Protein AF-0000000071881308 (afdb_homodimer)

Foldseek 3Di:
DKKKKKKWFFLVVCLLLLVLNLVCQQAPVLCVVVVNDGHQFLWKWKWKDFPVDIDTDIFRGFPNPDPCSVVVSVPGHRTMIMIMMGHDDDAADRGRQAHDQDWDDAPLAWIKTKDWDADWQQVVLCVVVVHDVVVCRRPGSRVSLSVQQRHQQNDLDPVSNLVSLVVRVVGGPFWTFMWMWIGHVPWIKIKTWGATDPVQCPPPSSCQQRWWKWDDDFGMIMIITNSSVVSHPGDIGTDDHQKMWMWTADNVVRGIDIDIDHD/DKKKKKKWFFLLVCLLLLVLNLVCQQAPVLCVVVVNDGHQFLWKWKWKDFPVDIDTDIFRGFPNPDPCSVVVSVPGHRTMIMIMMGHDDDAADRGRQAHDQDWDDAPLAWIKTKDWDADFQQVVLCVVVVHDVVVCRRPGSRVSLSVQQRHQQNDLDPVSNLVSLVVRVVGGPFWTFMWMWIGHVPWIKIKTWGATDPVQCPPPSSCQQRWWKWDDDFGMIMIITNSSVVSHPGDIHTDDHQKMWMWTADNVVRGIDIDMDHD

InterPro domains:
  IPR017932 Glutamine amidotransferase type 2 domain [PS51278] (2-263)
  IPR026869 Gamma-glutamyl-hercynylcysteine sulfoxide hydrolase EgtC-like [PF13230] (31-122)
  IPR029055 Nucleophile aminohydrolases, N-terminal [G3DSA:3.60.20.10] (1-261)
  IPR029055 Nucleophile aminohydrolases, N-terminal [SSF56235] (40-233)

Sequence (526 aa):
MCRILLAVGEGQRIVPWIEAFVKASENDPYKEARGKGRSHKDGWGYVLITEDYVKHYKSRRPVFEDEEVDELKGSISNFSVLMAHSRAASQGSVETFNAQPFSFGSPHGYQLYFMHNGDLNKSMLLEALKLPAEKFLNVSDSYVAGMYASLFITSQEDEEIVKAISALKEVVNTSLNVGMILASPGKLKVVGVAYMREEFLERKAERDYMRLISFPDSDLFVLASSTLELYTYFPVDDVPNATLFALDVNLKEKEFEVRKYSFMCRILLAVGEGQRIVPWIEAFVKASENDPYKEARGKGRSHKDGWGYVLITEDYVKHYKSRRPVFEDEEVDELKGSISNFSVLMAHSRAASQGSVETFNAQPFSFGSPHGYQLYFMHNGDLNKSMLLEALKLPAEKFLNVSDSYVAGMYASLFITSQEDEEIVKAISALKEVVNTSLNVGMILASPGKLKVVGVAYMREEFLERKAERDYMRLISFPDSDLFVLASSTLELYTYFPVDDVPNATLFALDVNLKEKEFEVRKYSF

Radius of gyration: 22.35 Å; Cα contacts (8 Å, |Δi|>4): 1307; chains: 2; bounding box: 45×69×52 Å

Secondary structure (DSSP, 8-state):
--EEEEEEEEHHHHHHHHHHHHHHHH--HHHHHTTS-S---S-EEEEEE-SSEEEEEEESS-GGG-THHHHHHHH--SEEEEEEEE---SSS-SSGGG-SSEEEE-TTS-EEEEEEES-B-HHHHHHHHT--GGGGTTS-HHHHHHHHHHHH--SS-HHHHHHHHHHGGGGBSSB-EEEEEEEETTEEEEEEEE-B-HHHHSSHHHHHHH-EEEEE-SSEEEEEEGGGGGS--S--EEPPSSEEEEEEEETTTTEEEEEEEE-/--EEEEEEEEHHHHHHHHHHHHHHHH--HHHHHTTS-S---S-EEEEEE-SSEEEEEEESS-GGG-THHHHHHHH--SEEEEEEEE---SSS-SSGGG-SSEEEE-TTS-EEEEEEEEEE-HHHHHHHHT--GGGGTTS-HHHHHHHHHHHH--SS-HHHHHHHHHHGGGGEEEEEEEEEEEEETTEEEEEEEE-B-HHHHSSHHHHHHH-EEEEE-SSEEEEEEGGGGGS--S--EEPPSSEEEEEEEETTTTEEEEEEEE-

Organism: Pyrococcus furiosus (strain ATCC 43587 / DSM 3638 / JCM 8422 / Vc1) (NCBI:txid186497)

pLDDT: mean 96.91, std 2.8, range [82.94, 98.94]

Structure (mmCIF, N/CA/C/O backbone):
data_AF-0000000071881308-model_v1
#
loop_
_entity.id
_entity.type
_entity.pdbx_description
1 polymer 'Glutamine amidotransferase type-2 domain-containing protein'
#
loop_
_atom_site.group_PDB
_atom_site.id
_atom_site.type_symbol
_atom_site.label_atom_id
_atom_site.label_alt_id
_atom_site.label_comp_id
_atom_site.label_asym_id
_atom_site.label_entity_id
_atom_site.label_seq_id
_atom_site.pdbx_PDB_ins_code
_atom_site.Cartn_x
_atom_site.Cartn_y
_atom_site.Cartn_z
_atom_site.occupancy
_atom_site.B_iso_or_equiv
_atom_site.auth_seq_id
_atom_site.auth_comp_id
_atom_site.auth_asym_id
_atom_site.auth_atom_id
_atom_site.pdbx_PDB_model_num
ATOM 1 N N . MET A 1 1 ? -11.086 -19.875 -7.832 1 82.94 1 MET A N 1
ATOM 2 C CA . MET A 1 1 ? -9.68 -19.562 -7.609 1 82.94 1 MET A CA 1
ATOM 3 C C . MET A 1 1 ? -9.219 -18.438 -8.531 1 82.94 1 MET A C 1
ATOM 5 O O . MET A 1 1 ? -9.648 -18.359 -9.68 1 82.94 1 MET A O 1
ATOM 9 N N . CYS A 1 2 ? -8.281 -17.609 -8.117 1 96.44 2 CYS A N 1
ATOM 10 C CA . CYS A 1 2 ? -7.836 -16.359 -8.727 1 96.44 2 CYS A CA 1
ATOM 11 C C . CYS A 1 2 ? -6.809 -16.625 -9.82 1 96.44 2 CYS A C 1
ATOM 13 O O . CYS A 1 2 ? -6.527 -17.781 -10.141 1 96.44 2 CYS A O 1
ATOM 15 N N . ARG A 1 3 ? -6.48 -15.648 -10.617 1 98.25 3 ARG A N 1
ATOM 16 C CA . ARG A 1 3 ? -5.371 -15.688 -11.562 1 98.25 3 ARG A CA 1
ATOM 17 C C . ARG A 1 3 ? -4.301 -14.664 -11.195 1 98.25 3 ARG A C 1
ATOM 19 O O . ARG A 1 3 ? -4.617 -13.531 -10.828 1 98.25 3 ARG A O 1
ATOM 26 N N . ILE A 1 4 ? -3.055 -15.117 -11.32 1 98.81 4 ILE A N 1
ATOM 27 C CA . ILE A 1 4 ? -1.973 -14.227 -10.914 1 98.81 4 ILE A CA 1
ATO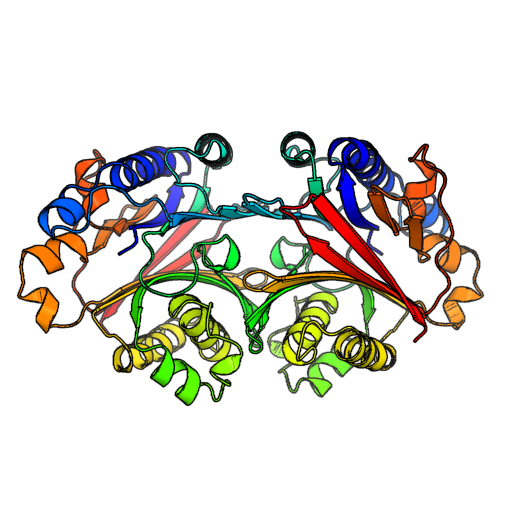M 28 C C . ILE A 1 4 ? -0.972 -14.07 -12.055 1 98.81 4 ILE A C 1
ATOM 30 O O . ILE A 1 4 ? -0.864 -14.953 -12.914 1 98.81 4 ILE A O 1
ATOM 34 N N . LEU A 1 5 ? -0.304 -12.969 -12.117 1 98.94 5 LEU A N 1
ATOM 35 C CA . LEU A 1 5 ? 0.785 -12.633 -13.031 1 98.94 5 LEU A CA 1
ATOM 36 C C . LEU A 1 5 ? 1.912 -11.922 -12.289 1 98.94 5 LEU A C 1
ATOM 38 O O . LEU A 1 5 ? 1.684 -10.898 -11.641 1 98.94 5 LEU A O 1
ATOM 42 N N . LEU A 1 6 ? 3.082 -12.438 -12.25 1 98.94 6 LEU A N 1
ATOM 43 C CA . LEU A 1 6 ? 4.324 -11.852 -11.758 1 98.94 6 LEU A CA 1
ATOM 44 C C . LEU A 1 6 ? 5.344 -11.719 -12.883 1 98.94 6 LEU A C 1
ATOM 46 O O . LEU A 1 6 ? 5.664 -12.703 -13.555 1 98.94 6 LEU A O 1
ATOM 50 N N . ALA A 1 7 ? 5.785 -10.508 -13.133 1 98.88 7 ALA A N 1
ATOM 51 C CA . ALA A 1 7 ? 6.711 -10.281 -14.242 1 98.88 7 ALA A CA 1
ATOM 52 C C . ALA A 1 7 ? 7.812 -9.297 -13.852 1 98.88 7 ALA A C 1
ATOM 54 O O . ALA A 1 7 ? 7.559 -8.32 -13.141 1 98.88 7 ALA A O 1
ATOM 55 N N . VAL A 1 8 ? 9.008 -9.57 -14.234 1 98.81 8 VAL A N 1
ATOM 56 C CA . VAL A 1 8 ? 10.172 -8.711 -14.039 1 98.81 8 VAL A CA 1
ATOM 57 C C . VAL A 1 8 ? 10.961 -8.602 -15.336 1 98.81 8 VAL A C 1
ATOM 59 O O . VAL A 1 8 ? 11.367 -9.609 -15.914 1 98.81 8 VAL A O 1
ATOM 62 N N . GLY A 1 9 ? 11.125 -7.402 -15.781 1 98.44 9 GLY A N 1
ATOM 63 C CA . GLY A 1 9 ? 11.992 -7.262 -16.938 1 98.44 9 GLY A CA 1
ATOM 64 C C . GLY A 1 9 ? 11.578 -6.133 -17.859 1 98.44 9 GLY A C 1
ATOM 65 O O . GLY A 1 9 ? 11.125 -5.082 -17.406 1 98.44 9 GLY A O 1
ATOM 66 N N . GLU A 1 10 ? 11.859 -6.332 -19.172 1 96 10 GLU A N 1
ATOM 67 C CA . GLU A 1 10 ? 11.602 -5.309 -20.188 1 96 10 GLU A CA 1
ATOM 68 C C . GLU A 1 10 ? 10.109 -5.02 -20.297 1 96 10 GLU A C 1
ATOM 70 O O . GLU A 1 10 ? 9.32 -5.91 -20.641 1 96 10 GLU A O 1
ATOM 75 N N . GLY A 1 11 ? 9.766 -3.746 -20.125 1 94.88 11 GLY A N 1
ATOM 76 C CA . GLY A 1 11 ? 8.383 -3.324 -20 1 94.88 11 GLY A CA 1
ATOM 77 C C . GLY A 1 11 ? 7.539 -3.68 -21.219 1 94.88 11 GLY A C 1
ATOM 78 O O . GLY A 1 11 ? 6.426 -4.188 -21.078 1 94.88 11 GLY A O 1
ATOM 79 N N . GLN A 1 12 ? 8.078 -3.502 -22.359 1 94.38 12 GLN A N 1
ATOM 80 C CA . GLN A 1 12 ? 7.332 -3.752 -23.578 1 94.38 12 GLN A CA 1
ATOM 81 C C . GLN A 1 12 ? 6.973 -5.23 -23.719 1 94.38 12 GLN A C 1
ATOM 83 O O . GLN A 1 12 ? 5.949 -5.574 -24.312 1 94.38 12 GLN A O 1
ATOM 88 N N . ARG A 1 13 ? 7.773 -6.074 -23.141 1 96.75 13 ARG A N 1
ATOM 89 C CA . ARG A 1 13 ? 7.523 -7.508 -23.219 1 96.75 13 ARG A CA 1
ATOM 90 C C . ARG A 1 13 ? 6.562 -7.961 -22.125 1 96.75 13 ARG A C 1
ATOM 92 O O . ARG A 1 13 ? 6.043 -9.078 -22.172 1 96.75 13 ARG A O 1
ATOM 99 N N . ILE A 1 14 ? 6.324 -7.078 -21.203 1 98.25 14 ILE A N 1
ATOM 100 C CA . ILE A 1 14 ? 5.367 -7.391 -20.141 1 98.25 14 ILE A CA 1
ATOM 101 C C . ILE A 1 14 ? 3.945 -7.129 -20.641 1 98.25 14 ILE A C 1
ATOM 103 O O . ILE A 1 14 ? 3.006 -7.816 -20.234 1 98.25 14 ILE A O 1
ATOM 107 N N . VAL A 1 15 ? 3.744 -6.227 -21.516 1 98.25 15 VAL A N 1
ATOM 108 C CA . VAL A 1 15 ? 2.443 -5.734 -21.953 1 98.25 15 VAL A CA 1
ATOM 109 C C . VAL A 1 15 ? 1.617 -6.887 -22.531 1 98.25 15 VAL A C 1
ATOM 111 O O . VAL A 1 15 ? 0.455 -7.066 -22.156 1 98.25 15 VAL A O 1
ATOM 114 N N . PRO A 1 16 ? 2.195 -7.777 -23.406 1 98.25 16 PRO A N 1
ATOM 115 C CA . PRO A 1 16 ? 1.403 -8.906 -23.906 1 98.25 16 PRO A CA 1
ATOM 116 C C . PRO A 1 16 ? 0.94 -9.844 -22.797 1 98.25 16 PRO A C 1
ATOM 118 O O . PRO A 1 16 ? -0.113 -10.477 -22.906 1 98.25 16 PRO A O 1
ATOM 121 N N . TRP A 1 17 ? 1.682 -9.945 -21.703 1 98.69 17 TRP A N 1
ATOM 122 C CA . TRP A 1 17 ? 1.295 -10.789 -20.578 1 98.69 17 TRP A CA 1
ATOM 123 C C . TRP A 1 17 ? 0.126 -10.18 -19.812 1 98.69 17 TRP A C 1
ATOM 125 O O . TRP A 1 17 ? -0.714 -10.898 -19.281 1 98.69 17 TRP A O 1
ATOM 135 N N . ILE A 1 18 ? 0.077 -8.828 -19.766 1 98.81 18 ILE A N 1
ATOM 136 C CA . ILE A 1 18 ? -1.077 -8.156 -19.172 1 98.81 18 ILE A CA 1
ATOM 137 C C . ILE A 1 18 ? -2.332 -8.484 -19.984 1 98.81 18 ILE A C 1
ATOM 139 O O . ILE A 1 18 ? -3.383 -8.781 -19.406 1 98.81 18 ILE A O 1
ATOM 143 N N . GLU A 1 19 ? -2.168 -8.445 -21.266 1 98.69 19 GLU A N 1
ATOM 144 C CA . GLU A 1 19 ? -3.291 -8.773 -22.141 1 98.69 19 GLU A CA 1
ATOM 145 C C . GLU A 1 19 ? -3.752 -10.211 -21.938 1 98.69 19 GLU A C 1
ATOM 147 O O . GLU A 1 19 ? -4.953 -10.477 -21.859 1 98.69 19 GLU A O 1
ATOM 152 N N . ALA A 1 20 ? -2.818 -11.133 -21.875 1 98.81 20 ALA A N 1
ATOM 153 C CA . ALA A 1 20 ? -3.145 -12.531 -21.609 1 98.81 20 ALA A CA 1
ATOM 154 C C . ALA A 1 20 ? -3.838 -12.688 -20.266 1 98.81 20 ALA A C 1
ATOM 156 O O . ALA A 1 20 ? -4.793 -13.453 -20.141 1 98.81 20 ALA A O 1
ATOM 157 N N . PHE A 1 21 ? -3.354 -11.969 -19.312 1 98.88 21 PHE A N 1
ATOM 158 C CA . PHE A 1 21 ? -3.912 -11.969 -17.969 1 98.88 21 PHE A CA 1
ATOM 159 C C . PHE A 1 21 ? -5.371 -11.523 -17.984 1 98.88 21 PHE A C 1
ATOM 161 O O . PHE A 1 21 ? -6.227 -12.164 -17.375 1 98.88 21 PHE A O 1
ATOM 168 N N . VAL A 1 22 ? -5.645 -10.422 -18.688 1 98.81 22 VAL A N 1
ATOM 169 C CA . VAL A 1 22 ? -6.996 -9.883 -18.797 1 98.81 22 VAL A CA 1
ATOM 170 C C . VAL A 1 22 ? -7.902 -10.898 -19.5 1 98.81 22 VAL A C 1
ATOM 172 O O . VAL A 1 22 ? -8.992 -11.211 -19.016 1 98.81 22 VAL A O 1
ATOM 175 N N . LYS A 1 23 ? -7.469 -11.453 -20.609 1 98.69 23 LYS A N 1
ATOM 176 C CA . LYS A 1 23 ? -8.258 -12.414 -21.375 1 98.69 23 LYS A CA 1
ATOM 177 C C . LYS A 1 23 ? -8.523 -13.68 -20.562 1 98.69 23 LYS A C 1
ATOM 179 O O . LYS A 1 23 ? -9.633 -14.219 -20.578 1 98.69 23 LYS A O 1
ATOM 184 N N . ALA A 1 24 ? -7.496 -14.148 -19.875 1 98.5 24 ALA A N 1
ATOM 185 C CA . ALA A 1 24 ? -7.637 -15.336 -19.031 1 98.5 24 ALA A CA 1
ATOM 186 C C . ALA A 1 24 ? -8.656 -15.109 -17.922 1 98.5 24 ALA A C 1
ATOM 188 O O . ALA A 1 24 ? -9.375 -16.031 -17.531 1 98.5 24 ALA A O 1
ATOM 189 N N . SER A 1 25 ? -8.695 -13.883 -17.406 1 98.56 25 SER A N 1
ATOM 190 C CA . SER A 1 25 ? -9.617 -13.539 -16.328 1 98.56 25 SER A CA 1
ATOM 191 C C . SER A 1 25 ? -11.055 -13.438 -16.844 1 98.56 25 SER A C 1
ATOM 193 O O . SER A 1 25 ? -12 -13.719 -16.109 1 98.56 25 SER A O 1
ATOM 195 N N . GLU A 1 26 ? -11.203 -13.047 -18.062 1 98.25 26 GLU A N 1
ATOM 196 C CA . GLU A 1 26 ? -12.508 -12.891 -18.688 1 98.25 26 GLU A CA 1
ATOM 197 C C . GLU A 1 26 ? -13.062 -14.242 -19.156 1 98.25 26 GLU A C 1
ATOM 199 O O . GLU A 1 26 ? -14.258 -14.508 -19 1 98.25 26 GLU A O 1
ATOM 204 N N . ASN A 1 27 ? -12.188 -15.023 -19.703 1 97.56 27 ASN A N 1
ATOM 205 C CA . ASN A 1 27 ? -12.539 -16.328 -20.25 1 97.56 27 ASN A CA 1
ATOM 206 C C . ASN A 1 27 ? -11.547 -17.406 -19.828 1 97.56 27 ASN A C 1
ATOM 208 O O . ASN A 1 27 ? -10.555 -17.641 -20.516 1 97.56 27 ASN A O 1
ATOM 212 N N . ASP A 1 28 ? -11.898 -18.156 -18.828 1 96.94 28 ASP A N 1
ATOM 213 C CA . ASP A 1 28 ? -11.055 -19.219 -18.281 1 96.94 28 ASP A CA 1
ATOM 214 C C . ASP A 1 28 ? -11.68 -20.594 -18.5 1 96.94 28 ASP A C 1
ATOM 216 O O . ASP A 1 28 ? -12.445 -21.078 -17.656 1 96.94 28 ASP A O 1
ATOM 220 N N . PRO A 1 29 ? -11.281 -21.234 -19.609 1 95.5 29 PRO A N 1
ATOM 221 C CA . PRO A 1 29 ? -11.852 -22.547 -19.906 1 95.5 29 PRO A CA 1
ATOM 222 C C . PRO A 1 29 ? -11.531 -23.594 -18.828 1 95.5 29 PRO A C 1
ATOM 224 O O . PRO A 1 29 ? -12.305 -24.531 -18.625 1 95.5 29 PRO A O 1
ATOM 227 N N . TYR A 1 30 ? -10.398 -23.453 -18.141 1 94 30 TYR A N 1
ATOM 228 C CA . TYR A 1 30 ? -10.055 -24.391 -17.078 1 94 30 TYR A CA 1
ATOM 229 C C . TYR A 1 30 ? -11.008 -24.25 -15.906 1 94 30 TYR A C 1
ATOM 231 O O . TYR A 1 30 ? -11.391 -25.234 -15.281 1 94 30 TYR A O 1
ATOM 239 N N . LYS A 1 31 ? -11.32 -23.016 -15.578 1 92.5 31 LYS A N 1
ATOM 240 C CA . LYS A 1 31 ? -12.312 -22.75 -14.539 1 92.5 31 LYS A CA 1
ATOM 241 C C . LYS A 1 3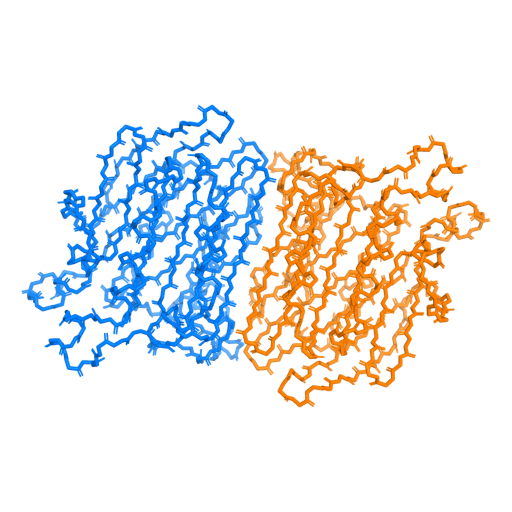1 ? -13.672 -23.328 -14.922 1 92.5 31 LYS A C 1
ATOM 243 O O . LYS A 1 31 ? -14.359 -23.938 -14.094 1 92.5 31 LYS A O 1
ATOM 248 N N . GLU A 1 32 ? -14.047 -23.125 -16.172 1 92.06 32 GLU A N 1
ATOM 249 C CA . GLU A 1 32 ? -15.328 -23.594 -16.688 1 92.06 32 GLU A CA 1
ATOM 250 C C . GLU A 1 32 ? -15.422 -25.125 -16.641 1 92.06 32 GLU A C 1
ATOM 252 O O . GLU A 1 32 ? -16.469 -25.672 -16.328 1 92.06 32 GLU A O 1
ATOM 257 N N . ALA A 1 33 ? -14.375 -25.766 -16.906 1 90.44 33 ALA A N 1
ATOM 258 C CA . ALA A 1 33 ? -14.32 -27.234 -16.922 1 90.44 33 ALA A CA 1
ATOM 259 C C . ALA A 1 33 ? -14.562 -27.812 -15.539 1 90.44 33 ALA A C 1
ATOM 261 O O . ALA A 1 33 ? -14.984 -28.969 -15.406 1 90.44 33 ALA A O 1
ATOM 262 N N . ARG A 1 34 ? -14.344 -26.984 -14.531 1 90 34 ARG A N 1
ATOM 263 C CA . ARG A 1 34 ? -14.547 -27.422 -13.148 1 90 34 ARG A CA 1
ATOM 264 C C . ARG A 1 34 ? -15.961 -27.094 -12.68 1 90 34 ARG A C 1
ATOM 266 O O . ARG A 1 34 ? -16.328 -27.406 -11.539 1 90 34 ARG A O 1
ATOM 273 N N . GLY A 1 35 ? -16.797 -26.438 -13.516 1 87.25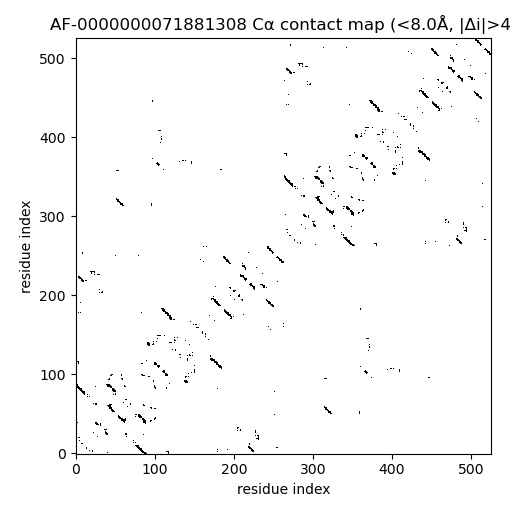 35 GLY A N 1
ATOM 274 C CA . GLY A 1 35 ? -18.188 -26.109 -13.188 1 87.25 35 GLY A CA 1
ATOM 275 C C . GLY A 1 35 ? -18.312 -24.875 -12.312 1 87.25 35 GLY A C 1
ATOM 276 O O . GLY A 1 35 ? -19.281 -24.75 -11.562 1 87.25 35 GLY A O 1
ATOM 277 N N . LYS A 1 36 ? -17.281 -24.094 -12.32 1 87.75 36 LYS A N 1
ATOM 278 C CA . LYS A 1 36 ? -17.266 -22.953 -11.398 1 87.75 36 LYS A CA 1
ATOM 279 C C . LYS A 1 36 ? -17.359 -21.641 -12.156 1 87.75 36 LYS A C 1
ATOM 281 O O . LYS A 1 36 ? -16.766 -20.641 -11.734 1 87.75 36 LYS A O 1
ATOM 286 N N . GLY A 1 37 ? -17.969 -21.594 -13.375 1 88.44 37 GLY A N 1
ATOM 287 C CA . GLY A 1 37 ? -18.047 -20.391 -14.188 1 88.44 37 GLY A CA 1
ATOM 288 C C . GLY A 1 37 ? -16.797 -20.125 -15.016 1 88.44 37 GLY A C 1
ATOM 289 O O . GLY A 1 37 ? -15.828 -20.891 -14.922 1 88.44 37 GLY A O 1
ATOM 290 N N . ARG A 1 38 ? -16.828 -18.969 -15.734 1 91.69 38 ARG A N 1
ATOM 291 C CA . ARG A 1 38 ? -15.766 -18.766 -16.703 1 91.69 38 ARG A CA 1
ATOM 292 C C . ARG A 1 38 ? -14.93 -17.547 -16.359 1 91.69 38 ARG A C 1
ATOM 294 O O . ARG A 1 38 ? -13.789 -17.422 -16.812 1 91.69 38 ARG A O 1
ATOM 301 N N . SER A 1 39 ? -15.492 -16.672 -15.586 1 95.19 39 SER A N 1
ATOM 302 C CA . SER A 1 39 ? -14.812 -15.391 -15.43 1 95.19 39 SER A CA 1
ATOM 303 C C . SER A 1 39 ? -14.406 -15.148 -13.977 1 95.19 39 SER A C 1
ATOM 305 O O . SER A 1 39 ? -14.93 -15.797 -13.07 1 95.19 39 SER A O 1
ATOM 307 N N . HIS A 1 40 ? -13.422 -14.375 -13.781 1 96.94 40 HIS A N 1
ATOM 308 C CA . HIS A 1 40 ? -12.984 -13.852 -12.492 1 96.94 40 HIS A CA 1
ATOM 309 C C . HIS A 1 40 ? -13.469 -12.43 -12.281 1 96.94 40 HIS A C 1
ATOM 311 O O . HIS A 1 40 ? -12.836 -11.477 -12.734 1 96.94 40 HIS A O 1
ATOM 317 N N . LYS A 1 41 ? -14.547 -12.281 -11.477 1 96.25 41 LYS A N 1
ATOM 318 C CA . LYS A 1 41 ? -15.266 -11.016 -11.555 1 96.25 41 LYS A CA 1
ATOM 319 C C . LYS A 1 41 ? -15.281 -10.32 -10.195 1 96.25 41 LYS A C 1
ATOM 321 O O . LYS A 1 41 ? -16.047 -9.367 -9.992 1 96.25 41 LYS A O 1
ATOM 326 N N . ASP A 1 42 ? -14.508 -10.867 -9.242 1 97.25 42 ASP A N 1
ATOM 327 C CA . ASP A 1 42 ? -14.68 -10.398 -7.871 1 97.25 42 ASP A CA 1
ATOM 328 C C . ASP A 1 42 ? -13.602 -9.375 -7.5 1 97.25 42 ASP A C 1
ATOM 330 O O . ASP A 1 42 ? -13.211 -9.273 -6.336 1 97.25 42 ASP A O 1
ATOM 334 N N . GLY A 1 43 ? -13.008 -8.641 -8.469 1 97.94 43 GLY A N 1
ATOM 335 C CA . GLY A 1 43 ? -12.008 -7.617 -8.211 1 97.94 43 GLY A CA 1
ATOM 336 C C . GLY A 1 43 ? -10.641 -7.977 -8.742 1 97.94 43 GLY A C 1
ATOM 337 O O . GLY A 1 43 ? -10.391 -9.125 -9.117 1 97.94 43 GLY A O 1
ATOM 338 N N . TRP A 1 44 ? -9.789 -7.043 -8.812 1 98.81 44 TRP A N 1
ATOM 339 C CA . TRP A 1 44 ? -8.414 -7.234 -9.25 1 98.81 44 TRP A CA 1
ATOM 340 C C . TRP A 1 44 ? -7.508 -6.125 -8.719 1 98.81 44 TRP A C 1
ATOM 342 O O . TRP A 1 44 ? -7.984 -5.18 -8.086 1 98.81 44 TRP A O 1
ATOM 352 N N . GLY A 1 45 ? -6.281 -6.246 -8.906 1 98.88 45 GLY A N 1
ATOM 353 C CA . GLY A 1 45 ? -5.309 -5.211 -8.594 1 98.88 45 GLY A CA 1
ATOM 354 C C . GLY A 1 45 ? -3.914 -5.531 -9.094 1 98.88 45 GLY A C 1
ATOM 355 O O . GLY A 1 45 ? -3.688 -6.582 -9.688 1 98.88 45 GLY A O 1
ATOM 356 N N . TYR A 1 46 ? -3.01 -4.531 -8.891 1 98.94 46 TYR A N 1
ATOM 357 C CA . TYR A 1 46 ? -1.623 -4.746 -9.289 1 98.94 46 TYR A CA 1
ATOM 358 C C . TYR A 1 46 ? -0.681 -3.863 -8.477 1 98.94 46 TYR A C 1
ATOM 360 O O . TYR A 1 46 ? -1.118 -2.916 -7.82 1 98.94 46 TYR A O 1
ATOM 368 N N . VAL A 1 47 ? 0.493 -4.27 -8.414 1 98.94 47 VAL A N 1
ATOM 369 C CA . VAL A 1 47 ? 1.629 -3.447 -8.016 1 98.94 47 VAL A CA 1
ATOM 370 C C . VAL A 1 47 ? 2.621 -3.34 -9.172 1 98.94 47 VAL A C 1
ATOM 372 O O . VAL A 1 47 ? 3.029 -4.355 -9.742 1 98.94 47 VAL A O 1
ATOM 375 N N . LEU A 1 48 ? 2.912 -2.133 -9.562 1 98.88 48 LEU A N 1
ATOM 376 C CA . LEU A 1 48 ? 3.928 -1.838 -10.57 1 98.88 48 LEU A CA 1
ATOM 377 C C . LEU A 1 48 ? 5.074 -1.037 -9.961 1 98.88 48 LEU A C 1
ATOM 379 O O . LEU A 1 48 ? 4.852 0.004 -9.344 1 98.88 48 LEU A O 1
ATOM 383 N N . ILE A 1 49 ? 6.27 -1.563 -10.109 1 98.75 49 ILE A N 1
ATOM 384 C CA . ILE A 1 49 ? 7.441 -0.876 -9.578 1 98.75 49 ILE A CA 1
ATOM 385 C C . ILE A 1 49 ? 8.422 -0.574 -10.703 1 98.75 49 ILE A C 1
ATOM 387 O O . ILE A 1 49 ? 8.766 -1.459 -11.492 1 98.75 49 ILE A O 1
ATOM 391 N N . THR A 1 50 ? 8.812 0.646 -10.828 1 97.62 50 THR A N 1
ATOM 392 C CA . THR A 1 50 ? 9.875 1.104 -11.727 1 97.62 50 THR A CA 1
ATOM 393 C C . THR A 1 50 ? 10.984 1.79 -10.938 1 97.62 50 THR A C 1
ATOM 395 O O . THR A 1 50 ? 10.938 1.85 -9.703 1 97.62 50 THR A O 1
ATOM 398 N N . GLU A 1 51 ? 12.016 2.207 -11.68 1 95.69 51 GLU A N 1
ATOM 399 C CA . GLU A 1 51 ? 13.094 2.93 -11.008 1 95.69 51 GLU A CA 1
ATOM 400 C C . GLU A 1 51 ? 12.57 4.191 -10.328 1 95.69 51 GLU A C 1
ATOM 402 O O . GLU A 1 51 ? 13.062 4.586 -9.273 1 95.69 51 GLU A O 1
ATOM 407 N N . ASP A 1 52 ? 11.422 4.719 -10.812 1 95.12 52 ASP A N 1
ATOM 408 C CA . ASP A 1 52 ? 11.008 6.055 -10.406 1 95.12 52 ASP A CA 1
ATOM 409 C C . ASP A 1 52 ? 9.828 5.996 -9.438 1 95.12 52 ASP A C 1
ATOM 411 O O . ASP A 1 52 ? 9.656 6.883 -8.594 1 95.12 52 ASP A O 1
ATOM 415 N N . TYR A 1 53 ? 8.977 4.969 -9.594 1 97.75 53 TYR A N 1
ATOM 416 C CA . TYR A 1 53 ? 7.762 5.031 -8.797 1 97.75 53 TYR A CA 1
ATOM 417 C C . TYR A 1 53 ? 7.219 3.635 -8.523 1 97.75 53 TYR A C 1
ATOM 419 O O . TYR A 1 53 ? 7.672 2.656 -9.125 1 97.75 53 TYR A O 1
ATOM 427 N N . VAL A 1 54 ? 6.379 3.529 -7.543 1 98.62 54 VAL A N 1
ATOM 428 C CA . VAL A 1 54 ? 5.539 2.379 -7.227 1 98.62 54 VAL A CA 1
ATOM 429 C C . VAL A 1 54 ? 4.066 2.76 -7.363 1 98.62 54 VAL A C 1
ATOM 431 O O . VAL A 1 54 ? 3.641 3.807 -6.867 1 98.62 54 VAL A O 1
ATOM 434 N N . LYS A 1 55 ? 3.352 1.958 -8.117 1 98.56 55 LYS A N 1
ATOM 435 C CA . LYS A 1 55 ? 1.899 2.074 -8.219 1 98.56 55 LYS A CA 1
ATOM 436 C C . LYS A 1 55 ? 1.207 0.829 -7.676 1 98.56 55 LYS A C 1
ATOM 438 O O . LYS A 1 55 ? 1.534 -0.293 -8.062 1 98.56 55 LYS A O 1
ATOM 443 N N . HIS A 1 56 ? 0.377 1.002 -6.75 1 98.94 56 HIS A N 1
ATOM 444 C CA . HIS A 1 56 ? -0.457 -0.053 -6.184 1 98.94 56 HIS A CA 1
ATOM 445 C C . HIS A 1 56 ? -1.938 0.259 -6.367 1 98.94 56 HIS A C 1
ATOM 447 O O . HIS A 1 56 ? -2.408 1.321 -5.957 1 98.94 56 HIS A O 1
ATOM 453 N N . TYR A 1 57 ? -2.605 -0.633 -7.016 1 98.81 57 TYR A N 1
ATOM 454 C CA . TYR A 1 57 ? -4.004 -0.432 -7.379 1 98.81 57 TYR A CA 1
ATOM 455 C C . TYR A 1 57 ? -4.848 -1.641 -6.988 1 98.81 57 TYR A C 1
ATOM 457 O O . TYR A 1 57 ? -4.422 -2.785 -7.16 1 98.81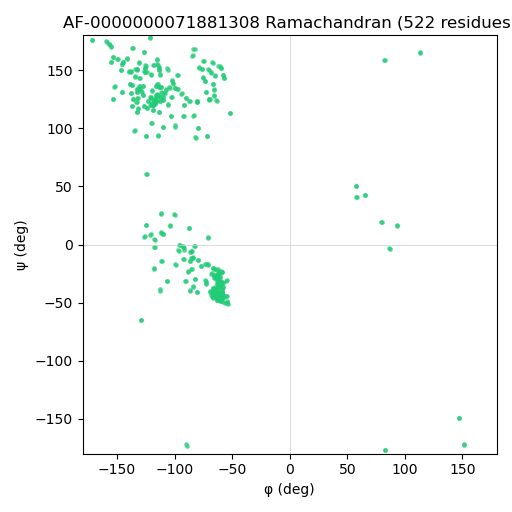 57 TYR A O 1
ATOM 465 N N . LYS A 1 58 ? -6.012 -1.388 -6.418 1 98.75 58 LYS A N 1
ATOM 466 C CA . LYS A 1 58 ? -6.996 -2.424 -6.117 1 98.75 58 LYS A CA 1
ATOM 467 C C . LYS A 1 58 ? -8.406 -1.963 -6.477 1 98.75 58 LYS A C 1
ATOM 469 O O . LYS A 1 58 ? -8.789 -0.832 -6.176 1 98.75 58 LYS A O 1
ATOM 474 N N . SER A 1 59 ? -9.133 -2.844 -7.059 1 98.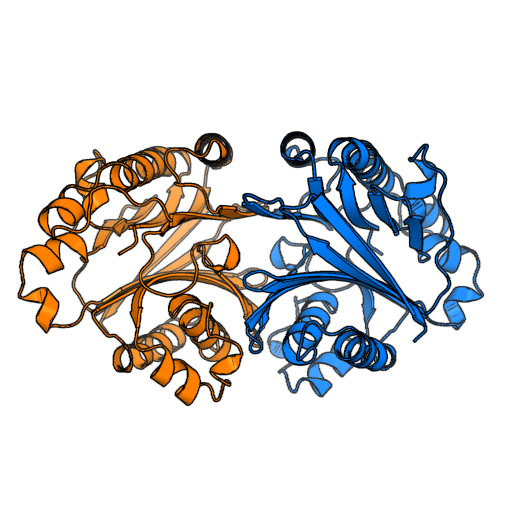25 59 SER A N 1
ATOM 475 C CA . SER A 1 59 ? -10.484 -2.525 -7.523 1 98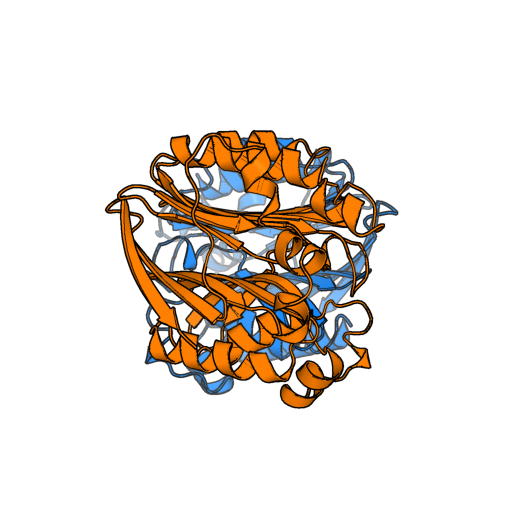.25 59 SER A CA 1
ATOM 476 C C . SER A 1 59 ? -11.445 -3.672 -7.242 1 98.25 59 SER A C 1
ATOM 478 O O . SER A 1 59 ? -11.055 -4.84 -7.27 1 98.25 59 SER A O 1
ATOM 480 N N . ARG A 1 60 ? -12.719 -3.309 -7.004 1 96.31 60 ARG A N 1
ATOM 481 C CA . ARG A 1 60 ? -13.742 -4.332 -6.859 1 96.31 60 ARG A CA 1
ATOM 482 C C . ARG A 1 60 ? -14.281 -4.77 -8.219 1 96.31 60 ARG A C 1
ATOM 484 O O . ARG A 1 60 ? -15.016 -5.754 -8.32 1 96.31 60 ARG A O 1
ATOM 491 N N . ARG A 1 61 ? -13.945 -4.047 -9.273 1 97.19 61 ARG A N 1
ATOM 492 C CA . ARG A 1 61 ? -14.406 -4.367 -10.617 1 97.19 61 ARG A CA 1
ATOM 493 C C . ARG A 1 61 ? -13.586 -5.512 -11.211 1 97.19 61 ARG A C 1
ATOM 495 O O . ARG A 1 61 ? -12.422 -5.695 -10.859 1 97.19 61 ARG A O 1
ATOM 502 N N . PRO A 1 62 ? -14.242 -6.242 -12.133 1 98.06 62 PRO A N 1
ATOM 503 C CA . PRO A 1 62 ? -13.422 -7.211 -12.867 1 98.06 62 PRO A CA 1
ATOM 504 C C . PRO A 1 62 ? -12.352 -6.551 -13.727 1 98.06 62 PRO A C 1
ATOM 506 O O . PRO A 1 62 ? -12.594 -5.492 -14.312 1 98.06 62 PRO A O 1
ATOM 509 N N . VAL A 1 63 ? -11.242 -7.203 -13.805 1 98.75 63 VAL A N 1
ATOM 510 C CA . VAL A 1 63 ? -10.102 -6.641 -14.516 1 98.75 63 VAL A CA 1
ATOM 511 C C . VAL A 1 63 ? -10.484 -6.352 -15.969 1 98.75 63 VAL A C 1
ATOM 513 O O . VAL A 1 63 ? -10.023 -5.375 -16.562 1 98.75 63 VAL A O 1
ATOM 516 N N . PHE A 1 64 ? -11.359 -7.156 -16.578 1 98.5 64 PHE A N 1
ATOM 517 C CA . PHE A 1 64 ? -11.68 -7.047 -18 1 98.5 64 PHE A CA 1
ATOM 518 C C . PHE A 1 64 ? -12.727 -5.965 -18.234 1 98.5 64 PHE A C 1
ATOM 520 O O . PHE A 1 64 ? -13.102 -5.699 -19.391 1 98.5 64 PHE A O 1
ATOM 527 N N . GLU A 1 65 ? -13.242 -5.289 -17.188 1 98.19 65 GLU A N 1
ATOM 528 C CA . GLU A 1 65 ? -14.188 -4.184 -17.312 1 98.19 65 GLU A CA 1
ATOM 529 C C . GLU A 1 65 ? -13.594 -2.889 -16.766 1 98.19 65 GLU A C 1
ATOM 531 O O . GLU A 1 65 ? -14.297 -1.885 -16.625 1 98.19 65 GLU A O 1
ATOM 536 N N . ASP A 1 66 ? -12.398 -2.961 -16.391 1 98.19 66 ASP A N 1
ATOM 537 C CA . ASP A 1 66 ? -11.781 -1.817 -15.727 1 98.19 66 ASP A CA 1
ATOM 538 C C . ASP A 1 66 ? -10.867 -1.057 -16.688 1 98.19 66 ASP A C 1
ATOM 540 O O . ASP A 1 66 ? -9.891 -1.614 -17.203 1 98.19 66 ASP A O 1
ATOM 544 N N . GLU A 1 67 ? -11.055 0.191 -16.812 1 96.62 67 GLU A N 1
ATOM 545 C CA . GLU A 1 67 ? -10.273 1.036 -17.703 1 96.62 67 GLU A CA 1
ATOM 546 C C . GLU A 1 67 ? -8.852 1.22 -17.188 1 96.62 67 GLU A C 1
ATOM 548 O O . GLU A 1 67 ? -7.957 1.617 -17.938 1 96.62 67 GLU A O 1
ATOM 553 N N . GLU A 1 68 ? -8.625 0.928 -15.945 1 97.75 68 GLU A N 1
ATOM 554 C CA . GLU A 1 68 ? -7.305 1.047 -15.344 1 97.75 68 GLU A CA 1
ATOM 555 C C . GLU A 1 68 ? -6.289 0.165 -16.062 1 97.75 68 GLU A C 1
ATOM 557 O O . GLU A 1 68 ? -5.082 0.42 -16 1 97.75 68 GLU A O 1
ATOM 562 N N . VAL A 1 69 ? -6.734 -0.88 -16.734 1 98.5 69 VAL A N 1
ATOM 563 C CA . VAL A 1 69 ? -5.836 -1.777 -17.469 1 98.5 69 VAL A CA 1
ATOM 564 C C . VAL A 1 69 ? -5.055 -0.99 -18.516 1 98.5 69 VAL A C 1
ATOM 566 O O . VAL A 1 69 ? -3.857 -1.223 -18.703 1 98.5 69 VAL A O 1
ATOM 569 N N . ASP A 1 70 ? -5.719 -0.103 -19.188 1 97.44 70 ASP A N 1
ATOM 570 C CA . ASP A 1 70 ? -5.055 0.716 -20.188 1 97.44 70 ASP A CA 1
ATOM 571 C C . ASP A 1 70 ? -4.02 1.64 -19.547 1 97.44 70 ASP A C 1
ATOM 573 O O . ASP A 1 70 ? -2.941 1.851 -20.109 1 97.44 70 ASP A O 1
ATOM 577 N N . GLU A 1 71 ? -4.363 2.168 -18.422 1 96.56 71 GLU A N 1
ATOM 578 C CA . GLU A 1 71 ? -3.41 2.998 -17.703 1 96.56 71 GLU A CA 1
ATOM 579 C C . GLU A 1 71 ? -2.178 2.195 -17.297 1 96.56 71 GLU A C 1
ATOM 581 O O . GLU A 1 71 ? -1.052 2.689 -17.375 1 96.56 71 GLU A O 1
ATOM 586 N N . LEU A 1 72 ? -2.434 0.997 -16.797 1 98 72 LEU A N 1
ATOM 587 C CA . LEU A 1 72 ? -1.339 0.111 -16.422 1 98 72 LEU A CA 1
ATOM 588 C C . LEU A 1 72 ? -0.406 -0.138 -17.594 1 98 72 LEU A C 1
ATOM 590 O O . LEU A 1 72 ? 0.81 0.034 -17.484 1 98 72 LEU A O 1
ATOM 594 N N . LYS A 1 73 ? -0.947 -0.501 -18.734 1 97.5 73 LYS A N 1
ATOM 595 C CA . LYS A 1 73 ? -0.146 -0.789 -19.922 1 97.5 73 LYS A CA 1
ATOM 596 C C . LYS A 1 73 ? 0.656 0.436 -20.359 1 97.5 73 LYS A C 1
ATOM 598 O O . LYS A 1 73 ? 1.807 0.312 -20.781 1 97.5 73 LYS A O 1
ATOM 603 N N . GLY A 1 74 ? 0.039 1.575 -20.172 1 94.5 74 GLY A N 1
ATOM 604 C CA . GLY A 1 74 ? 0.697 2.814 -20.562 1 94.5 74 GLY A CA 1
ATOM 605 C C . GLY A 1 74 ? 1.767 3.248 -19.578 1 94.5 74 GLY A C 1
ATOM 606 O O . GLY A 1 74 ? 2.635 4.059 -19.906 1 94.5 74 GLY A O 1
ATOM 607 N N . SER A 1 75 ? 1.713 2.719 -18.359 1 94.12 75 SER A N 1
ATOM 608 C CA . SER A 1 75 ? 2.607 3.158 -17.297 1 94.12 75 SER A CA 1
ATOM 609 C C . SER A 1 75 ? 3.871 2.305 -17.25 1 94.12 75 SER A C 1
ATOM 611 O O . SER A 1 75 ? 4.82 2.633 -16.531 1 94.12 75 SER A O 1
ATOM 613 N N . ILE A 1 76 ? 3.85 1.217 -17.953 1 94.19 76 ILE A N 1
ATOM 614 C CA . ILE A 1 76 ? 4.992 0.309 -17.922 1 94.19 76 ILE A CA 1
ATOM 615 C C . ILE A 1 76 ? 6.207 0.992 -18.547 1 94.19 76 ILE A C 1
ATOM 617 O O . ILE A 1 76 ? 6.113 1.573 -19.641 1 94.19 76 ILE A O 1
ATOM 621 N N . SER A 1 77 ? 7.309 0.992 -17.859 1 90 77 SER A N 1
ATOM 622 C CA . SER A 1 77 ? 8.562 1.55 -18.344 1 90 77 SER A CA 1
ATOM 623 C C . SER A 1 77 ? 9.375 0.5 -19.094 1 90 77 SER A C 1
ATOM 625 O O . SER A 1 77 ? 8.898 -0.61 -19.344 1 90 77 SER A O 1
ATOM 627 N N . ASN A 1 78 ? 10.609 0.875 -19.453 1 90.81 78 ASN A N 1
ATOM 628 C CA . ASN A 1 78 ? 11.5 -0.059 -20.125 1 90.81 78 ASN A CA 1
ATOM 629 C C . ASN A 1 78 ? 11.82 -1.27 -19.266 1 90.81 78 ASN A C 1
ATOM 631 O O . ASN A 1 78 ? 11.883 -2.396 -19.75 1 90.81 78 ASN A O 1
ATOM 635 N N . PHE A 1 79 ? 12.141 -1.013 -17.984 1 97.69 79 PHE A N 1
ATOM 636 C CA . PHE A 1 79 ? 12.359 -2.096 -17.031 1 97.69 79 PHE A CA 1
ATOM 637 C C . PHE A 1 79 ? 11.43 -1.956 -15.828 1 97.69 79 PHE A C 1
ATOM 639 O O . PHE A 1 79 ? 11.367 -0.894 -15.203 1 97.69 79 PHE A O 1
ATOM 646 N N . SER A 1 80 ? 10.594 -3.053 -15.539 1 98.25 80 SER A N 1
ATOM 647 C CA . SER A 1 80 ? 9.547 -2.955 -14.523 1 98.25 80 SER A CA 1
ATOM 648 C C . SER A 1 80 ? 9.367 -4.281 -13.789 1 98.25 80 SER A C 1
ATOM 650 O O . SER A 1 80 ? 9.805 -5.328 -14.273 1 98.25 80 SER A O 1
ATOM 652 N N . VAL A 1 81 ? 8.875 -4.188 -12.633 1 98.88 81 VAL A N 1
ATOM 653 C CA . VAL A 1 81 ? 8.336 -5.312 -11.883 1 98.88 81 VAL A CA 1
ATOM 654 C C . VAL A 1 81 ? 6.816 -5.18 -11.781 1 98.88 81 VAL A C 1
ATOM 656 O O . VAL A 1 81 ? 6.301 -4.133 -11.383 1 98.88 81 VAL A O 1
ATOM 659 N N . LEU A 1 82 ? 6.109 -6.262 -12.18 1 98.94 82 LEU A N 1
ATOM 660 C CA . LEU A 1 82 ? 4.648 -6.25 -12.141 1 98.94 82 LEU A CA 1
ATOM 661 C C . LEU A 1 82 ? 4.121 -7.461 -11.375 1 98.94 82 LEU A C 1
ATOM 663 O O . LEU A 1 82 ? 4.582 -8.586 -11.586 1 98.94 82 LEU A O 1
ATOM 667 N N . MET A 1 83 ? 3.287 -7.215 -10.453 1 98.88 83 MET A N 1
ATOM 668 C CA . MET A 1 83 ? 2.463 -8.219 -9.789 1 98.88 83 MET A CA 1
ATOM 669 C C . MET A 1 83 ? 0.979 -7.906 -9.961 1 98.88 83 MET A C 1
ATOM 671 O O . MET A 1 83 ? 0.518 -6.836 -9.562 1 98.88 83 MET A O 1
ATOM 675 N N . ALA A 1 84 ? 0.218 -8.781 -10.562 1 98.94 84 ALA A N 1
ATOM 676 C CA . ALA A 1 84 ? -1.205 -8.562 -10.812 1 98.94 84 ALA A CA 1
ATOM 677 C C . ALA A 1 84 ? -2.029 -9.766 -10.359 1 98.94 84 ALA A C 1
ATOM 679 O O . ALA A 1 84 ? -1.588 -10.914 -10.484 1 98.94 84 ALA A O 1
ATOM 680 N N . HIS A 1 85 ? -3.17 -9.555 -9.836 1 98.94 85 HIS A N 1
ATOM 681 C CA . HIS A 1 85 ? -4.066 -10.562 -9.289 1 98.94 85 HIS A CA 1
ATOM 682 C C . HIS A 1 85 ? -5.508 -10.32 -9.727 1 98.94 85 HIS A C 1
ATOM 684 O O . HIS A 1 85 ? -6.016 -9.203 -9.602 1 98.94 85 HIS A O 1
ATOM 690 N N . SER A 1 86 ? -6.141 -11.242 -10.297 1 98.75 86 SER A N 1
ATOM 691 C CA . SER A 1 86 ? -7.559 -11.234 -10.633 1 98.75 86 SER A CA 1
ATOM 692 C C . SER A 1 86 ? -8.344 -12.211 -9.766 1 98.75 86 SER A C 1
ATOM 694 O O . SER A 1 86 ? -8.055 -13.406 -9.758 1 98.75 86 SER A O 1
ATOM 696 N N . ARG A 1 87 ? -9.328 -11.719 -9.117 1 97.56 87 ARG A N 1
ATOM 697 C CA . ARG A 1 87 ? -9.922 -12.453 -8 1 97.56 87 ARG A CA 1
ATOM 698 C C . ARG A 1 87 ? -11.203 -13.172 -8.43 1 97.56 87 ARG A C 1
ATOM 700 O O . ARG A 1 87 ? -12.023 -12.594 -9.148 1 97.56 87 ARG A O 1
ATOM 707 N N . ALA A 1 88 ? -11.367 -14.359 -8.07 1 95.31 88 ALA A N 1
ATOM 708 C CA . ALA A 1 88 ? -12.602 -15.117 -7.902 1 95.31 88 ALA A CA 1
ATOM 709 C C . ALA A 1 88 ? -12.75 -15.617 -6.469 1 95.31 88 ALA A C 1
ATOM 711 O O . ALA A 1 88 ? -12.117 -16.594 -6.074 1 95.31 88 ALA A O 1
ATOM 712 N N . ALA A 1 89 ? -13.602 -14.977 -5.746 1 88.44 89 ALA A N 1
ATOM 713 C CA . ALA A 1 89 ? -13.586 -15.039 -4.285 1 88.44 89 ALA A CA 1
ATOM 714 C C . ALA A 1 89 ? -14.086 -16.391 -3.791 1 88.44 89 ALA A C 1
ATOM 716 O O . ALA A 1 89 ? -15.109 -16.891 -4.258 1 88.44 89 ALA A O 1
ATOM 717 N N . SER A 1 90 ? -13.258 -16.922 -2.885 1 83.06 90 SER A N 1
ATOM 718 C CA . SER A 1 90 ? -13.703 -18.094 -2.129 1 83.06 90 SER A CA 1
ATOM 719 C C . SER A 1 90 ? -13.891 -17.75 -0.653 1 83.06 90 SER A C 1
ATOM 721 O O . SER A 1 90 ? -14.82 -18.25 -0.011 1 83.06 90 SER A O 1
ATOM 723 N N . GLN A 1 91 ? -12.953 -16.891 -0.127 1 85.06 91 GLN A N 1
ATOM 724 C CA . GLN A 1 91 ? -13.023 -16.422 1.252 1 85.06 91 GLN A CA 1
ATOM 725 C C . GLN A 1 91 ? -12.977 -14.898 1.315 1 85.06 91 GLN A C 1
ATOM 727 O O . GLN A 1 91 ? -12.32 -14.258 0.495 1 85.06 91 GLN A O 1
ATOM 732 N N . GLY A 1 92 ? -13.656 -14.305 2.379 1 87.31 92 GLY A N 1
ATOM 733 C CA . GLY A 1 92 ? -13.703 -12.859 2.523 1 87.31 92 GLY A CA 1
ATOM 734 C C . GLY A 1 92 ? -14.766 -12.203 1.662 1 87.31 92 GLY A C 1
ATOM 735 O O . GLY A 1 92 ? -15.141 -12.742 0.62 1 87.31 92 GLY A O 1
ATOM 736 N N . SER A 1 93 ? -15.148 -11.008 2.066 1 91.62 93 SER A N 1
ATOM 737 C CA . SER A 1 93 ? -16.172 -10.281 1.332 1 91.62 93 SER A CA 1
ATOM 738 C C . SER A 1 93 ? -15.664 -9.812 -0.025 1 91.62 93 SER A C 1
ATOM 740 O O . SER A 1 93 ? -14.461 -9.664 -0.219 1 91.62 93 SER A O 1
ATOM 742 N N . VAL A 1 94 ? -16.531 -9.711 -0.972 1 92.94 94 VAL A N 1
ATOM 743 C CA . VAL A 1 94 ? -16.188 -9.172 -2.287 1 92.94 94 VAL A CA 1
ATOM 744 C C . VAL A 1 94 ? -16.203 -7.648 -2.246 1 92.94 94 VAL A C 1
ATOM 746 O O . VAL A 1 94 ? -17.266 -7.027 -2.428 1 92.94 94 VAL A O 1
ATOM 749 N N . GLU A 1 95 ? -15.109 -7.059 -1.984 1 94.25 95 GLU A N 1
ATOM 750 C CA . GLU A 1 95 ? -14.883 -5.621 -1.927 1 94.25 95 GLU A CA 1
ATOM 751 C C . GLU A 1 95 ? -13.406 -5.289 -2.107 1 94.25 95 GLU A C 1
ATOM 753 O O . GLU A 1 95 ? -12.562 -6.188 -2.143 1 94.25 95 GLU A O 1
ATOM 758 N N . THR A 1 96 ? -13.094 -4.043 -2.188 1 96.88 96 THR A N 1
ATOM 759 C CA . THR A 1 96 ? -11.75 -3.57 -2.516 1 96.88 96 THR A CA 1
ATOM 760 C C . THR A 1 96 ? -10.742 -4.02 -1.46 1 96.88 96 THR A C 1
ATOM 762 O O . THR A 1 96 ? -9.586 -4.293 -1.776 1 96.88 96 THR A O 1
ATOM 765 N N . PHE A 1 97 ? -11.172 -4.156 -0.206 1 97.62 97 PHE A N 1
ATOM 766 C CA . PHE A 1 97 ? -10.266 -4.531 0.878 1 97.62 97 PHE A CA 1
ATOM 767 C C . PHE A 1 97 ? -9.602 -5.871 0.592 1 97.62 97 PHE A C 1
ATOM 769 O O . PHE A 1 97 ? -8.414 -6.043 0.852 1 97.62 97 PHE A O 1
ATOM 776 N N . ASN A 1 98 ? -10.406 -6.758 0.015 1 97.81 98 ASN A N 1
ATOM 777 C CA . ASN A 1 98 ? -9.906 -8.117 -0.165 1 97.81 98 ASN A CA 1
ATOM 778 C C . ASN A 1 98 ? -9.336 -8.32 -1.563 1 97.81 98 ASN A C 1
ATOM 780 O O . ASN A 1 98 ? -8.906 -9.43 -1.909 1 97.81 98 ASN A O 1
ATOM 784 N N . ALA A 1 99 ? -9.383 -7.262 -2.371 1 98.31 99 ALA A N 1
ATOM 785 C CA . ALA A 1 99 ? -8.648 -7.348 -3.631 1 98.31 99 ALA A CA 1
ATOM 786 C C . ALA A 1 99 ? -7.145 -7.359 -3.389 1 98.31 99 ALA A C 1
ATOM 788 O O . ALA A 1 99 ? -6.668 -6.848 -2.373 1 98.31 99 ALA A O 1
ATOM 789 N N . GLN A 1 100 ? -6.449 -8.008 -4.199 1 98.56 100 GLN A N 1
ATOM 790 C CA . GLN A 1 100 ? -5.008 -8.211 -4.059 1 98.56 100 GLN A CA 1
ATOM 791 C C . GLN A 1 100 ? -4.246 -7.543 -5.199 1 98.56 100 GLN A C 1
ATOM 793 O O . GLN A 1 100 ? -4.805 -7.324 -6.277 1 98.56 100 GLN A O 1
ATOM 798 N N . PRO A 1 101 ? -2.908 -7.234 -5.031 1 98.88 101 PRO A N 1
ATOM 799 C CA . PRO A 1 101 ? -2.018 -7.613 -3.932 1 98.88 101 PRO A CA 1
ATOM 800 C C . PRO A 1 101 ? -2.252 -6.785 -2.67 1 98.88 101 PRO A C 1
ATOM 802 O O . PRO A 1 101 ? -2.684 -5.633 -2.754 1 98.88 101 PRO A O 1
ATOM 805 N N . PHE A 1 102 ? -1.957 -7.418 -1.486 1 98.88 102 PHE A N 1
ATOM 806 C CA . PHE A 1 102 ? -1.99 -6.727 -0.202 1 98.88 102 PHE A CA 1
ATOM 807 C C . PHE A 1 102 ? -0.674 -6.004 0.059 1 98.88 102 PHE A C 1
ATOM 809 O O . PHE A 1 102 ? 0.322 -6.254 -0.624 1 98.88 102 PHE A O 1
ATOM 816 N N . SER A 1 103 ? -0.661 -5.078 0.977 1 98.88 103 SER A N 1
ATOM 817 C CA . SER A 1 103 ? 0.521 -4.289 1.306 1 98.88 103 SER A CA 1
ATOM 818 C C . SER A 1 103 ? 0.747 -4.23 2.812 1 98.88 103 SER A C 1
ATOM 820 O O . SER A 1 103 ? -0.16 -3.879 3.568 1 98.88 103 SER A O 1
ATOM 822 N N . PHE A 1 104 ? 1.954 -4.598 3.262 1 98.81 104 PHE A N 1
ATOM 823 C CA . PHE A 1 104 ? 2.285 -4.668 4.68 1 98.81 104 PHE A CA 1
ATOM 824 C C . PHE A 1 104 ? 3.607 -3.963 4.965 1 98.81 104 PHE A C 1
ATOM 826 O O . PHE A 1 104 ? 4.641 -4.324 4.398 1 98.81 104 PHE A O 1
ATOM 833 N N . GLY A 1 105 ? 3.574 -2.906 5.781 1 98.5 105 GLY A N 1
ATOM 834 C CA . GLY A 1 105 ? 4.832 -2.465 6.359 1 98.5 105 GLY A CA 1
ATOM 835 C C . GLY A 1 105 ? 5.391 -3.432 7.387 1 98.5 105 GLY A C 1
ATOM 836 O O . GLY A 1 105 ? 4.719 -3.76 8.367 1 98.5 105 GLY A O 1
ATOM 837 N N . SER A 1 106 ? 6.598 -3.889 7.258 1 98.25 106 SER A N 1
ATOM 838 C CA . SER A 1 106 ? 7.16 -4.957 8.078 1 98.25 106 SER A CA 1
ATOM 839 C C . SER A 1 106 ? 7.988 -4.395 9.227 1 98.25 106 SER A C 1
ATOM 841 O O . SER A 1 106 ? 8.664 -3.377 9.07 1 98.25 106 SER A O 1
ATOM 843 N N . PRO A 1 107 ? 7.98 -5.062 10.383 1 97.56 107 PRO A N 1
ATOM 844 C CA . PRO A 1 107 ? 8.867 -4.676 11.484 1 97.56 107 PRO A CA 1
ATOM 845 C C . PRO A 1 107 ? 10.328 -5.004 11.211 1 97.56 107 PRO A C 1
ATOM 847 O O . PRO A 1 107 ? 11.188 -4.797 12.07 1 97.56 107 PRO A O 1
ATOM 850 N N . HIS A 1 108 ? 10.617 -5.457 10.016 1 97.69 108 HIS A N 1
ATOM 851 C CA . HIS A 1 108 ? 11.984 -5.793 9.641 1 97.69 108 HIS A CA 1
ATOM 852 C C . HIS A 1 108 ? 12.547 -4.797 8.633 1 97.69 108 HIS A C 1
ATOM 854 O O . HIS A 1 108 ? 13.586 -5.043 8.016 1 97.69 108 HIS A O 1
ATOM 860 N N . GLY A 1 109 ? 11.82 -3.725 8.398 1 96.94 109 GLY A N 1
ATOM 861 C CA . GLY A 1 109 ? 12.367 -2.586 7.68 1 96.94 109 GLY A CA 1
ATOM 862 C C . GLY A 1 109 ? 12.094 -2.637 6.191 1 96.94 109 GLY A C 1
ATOM 863 O O . GLY A 1 109 ? 12.773 -1.97 5.406 1 96.94 109 GLY A O 1
ATOM 864 N N . TYR A 1 110 ? 11.133 -3.475 5.742 1 98.25 110 TYR A N 1
ATOM 865 C CA . TYR A 1 110 ? 10.797 -3.535 4.324 1 98.25 110 TYR A CA 1
ATOM 866 C C . TYR A 1 110 ? 9.289 -3.449 4.117 1 98.25 110 TYR A C 1
ATOM 868 O O . TYR A 1 110 ? 8.516 -3.645 5.059 1 98.25 110 TYR A O 1
ATOM 876 N N . GLN A 1 111 ? 8.883 -3.025 2.949 1 98.75 111 GLN A N 1
ATOM 877 C CA . GLN A 1 111 ? 7.5 -3.094 2.49 1 98.75 111 GLN A CA 1
ATOM 878 C C . GLN A 1 111 ? 7.23 -4.402 1.753 1 98.75 111 GLN A C 1
ATOM 880 O O . GLN A 1 111 ? 7.965 -4.77 0.833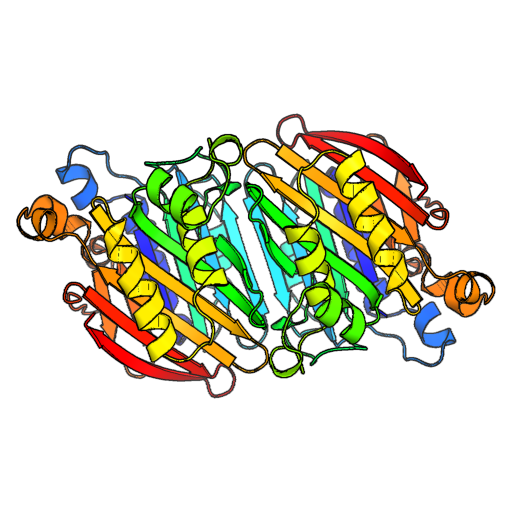 1 98.75 111 GLN A O 1
ATOM 885 N N . LEU A 1 112 ? 6.227 -5.102 2.184 1 98.94 112 LEU A N 1
ATOM 886 C CA . LEU A 1 112 ? 5.84 -6.348 1.531 1 98.94 112 LEU A CA 1
ATOM 887 C C . LEU A 1 112 ? 4.566 -6.164 0.713 1 98.94 112 LEU A C 1
ATOM 889 O O . LEU A 1 112 ? 3.553 -5.699 1.235 1 98.94 112 LEU A O 1
ATOM 893 N N . TYR A 1 113 ? 4.641 -6.398 -0.552 1 98.94 113 TYR A N 1
ATOM 894 C CA . TYR A 1 113 ? 3.455 -6.656 -1.358 1 98.94 113 TYR A CA 1
ATOM 895 C C . TYR A 1 113 ? 3.229 -8.148 -1.537 1 98.94 113 TYR A C 1
ATOM 897 O O . TYR A 1 113 ? 4.176 -8.898 -1.789 1 98.94 113 TYR A O 1
ATOM 905 N N . PHE A 1 114 ? 1.995 -8.609 -1.345 1 98.94 114 PHE A N 1
ATOM 906 C CA . PHE A 1 114 ? 1.717 -10.031 -1.234 1 98.94 114 PHE A CA 1
ATOM 907 C C . PHE A 1 114 ? 0.46 -10.398 -2.014 1 98.94 114 PHE A C 1
ATOM 909 O O . PHE A 1 114 ? -0.573 -9.742 -1.883 1 98.94 114 PHE A O 1
ATOM 916 N N . MET A 1 115 ? 0.489 -11.398 -2.844 1 98.81 115 MET A N 1
ATOM 917 C CA . MET A 1 115 ? -0.698 -11.969 -3.473 1 98.81 115 MET A CA 1
ATOM 918 C C . MET A 1 115 ? -0.687 -13.492 -3.373 1 98.81 115 MET A C 1
ATOM 920 O O . MET A 1 115 ? 0.379 -14.102 -3.301 1 98.81 115 MET A O 1
ATOM 924 N N . HIS A 1 116 ? -1.812 -14.078 -3.342 1 98.69 116 HIS A N 1
ATOM 925 C CA . HIS A 1 116 ? -1.981 -15.516 -3.15 1 98.69 116 HIS A CA 1
ATOM 926 C C . HIS A 1 116 ? -3.17 -16.031 -3.949 1 98.69 116 HIS A C 1
ATOM 928 O O . HIS A 1 116 ? -4.219 -15.391 -4.012 1 98.69 116 HIS A O 1
ATOM 934 N N . ASN A 1 117 ? -2.99 -17.047 -4.652 1 97.75 117 ASN A N 1
ATOM 935 C CA . ASN A 1 117 ? -4.035 -17.844 -5.285 1 97.75 117 ASN A CA 1
ATOM 936 C C . ASN A 1 117 ? -4.113 -19.25 -4.688 1 97.75 117 ASN A C 1
ATOM 938 O O . ASN A 1 117 ? -3.162 -20.031 -4.797 1 97.75 117 ASN A O 1
ATOM 942 N N . GLY A 1 118 ? -5.113 -19.562 -4.07 1 96.94 118 GLY A N 1
ATOM 943 C CA . GLY A 1 118 ? -5.312 -20.812 -3.361 1 96.94 118 GLY A CA 1
ATOM 944 C C . GLY A 1 118 ? -6.258 -20.688 -2.18 1 96.94 118 GLY A C 1
ATOM 945 O O . GLY A 1 118 ? -6.949 -19.672 -2.039 1 96.94 118 GLY A O 1
ATOM 946 N N . ASP A 1 119 ? -6.344 -21.734 -1.429 1 97 119 ASP A N 1
ATOM 947 C CA . ASP A 1 119 ? -7.188 -21.812 -0.241 1 97 119 ASP A CA 1
ATOM 948 C C . ASP A 1 119 ? -6.383 -22.25 0.979 1 97 119 ASP A C 1
ATOM 950 O O . ASP A 1 119 ? -5.77 -23.312 0.973 1 97 119 ASP A O 1
ATOM 954 N N . LEU A 1 120 ? -6.355 -21.375 1.971 1 98.06 120 LEU A N 1
ATOM 955 C CA . LEU A 1 120 ? -5.633 -21.672 3.205 1 98.06 120 LEU A CA 1
ATOM 956 C C . LEU A 1 120 ? -6.598 -21.812 4.379 1 98.06 120 LEU A C 1
ATOM 958 O O . LEU A 1 120 ? -7.691 -21.25 4.363 1 98.06 120 LEU A O 1
ATOM 962 N N . ASN A 1 121 ? -6.191 -22.594 5.352 1 98.25 121 ASN A N 1
ATOM 963 C CA . ASN A 1 121 ? -6.934 -22.688 6.605 1 98.25 121 ASN A CA 1
ATOM 964 C C . ASN A 1 121 ? -6.773 -21.422 7.441 1 98.25 121 ASN A C 1
ATOM 966 O O . ASN A 1 121 ? -5.863 -21.328 8.266 1 98.25 121 ASN A O 1
ATOM 970 N N . LYS A 1 122 ? -7.691 -20.5 7.285 1 97.62 122 LYS A N 1
ATOM 971 C CA . LYS A 1 122 ? -7.598 -19.188 7.918 1 97.62 122 LYS A CA 1
ATOM 972 C C . LYS A 1 122 ? -7.617 -19.312 9.438 1 97.62 122 LYS A C 1
ATOM 974 O O . LYS A 1 122 ? -6.898 -18.594 10.133 1 97.62 122 LYS A O 1
ATOM 979 N N . SER A 1 123 ? -8.484 -20.172 10 1 97.75 123 SER A N 1
ATOM 980 C CA . SER A 1 123 ? -8.578 -20.359 11.445 1 97.75 123 SER A CA 1
ATOM 981 C C . SER A 1 123 ? -7.238 -20.781 12.031 1 97.75 123 SER A C 1
ATOM 983 O O . SER A 1 123 ? -6.824 -20.266 13.07 1 97.75 123 SER A O 1
ATOM 985 N N . MET A 1 124 ? -6.59 -21.688 11.383 1 98 124 MET A N 1
ATOM 986 C CA . MET A 1 124 ? -5.285 -22.156 11.844 1 98 124 MET A CA 1
ATOM 987 C C . MET A 1 124 ? -4.25 -21.031 11.766 1 98 124 MET A C 1
ATOM 989 O O . MET A 1 124 ? -3.406 -20.906 12.648 1 98 124 MET A O 1
ATOM 993 N N . LEU A 1 125 ? -4.305 -20.219 10.734 1 97.69 125 LEU A N 1
ATOM 994 C CA . LEU A 1 125 ? -3.4 -19.078 10.578 1 97.69 125 LEU A CA 1
ATOM 995 C C . LEU A 1 125 ? -3.592 -18.078 11.711 1 97.69 125 LEU A C 1
ATOM 997 O O . LEU A 1 125 ? -2.617 -17.609 12.305 1 97.69 125 LEU A O 1
ATOM 1001 N N . LEU A 1 126 ? -4.875 -17.781 11.961 1 97.94 126 LEU A N 1
ATOM 1002 C CA . LEU A 1 126 ? -5.199 -16.828 13.016 1 97.94 126 LEU A CA 1
ATOM 1003 C C . LEU A 1 126 ? -4.734 -17.328 14.375 1 97.94 126 LEU A C 1
ATOM 1005 O O . LEU A 1 126 ? -4.199 -16.562 15.18 1 97.94 126 LEU A O 1
ATOM 1009 N N . GLU A 1 127 ? -4.91 -18.594 14.609 1 97.62 127 GLU A N 1
ATOM 1010 C CA . GLU A 1 127 ? -4.457 -19.203 15.852 1 97.62 127 GLU A CA 1
ATOM 1011 C C . GLU A 1 127 ? -2.936 -19.141 15.977 1 97.62 127 GLU A C 1
ATOM 1013 O O . GLU A 1 127 ? -2.41 -18.781 17.031 1 97.62 127 GLU A O 1
ATOM 1018 N N . ALA A 1 128 ? -2.271 -19.438 14.906 1 95.94 128 ALA A N 1
ATOM 1019 C CA . ALA A 1 128 ? -0.812 -19.422 14.891 1 95.94 128 ALA A CA 1
ATOM 1020 C C . ALA A 1 128 ? -0.276 -18.016 15.156 1 95.94 128 ALA A C 1
ATOM 1022 O O . ALA A 1 128 ? 0.764 -17.859 15.805 1 95.94 128 ALA A O 1
ATOM 1023 N N . LEU A 1 129 ? -0.996 -17.016 14.688 1 97.06 129 LEU A N 1
ATOM 1024 C CA . LEU A 1 129 ? -0.568 -15.625 14.828 1 97.06 129 LEU A CA 1
ATOM 1025 C C . LEU A 1 129 ? -1.132 -15 16.094 1 97.06 129 LEU A C 1
ATOM 1027 O O . LEU A 1 129 ? -0.852 -13.844 16.406 1 97.06 129 LEU A O 1
ATOM 1031 N N . LYS A 1 130 ? -1.976 -15.773 16.844 1 97.19 130 LYS A N 1
ATOM 1032 C CA . LYS A 1 130 ? -2.643 -15.312 18.062 1 97.19 130 LYS A CA 1
ATOM 1033 C C . LYS A 1 130 ? -3.482 -14.07 17.781 1 97.19 130 LYS A C 1
ATOM 1035 O O . LYS A 1 130 ? -3.414 -13.086 18.531 1 97.19 130 LYS A O 1
ATOM 1040 N N . LEU A 1 131 ? -4.145 -14.078 16.672 1 97.38 131 LEU A N 1
ATOM 1041 C CA . LEU A 1 131 ? -5.027 -12.984 16.297 1 97.38 131 LEU A CA 1
ATOM 1042 C C . LEU A 1 131 ? -6.484 -13.336 16.547 1 97.38 131 LEU A C 1
ATOM 1044 O O . LEU A 1 131 ? -6.902 -14.477 16.328 1 97.38 131 LEU A O 1
ATOM 1048 N N . PRO A 1 132 ? -7.277 -12.438 17.062 1 95.5 132 PRO A N 1
ATOM 1049 C CA . PRO A 1 132 ? -8.68 -12.719 17.344 1 95.5 132 PRO A CA 1
ATOM 1050 C C . PRO A 1 132 ? -9.523 -12.875 16.094 1 95.5 132 PRO A C 1
ATOM 1052 O O . PRO A 1 132 ? -9.641 -11.938 15.297 1 95.5 132 PRO A O 1
ATOM 1055 N N . ALA A 1 133 ? -10.203 -13.961 15.945 1 95.56 133 ALA A N 1
ATOM 1056 C CA . ALA A 1 133 ? -10.969 -14.305 14.75 1 95.56 133 ALA A CA 1
ATOM 1057 C C . ALA A 1 133 ? -12.062 -13.281 14.484 1 95.56 133 ALA A C 1
ATOM 1059 O O . ALA A 1 133 ? -12.398 -13.008 13.328 1 95.56 133 ALA A O 1
ATOM 1060 N N . GLU A 1 134 ? -12.602 -12.695 15.508 1 94.81 134 GLU A N 1
ATOM 1061 C CA . GLU A 1 134 ? -13.75 -11.797 15.391 1 94.81 134 GLU A CA 1
ATOM 1062 C C . GLU A 1 134 ? -13.398 -10.562 14.562 1 94.81 134 GLU A C 1
ATOM 1064 O O . GLU A 1 134 ? -14.273 -9.984 13.906 1 94.81 134 GLU A O 1
ATOM 1069 N N . LYS A 1 135 ? -12.164 -10.211 14.539 1 95 135 LYS A N 1
ATOM 1070 C CA . LYS A 1 135 ? -11.734 -9.016 13.812 1 95 135 LYS A CA 1
ATOM 1071 C C . LYS A 1 135 ? -11.469 -9.336 12.344 1 95 135 LYS A C 1
ATOM 1073 O O . LYS A 1 135 ? -11.266 -8.43 11.539 1 95 135 LYS A O 1
ATOM 1078 N N . PHE A 1 136 ? -11.547 -10.617 11.953 1 97.12 136 PHE A N 1
ATOM 1079 C CA . PHE A 1 136 ? -11.125 -11.016 10.617 1 97.12 136 PHE A CA 1
ATOM 1080 C C . PHE A 1 136 ? -12.242 -11.742 9.883 1 97.12 136 PHE A C 1
ATOM 1082 O O . PHE A 1 136 ? -12 -12.43 8.891 1 97.12 136 PHE A O 1
ATOM 1089 N N . LEU A 1 137 ? -13.453 -11.602 10.359 1 95.38 137 LEU A N 1
ATOM 1090 C CA . LEU A 1 137 ? -14.594 -12.328 9.82 1 95.38 137 LEU A CA 1
ATOM 1091 C C . LEU A 1 137 ? -14.727 -12.086 8.32 1 95.38 137 LEU A C 1
ATOM 1093 O O . LEU A 1 137 ? -14.914 -13.031 7.551 1 95.38 137 LEU A O 1
ATOM 1097 N N . ASN A 1 138 ? -14.586 -10.859 7.836 1 96.75 138 ASN A N 1
ATOM 1098 C CA . ASN A 1 138 ? -14.789 -10.516 6.434 1 96.75 138 ASN A CA 1
ATOM 1099 C C . ASN A 1 138 ? -13.461 -10.312 5.707 1 96.75 138 ASN A C 1
ATOM 1101 O O . ASN A 1 138 ? -13.422 -9.719 4.629 1 96.75 138 ASN A O 1
ATOM 1105 N N . VAL A 1 139 ? -12.383 -10.805 6.352 1 97.75 139 VAL A N 1
ATOM 1106 C CA . VAL A 1 139 ? -11.031 -10.68 5.816 1 97.75 139 VAL A CA 1
ATOM 1107 C C . VAL A 1 139 ? -10.602 -12.008 5.195 1 97.75 139 VAL A C 1
ATOM 1109 O O . VAL A 1 139 ? -10.914 -13.078 5.723 1 97.75 139 VAL A O 1
ATOM 1112 N N . SER A 1 140 ? -9.922 -11.969 4.129 1 97.62 140 SER A N 1
ATOM 1113 C CA . SER A 1 140 ? -9.539 -13.172 3.406 1 97.62 140 SER A CA 1
ATOM 1114 C C . SER A 1 140 ? -8.406 -13.906 4.117 1 97.62 140 SER A C 1
ATOM 1116 O O . SER A 1 140 ? -7.672 -13.312 4.906 1 97.62 140 SER A O 1
ATOM 1118 N N . ASP A 1 141 ? -8.258 -15.227 3.84 1 98 141 ASP A N 1
ATOM 1119 C CA . ASP A 1 141 ? -7.121 -16.016 4.312 1 98 141 ASP A CA 1
ATOM 1120 C C . ASP A 1 141 ? -5.805 -15.477 3.756 1 98 141 ASP A C 1
ATOM 1122 O O . ASP A 1 141 ? -4.781 -15.492 4.441 1 98 141 ASP A O 1
ATOM 1126 N N . SER A 1 142 ? -5.82 -14.969 2.545 1 98.38 142 SER A N 1
ATOM 1127 C CA . SER A 1 142 ? -4.637 -14.43 1.883 1 98.38 142 SER A CA 1
ATOM 1128 C C . SER A 1 142 ? -4.082 -13.227 2.631 1 98.38 142 SER A C 1
ATOM 1130 O O . SER A 1 142 ? -2.865 -13.039 2.715 1 98.38 142 SER A O 1
ATOM 1132 N N . TYR A 1 143 ? -5.012 -12.367 3.143 1 98.56 143 TYR A N 1
ATOM 1133 C CA . TYR A 1 143 ? -4.57 -11.242 3.961 1 98.56 143 TYR A CA 1
ATOM 1134 C C . TYR A 1 143 ? -3.791 -11.727 5.18 1 98.56 143 TYR A C 1
ATOM 1136 O O . TYR A 1 143 ? -2.729 -11.195 5.496 1 98.56 143 TYR A O 1
ATOM 1144 N N . VAL A 1 144 ? -4.332 -12.719 5.836 1 98.62 144 VAL A N 1
ATOM 1145 C CA . VAL A 1 144 ? -3.711 -13.25 7.047 1 98.62 144 VAL A CA 1
ATOM 1146 C C . VAL A 1 144 ? -2.375 -13.906 6.695 1 98.62 144 VAL A C 1
ATOM 1148 O O . VAL A 1 144 ? -1.401 -13.781 7.441 1 98.62 144 VAL A O 1
ATOM 1151 N N . ALA A 1 145 ? -2.295 -14.57 5.586 1 98.69 145 ALA A N 1
ATOM 1152 C CA . ALA A 1 145 ? -1.042 -15.164 5.129 1 98.69 145 ALA A CA 1
ATOM 1153 C C . ALA A 1 145 ? 0.007 -14.086 4.855 1 98.69 145 ALA A C 1
ATOM 1155 O O . ALA A 1 145 ? 1.185 -14.266 5.176 1 98.69 145 ALA A O 1
ATOM 1156 N N . GLY A 1 146 ? -0.412 -12.992 4.195 1 98.75 146 GLY A N 1
ATOM 1157 C CA . GLY A 1 146 ? 0.498 -11.875 3.996 1 98.75 146 GLY A CA 1
ATOM 1158 C C . GLY A 1 146 ? 1.024 -11.297 5.297 1 98.75 146 GLY A C 1
ATOM 1159 O O . GLY A 1 146 ? 2.197 -10.93 5.387 1 98.75 146 GLY A O 1
ATOM 1160 N N . MET A 1 147 ? 0.131 -11.188 6.277 1 98.56 147 MET A N 1
ATOM 1161 C CA . MET A 1 147 ? 0.547 -10.727 7.598 1 98.56 147 MET A CA 1
ATOM 1162 C C . MET A 1 147 ? 1.606 -11.656 8.188 1 98.56 147 MET A C 1
ATOM 1164 O O . MET A 1 147 ? 2.629 -11.188 8.695 1 98.56 147 MET A O 1
ATOM 1168 N N . TYR A 1 148 ? 1.321 -12.938 8.07 1 98.56 148 TYR A N 1
ATOM 1169 C CA . TYR A 1 148 ? 2.311 -13.914 8.508 1 98.56 148 TYR A CA 1
ATOM 1170 C C . TYR A 1 148 ? 3.658 -13.672 7.84 1 98.56 148 TYR A C 1
ATOM 1172 O O . TYR A 1 148 ? 4.688 -13.609 8.516 1 98.56 148 TYR A O 1
ATOM 1180 N N . ALA A 1 149 ? 3.654 -13.547 6.539 1 98.75 149 ALA A N 1
ATOM 1181 C CA . ALA A 1 149 ? 4.895 -13.367 5.785 1 98.75 149 ALA A CA 1
ATOM 1182 C C . ALA A 1 149 ? 5.625 -12.109 6.234 1 98.75 149 ALA A C 1
ATOM 1184 O O . ALA A 1 149 ? 6.844 -12.125 6.43 1 98.75 149 ALA A O 1
ATOM 1185 N N . SER A 1 150 ? 4.898 -11.008 6.406 1 98.44 150 SER A N 1
ATOM 1186 C CA . SER A 1 150 ? 5.492 -9.727 6.785 1 98.44 150 SER A CA 1
ATOM 1187 C C . SER A 1 150 ? 6.16 -9.812 8.156 1 98.44 150 SER A C 1
ATOM 1189 O O . SER A 1 150 ? 7.117 -9.086 8.43 1 98.44 150 SER A O 1
ATOM 1191 N N . LEU A 1 151 ? 5.68 -10.672 9.008 1 97.56 151 LEU A N 1
ATOM 1192 C CA . LEU A 1 151 ? 6.16 -10.789 10.375 1 97.56 151 LEU A CA 1
ATOM 1193 C C . LEU A 1 151 ? 7.293 -11.805 10.469 1 97.56 151 LEU A C 1
ATOM 1195 O O . LEU A 1 151 ? 8.219 -11.633 11.273 1 97.56 151 LEU A O 1
ATOM 1199 N N . PHE A 1 152 ? 7.242 -12.836 9.594 1 98.06 152 PHE A N 1
ATOM 1200 C CA . PHE A 1 152 ? 8.102 -13.977 9.859 1 98.06 152 PHE A CA 1
ATOM 1201 C C . PHE A 1 152 ? 9.211 -14.078 8.82 1 98.06 152 PHE A C 1
ATOM 1203 O O . PHE A 1 152 ? 10.164 -14.852 8.992 1 98.06 152 PHE A O 1
ATOM 1210 N N . ILE A 1 153 ? 9.109 -13.383 7.727 1 98.56 153 ILE A N 1
ATOM 1211 C CA . ILE A 1 153 ? 10.273 -13.203 6.875 1 98.56 153 ILE A CA 1
ATOM 1212 C C . ILE A 1 153 ? 11.172 -12.109 7.453 1 98.56 153 ILE A C 1
ATOM 1214 O O . ILE A 1 153 ? 10.938 -10.922 7.219 1 98.56 153 ILE A O 1
ATOM 1218 N N . THR A 1 154 ? 12.18 -12.508 8.094 1 97.81 154 THR A N 1
ATOM 1219 C CA . THR A 1 154 ? 12.914 -11.594 8.961 1 97.81 154 THR A CA 1
ATOM 1220 C C . THR A 1 154 ? 13.977 -10.836 8.172 1 97.81 154 THR A C 1
ATOM 1222 O O . THR A 1 154 ? 14.578 -9.891 8.68 1 97.81 154 THR A O 1
ATOM 1225 N N . SER A 1 155 ? 14.258 -11.297 7.012 1 97.38 155 SER A N 1
ATOM 1226 C CA . SER A 1 155 ? 15.172 -10.617 6.098 1 97.38 155 SER A CA 1
ATOM 1227 C C . SER A 1 155 ? 14.875 -10.984 4.648 1 97.38 155 SER A C 1
ATOM 1229 O O . SER A 1 155 ? 14.109 -11.906 4.379 1 97.38 155 SER A O 1
ATOM 1231 N N . GLN A 1 156 ? 15.5 -10.289 3.742 1 97.88 156 GLN A N 1
ATOM 1232 C CA . GLN A 1 156 ? 15.273 -10.523 2.318 1 97.88 156 GLN A CA 1
ATOM 1233 C C . GLN A 1 156 ? 16.203 -11.609 1.789 1 97.88 156 GLN A C 1
ATOM 1235 O O . GLN A 1 156 ? 16.359 -11.773 0.576 1 97.88 156 GLN A O 1
ATOM 1240 N N . GLU A 1 157 ? 16.828 -12.352 2.693 1 98.19 157 GLU A N 1
ATOM 1241 C CA . GLU A 1 157 ? 17.672 -13.484 2.303 1 98.19 157 GLU A CA 1
ATOM 1242 C C . GLU A 1 157 ? 16.812 -14.672 1.87 1 98.19 157 GLU A C 1
ATOM 1244 O O . GLU A 1 157 ? 15.789 -14.961 2.477 1 98.19 157 GLU A O 1
ATOM 1249 N N . ASP A 1 158 ? 17.312 -15.391 0.864 1 98.62 158 ASP A N 1
ATOM 1250 C CA . ASP A 1 158 ? 16.562 -16.484 0.274 1 98.62 158 ASP A CA 1
ATOM 1251 C C . ASP A 1 158 ? 16.219 -17.547 1.323 1 98.62 158 ASP A C 1
ATOM 1253 O O . ASP A 1 158 ? 15.086 -18.031 1.372 1 98.62 158 ASP A O 1
ATOM 1257 N N . GLU A 1 159 ? 17.156 -17.875 2.131 1 98.12 159 GLU A N 1
ATOM 1258 C CA . GLU A 1 159 ? 16.969 -18.953 3.111 1 98.12 159 GLU A CA 1
ATOM 1259 C C . GLU A 1 159 ? 15.836 -18.625 4.074 1 98.12 159 GLU A C 1
ATOM 1261 O O . GLU A 1 159 ? 15.047 -19.5 4.43 1 98.12 159 GLU A O 1
ATOM 1266 N N . GLU A 1 160 ? 15.797 -17.375 4.492 1 98.31 160 GLU A N 1
ATOM 1267 C CA . GLU A 1 160 ? 14.742 -16.938 5.41 1 98.31 160 GLU A CA 1
ATOM 1268 C C . GLU A 1 160 ? 13.375 -16.984 4.738 1 98.31 160 GLU A C 1
ATOM 1270 O O . GLU A 1 160 ? 12.383 -17.375 5.363 1 98.31 160 GLU A O 1
ATOM 1275 N N . ILE A 1 161 ? 13.312 -16.594 3.486 1 98.81 161 ILE A N 1
ATOM 1276 C CA . ILE A 1 161 ? 12.07 -16.578 2.721 1 98.81 161 ILE A CA 1
ATOM 1277 C C . ILE A 1 161 ? 11.586 -18 2.506 1 98.81 161 ILE A C 1
ATOM 1279 O O . ILE A 1 161 ? 10.414 -18.312 2.74 1 98.81 161 ILE A O 1
ATOM 1283 N N . VAL A 1 162 ? 12.484 -18.891 2.119 1 98.75 162 VAL A N 1
ATOM 1284 C CA . VAL A 1 162 ? 12.141 -20.297 1.888 1 98.75 162 VAL A CA 1
ATOM 1285 C C . VAL A 1 162 ? 11.602 -20.906 3.176 1 98.75 162 VAL A C 1
ATOM 1287 O O . VAL A 1 162 ? 10.594 -21.625 3.16 1 98.75 162 VAL A O 1
ATOM 1290 N N . LYS A 1 163 ? 12.297 -20.625 4.262 1 98.5 163 LYS A N 1
ATOM 1291 C CA . LYS A 1 163 ? 11.898 -21.172 5.559 1 98.5 163 LYS A CA 1
ATOM 1292 C C . LYS A 1 163 ? 10.484 -20.719 5.93 1 98.5 163 LYS A C 1
ATOM 1294 O O . LYS A 1 163 ? 9.648 -21.531 6.312 1 98.5 163 LYS A O 1
ATOM 1299 N N . ALA A 1 164 ? 10.227 -19.422 5.816 1 98.44 164 ALA A N 1
ATOM 1300 C CA . ALA A 1 164 ? 8.93 -18.875 6.191 1 98.44 164 ALA A CA 1
ATOM 1301 C C . ALA A 1 164 ? 7.82 -19.422 5.305 1 98.44 164 ALA A C 1
ATOM 1303 O O . ALA A 1 164 ? 6.742 -19.781 5.789 1 98.44 164 ALA A O 1
ATOM 1304 N N . ILE A 1 165 ? 8.07 -19.516 4.031 1 98.5 165 ILE A N 1
ATOM 1305 C CA . ILE A 1 165 ? 7.078 -20 3.074 1 98.5 165 ILE A CA 1
ATOM 1306 C C . ILE A 1 165 ? 6.84 -21.484 3.285 1 98.5 165 ILE A C 1
ATOM 1308 O O . ILE A 1 165 ? 5.703 -21.969 3.201 1 98.5 165 ILE A O 1
ATOM 1312 N N . SER A 1 166 ? 7.891 -22.25 3.541 1 98.25 166 SER A N 1
ATOM 1313 C CA . SER A 1 166 ? 7.754 -23.688 3.793 1 98.25 166 SER A CA 1
ATOM 1314 C C . SER A 1 166 ? 6.828 -23.953 4.973 1 98.25 166 SER A C 1
ATOM 1316 O O . SER A 1 166 ? 6.059 -24.922 4.957 1 98.25 166 SER A O 1
ATOM 1318 N N . ALA A 1 167 ? 6.879 -23.156 5.938 1 97.94 167 ALA A N 1
ATOM 1319 C CA . ALA A 1 167 ? 6.066 -23.328 7.137 1 97.94 167 ALA A CA 1
ATOM 1320 C C . ALA A 1 167 ? 4.586 -23.125 6.828 1 97.94 167 ALA A C 1
ATOM 1322 O O . ALA A 1 167 ? 3.721 -23.672 7.512 1 97.94 167 ALA A O 1
ATOM 1323 N N . LEU A 1 168 ? 4.27 -22.406 5.805 1 97.94 168 LEU A N 1
ATOM 1324 C CA . LEU A 1 168 ? 2.883 -22.125 5.441 1 97.94 168 LEU A CA 1
ATOM 1325 C C . LEU A 1 168 ? 2.221 -23.359 4.844 1 97.94 168 LEU A C 1
ATOM 1327 O O . LEU A 1 168 ? 0.993 -23.422 4.742 1 97.94 168 LEU A O 1
ATOM 1331 N N . LYS A 1 169 ? 2.938 -24.359 4.41 1 97.25 169 LYS A N 1
ATOM 1332 C CA . LYS A 1 169 ? 2.387 -25.578 3.822 1 97.25 169 LYS A CA 1
ATOM 1333 C C . LYS A 1 169 ? 1.378 -26.234 4.762 1 97.25 169 LYS A C 1
ATOM 1335 O O . LYS A 1 169 ? 0.403 -26.844 4.309 1 97.25 169 LYS A O 1
ATOM 1340 N N . GLU A 1 170 ? 1.62 -26.047 6.035 1 96.75 170 GLU A N 1
ATOM 1341 C CA . GLU A 1 170 ? 0.823 -26.734 7.055 1 96.75 170 GLU A CA 1
ATOM 1342 C C . GLU A 1 170 ? -0.622 -26.234 7.039 1 96.75 170 GLU A C 1
ATOM 1344 O O . GLU A 1 170 ? -1.528 -26.953 7.484 1 96.75 170 GLU A O 1
ATOM 1349 N N . VAL A 1 171 ? -0.832 -25.094 6.488 1 97.81 171 VAL A N 1
ATOM 1350 C CA . VAL A 1 171 ? -2.174 -24.531 6.57 1 97.81 171 VAL A CA 1
ATOM 1351 C C . VAL A 1 171 ? -2.816 -24.516 5.188 1 97.81 171 VAL A C 1
ATOM 1353 O O . VAL A 1 171 ? -3.861 -23.891 4.988 1 97.81 171 VAL A O 1
ATOM 1356 N N . VAL A 1 172 ? -2.215 -25.172 4.168 1 98.12 172 VAL A N 1
ATOM 1357 C CA . VAL A 1 172 ? -2.709 -25.141 2.795 1 98.12 172 VAL A CA 1
ATOM 1358 C C . VAL A 1 172 ? -3.865 -26.125 2.641 1 98.12 172 VAL A C 1
ATOM 1360 O O . VAL A 1 172 ? -3.723 -27.312 2.943 1 98.12 172 VAL A O 1
ATOM 1363 N N . ASN A 1 173 ? -5.027 -25.609 2.215 1 97.31 173 ASN A N 1
ATOM 1364 C CA . ASN A 1 173 ? -6.156 -26.484 1.893 1 97.31 173 ASN A CA 1
ATOM 1365 C C . ASN A 1 173 ? -6.09 -26.984 0.452 1 97.31 173 ASN A C 1
ATOM 1367 O O . ASN A 1 173 ? -6.438 -28.125 0.17 1 97.31 173 ASN A O 1
ATOM 1371 N N . THR A 1 174 ? -5.66 -26.078 -0.492 1 96.5 174 THR A N 1
ATOM 1372 C CA . THR A 1 174 ? -5.57 -26.469 -1.896 1 96.5 174 THR A CA 1
ATOM 1373 C C . THR A 1 174 ? -4.195 -26.125 -2.463 1 96.5 174 THR A C 1
ATOM 1375 O O . THR A 1 174 ? -3.342 -27 -2.615 1 96.5 174 THR A O 1
ATOM 1378 N N . SER A 1 175 ? -3.873 -24.828 -2.545 1 97.38 175 SER A N 1
ATOM 1379 C CA . SER A 1 175 ? -2.615 -24.406 -3.146 1 97.38 175 SER A CA 1
ATOM 1380 C C . SER A 1 175 ? -2.055 -23.172 -2.443 1 97.38 175 SER A C 1
ATOM 1382 O O . SER A 1 175 ? -2.777 -22.484 -1.721 1 97.38 175 SER A O 1
ATOM 1384 N N . LEU A 1 176 ? -0.794 -23.016 -2.57 1 98.19 176 LEU A N 1
ATOM 1385 C CA . LEU A 1 176 ? -0.016 -21.875 -2.086 1 98.19 176 LEU A CA 1
ATOM 1386 C C . LEU A 1 176 ? 0.761 -21.219 -3.225 1 98.19 176 LEU A C 1
ATOM 1388 O O . LEU A 1 176 ? 1.994 -21.234 -3.23 1 98.19 176 LEU A O 1
ATOM 1392 N N . ASN A 1 177 ? 0.047 -20.719 -4.227 1 98.75 177 ASN A N 1
ATOM 1393 C CA . ASN A 1 177 ? 0.645 -19.906 -5.277 1 98.75 177 ASN A CA 1
ATOM 1394 C C . ASN A 1 177 ? 0.774 -18.453 -4.855 1 98.75 177 ASN A C 1
ATOM 1396 O O . ASN A 1 177 ? -0.23 -17.75 -4.703 1 98.75 177 ASN A O 1
ATOM 1400 N N . VAL A 1 178 ? 1.993 -18.062 -4.676 1 98.75 178 VAL A N 1
ATOM 1401 C CA . VAL A 1 178 ? 2.221 -16.781 -4.027 1 98.75 178 VAL A CA 1
ATOM 1402 C C . VAL A 1 178 ? 3.15 -15.922 -4.887 1 98.75 178 VAL A C 1
ATOM 1404 O O . VAL A 1 178 ? 4.074 -16.438 -5.516 1 98.75 178 VAL A O 1
ATOM 1407 N N . GLY A 1 179 ? 2.83 -14.656 -5.023 1 98.88 179 GLY A N 1
ATOM 1408 C CA . GLY A 1 179 ? 3.766 -13.617 -5.418 1 98.88 179 GLY A CA 1
ATOM 1409 C C . GLY A 1 179 ? 4.062 -12.625 -4.305 1 98.88 179 GLY A C 1
ATOM 1410 O O . GLY A 1 179 ? 3.156 -12.203 -3.59 1 98.88 179 GLY A O 1
ATOM 1411 N N . MET A 1 180 ? 5.355 -12.297 -4.152 1 98.88 180 MET A N 1
ATOM 1412 C CA . MET A 1 180 ? 5.773 -11.312 -3.16 1 98.88 180 MET A CA 1
ATOM 1413 C C . MET A 1 180 ? 6.77 -10.328 -3.756 1 98.88 180 MET A C 1
ATOM 1415 O O . MET A 1 180 ? 7.582 -10.695 -4.605 1 98.88 180 MET A O 1
ATOM 1419 N N . ILE A 1 181 ? 6.66 -9.156 -3.328 1 98.94 181 ILE A N 1
ATOM 1420 C CA . ILE A 1 181 ? 7.703 -8.148 -3.516 1 98.94 181 ILE A CA 1
ATOM 1421 C C . ILE A 1 181 ? 8.125 -7.586 -2.16 1 98.94 181 ILE A C 1
ATOM 1423 O O . ILE A 1 181 ? 7.285 -7.117 -1.387 1 98.94 181 ILE A O 1
ATOM 1427 N N . LEU A 1 182 ? 9.344 -7.766 -1.8 1 98.88 182 LEU A N 1
ATOM 1428 C CA . LEU A 1 182 ? 9.938 -7.152 -0.619 1 98.88 182 LEU A CA 1
ATOM 1429 C C . LEU A 1 182 ? 10.836 -5.98 -1.009 1 98.88 182 LEU A C 1
ATOM 1431 O O . LEU A 1 182 ? 11.883 -6.176 -1.62 1 98.88 182 LEU A O 1
ATOM 1435 N N . ALA A 1 183 ? 10.383 -4.801 -0.666 1 98.62 183 ALA A N 1
ATOM 1436 C CA . ALA A 1 183 ? 11.125 -3.598 -1.019 1 98.62 183 ALA A CA 1
ATOM 1437 C C . ALA A 1 183 ? 11.688 -2.914 0.226 1 98.62 183 ALA A C 1
ATOM 1439 O O . ALA A 1 183 ? 10.945 -2.639 1.175 1 98.62 183 ALA A O 1
ATOM 1440 N N . SER A 1 184 ? 12.914 -2.682 0.354 1 97.69 184 SER A N 1
ATOM 1441 C CA . SER A 1 184 ? 13.609 -1.879 1.359 1 97.69 184 SER A CA 1
ATOM 1442 C C . SER A 1 184 ? 14.516 -0.839 0.709 1 97.69 184 SER A C 1
ATOM 1444 O O . SER A 1 184 ? 14.672 -0.826 -0.512 1 97.69 184 SER A O 1
ATOM 1446 N N . PRO A 1 185 ? 14.992 0.148 1.449 1 96.19 185 PRO A N 1
ATOM 1447 C CA . PRO A 1 185 ? 15.891 1.116 0.816 1 96.19 185 PRO A CA 1
ATOM 1448 C C . PRO A 1 185 ? 17.047 0.452 0.083 1 96.19 185 PRO A C 1
ATOM 1450 O O . PRO A 1 185 ? 17.875 -0.217 0.708 1 96.19 185 PRO A O 1
ATOM 1453 N N . GLY A 1 186 ? 17.031 0.585 -1.184 1 94.5 186 GLY A N 1
ATOM 1454 C CA . GLY A 1 186 ? 18.156 0.136 -2.004 1 94.5 186 GLY A CA 1
ATOM 1455 C C . GLY A 1 186 ? 18.047 -1.327 -2.391 1 94.5 186 GLY A C 1
ATOM 1456 O O . GLY A 1 186 ? 18.922 -1.847 -3.092 1 94.5 186 GLY A O 1
ATOM 1457 N N . LYS A 1 187 ? 17.078 -2.031 -1.926 1 96.94 187 LYS A N 1
ATOM 1458 C CA . LYS A 1 187 ? 16.984 -3.461 -2.209 1 96.94 187 LYS A CA 1
ATOM 1459 C C . LYS A 1 187 ? 15.57 -3.836 -2.65 1 96.94 187 LYS A C 1
ATOM 1461 O O . LYS A 1 187 ? 14.594 -3.367 -2.072 1 96.94 187 LYS A O 1
ATOM 1466 N N . LEU A 1 188 ? 15.508 -4.617 -3.729 1 98.62 188 LEU A N 1
ATOM 1467 C CA . LEU A 1 188 ? 14.234 -5.105 -4.242 1 98.62 188 LEU A CA 1
ATOM 1468 C C . LEU A 1 188 ? 14.297 -6.602 -4.527 1 98.62 188 LEU A C 1
ATOM 1470 O O . LEU A 1 188 ? 15.086 -7.047 -5.367 1 98.62 188 LEU A O 1
ATOM 1474 N N . LYS A 1 189 ? 13.523 -7.344 -3.76 1 98.88 189 LYS A N 1
ATOM 1475 C CA . LYS A 1 189 ? 13.422 -8.789 -3.891 1 98.88 189 LYS A CA 1
ATOM 1476 C C . LYS A 1 189 ? 12.039 -9.203 -4.387 1 98.88 189 LYS A C 1
ATOM 1478 O O . LYS A 1 189 ? 11.023 -8.727 -3.881 1 98.88 189 LYS A O 1
ATOM 1483 N N . VAL A 1 190 ? 12.016 -9.984 -5.441 1 98.94 190 VAL A N 1
ATOM 1484 C CA . VAL A 1 190 ? 10.766 -10.523 -5.965 1 98.94 190 VAL A CA 1
ATOM 1485 C C . VAL A 1 190 ? 10.75 -12.047 -5.793 1 98.94 190 VAL A C 1
ATOM 1487 O O . VAL A 1 190 ? 11.766 -12.711 -6.012 1 98.94 190 VAL A O 1
ATOM 1490 N N . VAL A 1 191 ? 9.625 -12.609 -5.336 1 98.94 191 VAL A N 1
ATOM 1491 C CA . VAL A 1 191 ? 9.539 -14.039 -5.039 1 98.94 191 VAL A CA 1
ATOM 1492 C C . VAL A 1 191 ? 8.273 -14.617 -5.664 1 98.94 191 VAL A C 1
ATOM 1494 O O . VAL A 1 191 ? 7.195 -14.023 -5.566 1 98.94 191 VAL A O 1
ATOM 1497 N N . GLY A 1 192 ? 8.344 -15.688 -6.355 1 98.88 192 GLY A N 1
ATOM 1498 C CA . GLY A 1 192 ? 7.234 -16.5 -6.84 1 98.88 192 GLY A CA 1
ATOM 1499 C C . GLY A 1 192 ? 7.219 -17.891 -6.258 1 98.88 192 GLY A C 1
ATOM 1500 O O . GLY A 1 192 ? 8.266 -18.531 -6.129 1 98.88 192 GLY A O 1
ATOM 1501 N N . VAL A 1 193 ? 6.059 -18.359 -5.867 1 98.94 193 VAL A N 1
ATOM 1502 C CA . VAL A 1 193 ? 5.934 -19.672 -5.238 1 98.94 193 VAL A CA 1
ATOM 1503 C C . VAL A 1 193 ? 4.852 -20.484 -5.949 1 98.94 193 VAL A C 1
ATOM 1505 O O . VAL A 1 193 ? 3.744 -20 -6.18 1 98.94 193 VAL A O 1
ATOM 1508 N N . ALA A 1 194 ? 5.188 -21.688 -6.273 1 98.75 194 ALA A N 1
ATOM 1509 C CA . ALA A 1 194 ? 4.227 -22.656 -6.797 1 98.75 194 ALA A CA 1
ATOM 1510 C C . ALA A 1 194 ? 4.109 -23.875 -5.875 1 98.75 194 ALA A C 1
ATOM 1512 O O . ALA A 1 194 ? 5.082 -24.609 -5.676 1 98.75 194 ALA A O 1
ATOM 1513 N N . TYR A 1 195 ? 2.91 -24.016 -5.332 1 98.56 195 TYR A N 1
ATOM 1514 C CA . TYR A 1 195 ? 2.668 -25.203 -4.508 1 98.56 195 TYR A CA 1
ATOM 1515 C C . TYR A 1 195 ? 1.194 -25.578 -4.527 1 98.56 195 TYR A C 1
ATOM 1517 O O . TYR A 1 195 ? 0.319 -24.719 -4.492 1 98.56 195 TYR A O 1
ATOM 1525 N N . MET A 1 196 ? 0.853 -26.766 -4.664 1 97.56 196 MET A N 1
ATOM 1526 C CA . MET A 1 196 ? -0.473 -27.344 -4.465 1 97.56 196 MET A CA 1
ATOM 1527 C C . MET A 1 196 ? -0.382 -28.688 -3.727 1 97.56 196 MET A C 1
ATOM 1529 O O . MET A 1 196 ? 0.615 -29.391 -3.848 1 97.56 196 MET A O 1
ATOM 1533 N N . ARG A 1 197 ? -1.346 -28.969 -2.979 1 97 197 ARG A N 1
ATOM 1534 C CA . ARG A 1 197 ? -1.368 -30.25 -2.262 1 97 197 ARG A CA 1
ATOM 1535 C C . ARG A 1 197 ? -1.358 -31.422 -3.232 1 97 197 ARG A C 1
ATOM 1537 O O . ARG A 1 197 ? -1.968 -31.359 -4.301 1 97 197 ARG A O 1
ATOM 1544 N N . GLU A 1 198 ? -0.855 -32.5 -2.766 1 93.94 198 GLU A N 1
ATOM 1545 C CA . GLU A 1 198 ? -0.632 -33.688 -3.6 1 93.94 198 GLU A CA 1
ATOM 1546 C C . GLU A 1 198 ? -1.951 -34.25 -4.113 1 93.94 198 GLU A C 1
ATOM 1548 O O . GLU A 1 198 ? -2.02 -34.75 -5.234 1 93.94 198 GLU A O 1
ATOM 1553 N N . GLU A 1 199 ? -2.914 -34.219 -3.326 1 93.88 199 GLU A N 1
ATOM 1554 C CA . GLU A 1 199 ? -4.203 -34.781 -3.705 1 93.88 199 GLU A CA 1
ATOM 1555 C C . GLU A 1 199 ? -4.773 -34.062 -4.938 1 93.88 199 GLU A C 1
ATOM 1557 O O . GLU A 1 199 ? -5.496 -34.688 -5.723 1 93.88 199 GLU A O 1
ATOM 1562 N N . PHE A 1 200 ? -4.391 -32.812 -5.109 1 93.19 200 PHE A N 1
ATOM 1563 C CA . PHE A 1 200 ? -4.906 -32.062 -6.246 1 93.19 200 PHE A CA 1
ATOM 1564 C C . PHE A 1 200 ? -4.023 -32.25 -7.473 1 93.19 200 PHE A C 1
ATOM 1566 O O . PHE A 1 200 ? -4.469 -32.031 -8.602 1 93.19 200 PHE A O 1
ATOM 1573 N N . LEU A 1 201 ? -2.85 -32.594 -7.238 1 91.75 201 LEU A N 1
ATOM 1574 C CA . LEU A 1 201 ? -1.912 -32.844 -8.328 1 91.75 201 LEU A CA 1
ATOM 1575 C C . LEU A 1 201 ? -2.35 -34.062 -9.148 1 91.75 201 LEU A C 1
ATOM 1577 O O . LEU A 1 201 ? -2.055 -34.156 -10.336 1 91.75 201 LEU A O 1
ATOM 1581 N N . GLU A 1 202 ? -3.064 -34.938 -8.531 1 90.56 202 GLU A N 1
ATOM 1582 C CA . GLU A 1 202 ? -3.463 -36.219 -9.156 1 90.56 202 GLU A CA 1
ATOM 1583 C C . GLU A 1 202 ? -4.746 -36.031 -9.969 1 90.56 202 GLU A C 1
ATOM 1585 O O . GLU A 1 202 ? -5.078 -36.906 -10.797 1 90.56 202 GLU A O 1
ATOM 1590 N N . ARG A 1 203 ? -5.418 -35.031 -9.648 1 92.25 203 ARG A N 1
ATOM 1591 C CA . ARG A 1 203 ? -6.66 -34.75 -10.359 1 92.25 203 ARG A CA 1
ATOM 1592 C C . ARG A 1 203 ? -6.418 -33.812 -11.523 1 92.25 203 ARG A C 1
ATOM 1594 O O . ARG A 1 203 ? -6.285 -32.594 -11.328 1 92.25 203 ARG A O 1
ATOM 1601 N N . LYS A 1 204 ? -6.539 -34.281 -12.68 1 90.75 204 LYS A N 1
ATOM 1602 C CA . LYS A 1 204 ? -6.125 -33.562 -13.875 1 90.75 204 LYS A CA 1
ATOM 1603 C C . LYS A 1 204 ? -6.777 -32.188 -13.953 1 90.75 204 LYS A C 1
ATOM 1605 O O . LYS A 1 204 ? -6.098 -31.188 -14.18 1 90.75 204 LYS A O 1
ATOM 1610 N N . ALA A 1 205 ? -8.047 -32.094 -13.766 1 90.88 205 ALA A N 1
ATOM 1611 C CA . ALA A 1 205 ? -8.773 -30.844 -13.883 1 90.88 205 ALA A CA 1
ATOM 1612 C C . ALA A 1 205 ? -8.273 -29.812 -12.859 1 90.88 205 ALA A C 1
ATOM 1614 O O . ALA A 1 205 ? -8.141 -28.641 -13.172 1 90.88 205 ALA A O 1
ATOM 1615 N N . GLU A 1 206 ? -8.031 -30.266 -11.656 1 92.62 206 GLU A N 1
ATOM 1616 C CA . GLU A 1 206 ? -7.52 -29.391 -10.602 1 92.62 206 GLU A CA 1
ATOM 1617 C C . GLU A 1 206 ? -6.09 -28.938 -10.891 1 92.62 206 GLU A C 1
ATOM 1619 O O . GLU A 1 206 ? -5.758 -27.766 -10.734 1 92.62 206 GLU A O 1
ATOM 1624 N N . ARG A 1 207 ? -5.32 -29.875 -11.32 1 93.56 207 ARG A N 1
ATOM 1625 C CA . ARG A 1 207 ? -3.93 -29.578 -11.648 1 93.56 207 ARG A CA 1
ATOM 1626 C C . ARG A 1 207 ? -3.84 -28.562 -12.781 1 93.56 207 ARG A C 1
ATOM 1628 O O . ARG A 1 207 ? -3.074 -27.594 -12.695 1 93.56 207 ARG A O 1
ATOM 1635 N N . ASP A 1 208 ? -4.609 -28.828 -13.805 1 93.06 208 ASP A N 1
ATOM 1636 C CA . ASP A 1 208 ? -4.59 -27.938 -14.953 1 93.06 208 ASP A CA 1
ATOM 1637 C C . ASP A 1 208 ? -4.969 -26.516 -14.555 1 93.06 208 ASP A C 1
ATOM 1639 O O . ASP A 1 208 ? -4.438 -25.547 -15.102 1 93.06 208 ASP A O 1
ATOM 1643 N N . TYR A 1 209 ? -5.789 -26.406 -13.625 1 94.19 209 TYR A N 1
ATOM 1644 C CA . TYR A 1 209 ? -6.309 -25.109 -13.203 1 94.19 209 TYR A CA 1
ATOM 1645 C C . TYR A 1 209 ? -5.352 -24.438 -12.234 1 94.19 209 TYR A C 1
ATOM 1647 O O . TYR A 1 209 ? -5.145 -23.219 -12.305 1 94.19 209 TYR A O 1
ATOM 1655 N N . MET A 1 210 ? -4.719 -25.188 -11.383 1 96.12 210 MET A N 1
ATOM 1656 C CA . MET A 1 210 ? -4.027 -24.578 -10.25 1 96.12 210 MET A CA 1
ATOM 1657 C C . MET A 1 210 ? -2.535 -24.453 -10.531 1 96.12 210 MET A C 1
ATOM 1659 O O . MET A 1 210 ? -1.84 -23.688 -9.859 1 96.12 210 MET A O 1
ATOM 1663 N N . ARG A 1 211 ? -2.059 -25.172 -11.5 1 96.5 211 ARG A N 1
ATOM 1664 C CA . ARG A 1 211 ? -0.62 -25.125 -11.734 1 96.5 211 ARG A CA 1
ATOM 1665 C C . ARG A 1 211 ? -0.183 -23.75 -12.234 1 96.5 211 ARG A C 1
ATOM 1667 O O . ARG A 1 211 ? -0.997 -23 -12.758 1 96.5 211 ARG A O 1
ATOM 1674 N N . LEU A 1 212 ? 1.076 -23.453 -12.031 1 98.56 212 LEU A N 1
ATOM 1675 C CA . LEU A 1 212 ? 1.671 -22.219 -12.555 1 98.56 212 LEU A CA 1
ATOM 1676 C C . LEU A 1 212 ? 2.58 -22.531 -13.742 1 98.56 212 LEU A C 1
ATOM 1678 O O . LEU A 1 212 ? 3.119 -23.625 -13.852 1 98.56 212 LEU A O 1
ATOM 1682 N N . ILE A 1 213 ? 2.666 -21.531 -14.609 1 98.75 213 ILE A N 1
ATOM 1683 C CA . ILE A 1 213 ? 3.592 -21.578 -15.734 1 98.75 213 ILE A CA 1
ATOM 1684 C C . ILE A 1 213 ? 4.641 -20.484 -15.586 1 98.75 213 ILE A C 1
ATOM 1686 O O . ILE A 1 213 ? 4.43 -19.5 -14.852 1 98.75 213 ILE A O 1
ATOM 1690 N N . SER A 1 214 ? 5.77 -20.656 -16.172 1 98.62 214 SER A N 1
ATOM 1691 C CA . SER A 1 214 ? 6.824 -19.641 -16.125 1 98.62 214 SER A CA 1
ATOM 1692 C C . SER A 1 214 ? 7.422 -19.422 -17.516 1 98.62 214 SER A C 1
ATOM 1694 O O . SER A 1 214 ? 7.289 -20.266 -18.406 1 98.62 214 SER A O 1
ATOM 1696 N N . PHE A 1 215 ? 7.883 -18.266 -17.75 1 97.56 215 PHE A N 1
ATOM 1697 C CA . PHE A 1 215 ? 8.68 -17.859 -18.906 1 97.56 215 PHE A CA 1
ATOM 1698 C C . PHE A 1 215 ? 9.977 -17.219 -18.469 1 97.56 215 PHE A C 1
ATOM 1700 O O . PHE A 1 215 ? 10.031 -16 -18.25 1 97.56 215 PHE A O 1
ATOM 1707 N N . PRO A 1 216 ? 11.039 -18.047 -18.375 1 91.81 216 PRO A N 1
ATOM 1708 C CA . PRO A 1 216 ? 12.352 -17.5 -18.016 1 91.81 216 PRO A CA 1
ATOM 1709 C C . PRO A 1 216 ? 13.18 -17.109 -19.25 1 91.81 216 PRO A C 1
ATOM 1711 O O . PRO A 1 216 ? 13.375 -17.922 -20.156 1 91.81 216 PRO A O 1
ATOM 1714 N N . ASP A 1 217 ? 13.484 -15.906 -19.281 1 93 217 ASP A N 1
ATOM 1715 C CA . ASP A 1 217 ? 14.383 -15.359 -20.297 1 93 217 ASP A CA 1
ATOM 1716 C C . ASP A 1 217 ? 15.391 -14.398 -19.672 1 93 217 ASP A C 1
ATOM 1718 O O . ASP A 1 217 ? 15.336 -14.125 -18.469 1 93 217 ASP A O 1
ATOM 1722 N N . SER A 1 218 ? 16.422 -14 -20.484 1 92.19 218 SER A N 1
ATOM 1723 C CA . SER A 1 218 ? 17.484 -13.117 -19.984 1 92.19 218 SER A CA 1
ATOM 1724 C C . SER A 1 218 ? 16.938 -11.734 -19.641 1 92.19 218 SER A C 1
ATOM 1726 O O . SER A 1 218 ? 17.406 -11.078 -18.719 1 92.19 218 SER A O 1
ATOM 1728 N N . ASP A 1 219 ? 15.891 -11.32 -20.312 1 94.88 219 ASP A N 1
ATOM 1729 C CA . ASP A 1 219 ? 15.438 -9.945 -20.125 1 94.88 219 ASP A CA 1
ATOM 1730 C C . ASP A 1 219 ? 14.031 -9.906 -19.531 1 94.88 219 ASP A C 1
ATOM 1732 O O . ASP A 1 219 ? 13.469 -8.82 -19.328 1 94.88 219 ASP A O 1
ATOM 1736 N N . LEU A 1 220 ? 13.461 -11.055 -19.328 1 97.94 220 LEU A N 1
ATOM 1737 C CA . LEU A 1 220 ? 12.094 -11.109 -18.812 1 97.94 220 LEU A CA 1
ATOM 1738 C C . LEU A 1 220 ? 11.852 -12.414 -18.062 1 97.94 220 LEU A C 1
ATOM 1740 O O . LEU A 1 220 ? 12.133 -13.492 -18.578 1 97.94 220 LEU A O 1
ATOM 1744 N N . PHE A 1 221 ? 11.43 -12.32 -16.875 1 98.69 221 PHE A N 1
ATOM 1745 C CA . PHE A 1 221 ? 10.93 -13.445 -16.094 1 98.69 221 PHE A CA 1
ATOM 1746 C C . PHE A 1 221 ? 9.43 -13.305 -15.859 1 98.69 221 PHE A C 1
ATOM 1748 O O . PHE A 1 221 ? 8.961 -12.25 -15.445 1 98.69 221 PHE A O 1
ATOM 1755 N N . VAL A 1 222 ? 8.68 -14.383 -16.125 1 98.81 222 VAL A N 1
ATOM 1756 C CA . VAL A 1 222 ? 7.246 -14.375 -15.859 1 98.81 222 VAL A CA 1
ATOM 1757 C C . VAL A 1 222 ? 6.855 -15.625 -15.078 1 98.81 222 VAL A C 1
ATOM 1759 O O . VAL A 1 222 ? 7.344 -16.719 -15.367 1 98.81 222 VAL A O 1
ATOM 1762 N N . LEU A 1 223 ? 6.109 -15.508 -14.094 1 98.88 223 LEU A N 1
ATOM 1763 C CA . LEU A 1 223 ? 5.359 -16.547 -13.406 1 98.88 223 LEU A CA 1
ATOM 1764 C C . LEU A 1 223 ? 3.865 -16.25 -13.43 1 98.88 223 LEU A C 1
ATOM 1766 O O . LEU A 1 223 ? 3.436 -15.172 -13.031 1 98.88 223 LEU A O 1
ATOM 1770 N N . ALA A 1 224 ? 3.031 -17.188 -13.898 1 98.88 224 ALA A N 1
ATOM 1771 C CA . ALA A 1 224 ? 1.622 -16.875 -14.102 1 98.88 224 ALA A CA 1
ATOM 1772 C C . ALA A 1 224 ? 0.744 -18.109 -13.898 1 98.88 224 ALA A C 1
ATOM 1774 O O . ALA A 1 224 ? 1.234 -19.234 -13.93 1 98.88 224 ALA A O 1
ATOM 1775 N N . SER A 1 225 ? -0.519 -17.859 -13.648 1 98.62 225 SER A N 1
ATOM 1776 C CA . SER A 1 225 ? -1.51 -18.922 -13.633 1 98.62 225 SER A CA 1
ATOM 1777 C C . SER A 1 225 ? -1.578 -19.641 -14.977 1 98.62 225 SER A C 1
ATOM 1779 O O . SER A 1 225 ? -1.432 -19.016 -16.031 1 98.62 225 SER A O 1
ATOM 1781 N N . SER A 1 226 ? -1.94 -20.828 -14.961 1 97.62 226 SER A N 1
ATOM 1782 C CA . SER A 1 226 ? -1.883 -21.75 -16.094 1 97.62 226 SER A CA 1
ATOM 1783 C C . SER A 1 226 ? -2.744 -21.25 -17.25 1 97.62 226 SER A C 1
ATOM 1785 O O . SER A 1 226 ? -2.363 -21.375 -18.422 1 97.62 226 SER A O 1
ATOM 1787 N N . THR A 1 227 ? -3.863 -20.656 -17 1 97.5 227 THR A N 1
ATOM 1788 C CA . THR A 1 227 ? -4.809 -20.281 -18.047 1 97.5 227 THR A CA 1
ATOM 1789 C C . THR A 1 227 ? -4.184 -19.266 -18.984 1 97.5 227 THR A C 1
ATOM 1791 O O . THR A 1 227 ? -4.598 -19.156 -20.141 1 97.5 227 THR A O 1
ATOM 1794 N N . LEU A 1 228 ? -3.223 -18.531 -18.484 1 98.44 228 LEU A N 1
ATOM 1795 C CA . LEU A 1 228 ? -2.604 -17.516 -19.328 1 98.44 228 LEU A CA 1
ATOM 1796 C C . LEU A 1 228 ? -1.907 -18.141 -20.531 1 98.44 228 LEU A C 1
ATOM 1798 O O . LEU A 1 228 ? -1.668 -17.469 -21.531 1 98.44 228 LEU A O 1
ATOM 1802 N N . GLU A 1 229 ? -1.569 -19.406 -20.438 1 98 229 GLU A N 1
ATOM 1803 C CA . GLU A 1 229 ? -0.895 -20.094 -21.531 1 98 229 GLU A CA 1
ATOM 1804 C C . GLU A 1 229 ? -1.763 -20.125 -22.797 1 98 229 GLU A C 1
ATOM 1806 O O . GLU A 1 229 ? -1.246 -20.188 -23.906 1 98 229 GLU A O 1
ATOM 1811 N N . LEU A 1 230 ? -3.039 -20.016 -22.625 1 97.88 230 LEU A N 1
ATOM 1812 C CA . LEU A 1 230 ? -3.988 -20.094 -23.719 1 97.88 230 LEU A CA 1
ATOM 1813 C C . LEU A 1 230 ? -4.051 -18.75 -24.469 1 97.88 230 LEU A C 1
ATOM 1815 O O . LEU A 1 230 ? -4.586 -18.688 -25.578 1 97.88 230 LEU A O 1
ATOM 1819 N N . TYR A 1 231 ? -3.498 -17.719 -23.875 1 98.38 231 TYR A N 1
ATOM 1820 C CA . TYR A 1 231 ? -3.693 -16.391 -24.422 1 98.38 231 TYR A CA 1
ATOM 1821 C C . TYR A 1 231 ? -2.357 -15.695 -24.656 1 98.38 231 TYR A C 1
ATOM 1823 O O . TYR A 1 231 ? -2.311 -14.484 -24.875 1 98.38 231 TYR A O 1
ATOM 1831 N N . THR A 1 232 ? -1.29 -16.375 -24.484 1 97.94 232 THR A N 1
ATOM 1832 C CA . THR A 1 232 ? 0.032 -15.82 -24.75 1 97.94 232 THR A CA 1
ATOM 1833 C C . THR A 1 232 ? 0.688 -16.531 -25.938 1 97.94 232 THR A C 1
ATOM 1835 O O . THR A 1 232 ? 0.391 -17.688 -26.203 1 97.94 232 THR A O 1
ATOM 1838 N N . TYR A 1 233 ? 1.542 -15.797 -26.672 1 97 233 TYR A N 1
ATOM 1839 C CA . TYR A 1 233 ? 2.279 -16.406 -27.781 1 97 233 TYR A CA 1
ATOM 1840 C C . TYR A 1 233 ? 3.678 -16.812 -27.344 1 97 233 TYR A C 1
ATOM 1842 O O . TYR A 1 233 ? 4.426 -17.422 -28.109 1 97 233 TYR A O 1
ATOM 1850 N N . PHE A 1 234 ? 4.082 -16.469 -26.062 1 97.06 234 PHE A N 1
ATOM 1851 C CA . PHE A 1 234 ? 5.387 -16.859 -25.547 1 97.06 234 PHE A CA 1
ATOM 1852 C C . PHE A 1 234 ? 5.418 -18.344 -25.219 1 97.06 234 PHE A C 1
ATOM 1854 O O . PHE A 1 234 ? 4.43 -18.906 -24.734 1 97.06 234 PHE A O 1
ATOM 1861 N N . PRO A 1 235 ? 6.543 -18.984 -25.516 1 96.94 235 PRO A N 1
ATOM 1862 C CA . PRO A 1 235 ? 6.684 -20.359 -25 1 96.94 235 PRO A CA 1
ATOM 1863 C C . PRO A 1 235 ? 6.762 -20.391 -23.469 1 96.94 235 PRO A C 1
ATOM 1865 O O . PRO A 1 235 ? 7.426 -19.562 -22.859 1 96.94 235 PRO A O 1
ATOM 1868 N N . VAL A 1 236 ? 6.012 -21.281 -22.812 1 97.81 236 VAL A N 1
ATOM 1869 C CA . VAL A 1 236 ? 5.988 -21.328 -21.359 1 97.81 236 VAL A CA 1
ATOM 1870 C C . VAL A 1 236 ? 6.328 -22.75 -20.891 1 97.81 236 VAL A C 1
ATOM 1872 O O . VAL A 1 236 ? 6.164 -23.719 -21.625 1 97.81 236 VAL A O 1
ATOM 1875 N N . ASP A 1 237 ? 6.848 -22.844 -19.703 1 97.38 237 ASP A N 1
ATOM 1876 C CA . ASP A 1 237 ? 7.125 -24.109 -19.031 1 97.38 237 ASP A CA 1
ATOM 1877 C C . ASP A 1 237 ? 6.227 -24.297 -17.812 1 97.38 237 ASP A C 1
ATOM 1879 O O . ASP A 1 237 ? 5.91 -23.328 -17.109 1 97.38 237 ASP A O 1
ATOM 1883 N N . ASP A 1 238 ? 5.887 -25.531 -17.578 1 97.5 238 ASP A N 1
ATOM 1884 C CA . ASP A 1 238 ? 5.246 -25.828 -16.297 1 97.5 238 ASP A CA 1
ATOM 1885 C C . ASP A 1 238 ? 6.223 -25.625 -15.148 1 97.5 238 ASP A C 1
ATOM 1887 O O . ASP A 1 238 ? 7.391 -26 -15.242 1 97.5 238 ASP A O 1
ATOM 1891 N N . VAL A 1 239 ? 5.742 -25.062 -14.133 1 98.44 239 VAL A N 1
ATOM 1892 C CA . VAL A 1 239 ? 6.559 -24.938 -12.922 1 98.44 239 VAL A CA 1
ATOM 1893 C C . VAL A 1 239 ? 6.387 -26.188 -12.062 1 98.44 239 VAL A C 1
ATOM 1895 O O . VAL A 1 239 ? 5.266 -26.562 -11.711 1 98.44 239 VAL A O 1
ATOM 1898 N N . PRO A 1 240 ? 7.473 -26.891 -11.719 1 97.62 240 PRO A N 1
ATOM 1899 C CA . PRO A 1 240 ? 7.336 -28.031 -10.812 1 97.62 240 PRO A CA 1
ATOM 1900 C C . PRO A 1 240 ? 6.703 -27.641 -9.477 1 97.62 240 PRO A C 1
ATOM 1902 O O . PRO A 1 240 ? 6.961 -26.547 -8.961 1 97.62 240 PRO A O 1
ATOM 1905 N N . ASN A 1 241 ? 5.863 -28.531 -8.914 1 97.88 241 ASN A N 1
ATOM 1906 C CA . ASN A 1 241 ? 5.254 -28.281 -7.609 1 97.88 241 ASN A CA 1
ATOM 1907 C C . ASN A 1 241 ? 6.309 -28.062 -6.531 1 97.88 241 ASN A C 1
ATOM 1909 O O . ASN A 1 241 ? 7.41 -28.609 -6.605 1 97.88 241 ASN A O 1
ATOM 1913 N N . ALA A 1 242 ? 5.984 -27.172 -5.551 1 98.12 242 ALA A N 1
ATOM 1914 C CA . ALA A 1 242 ? 6.855 -26.828 -4.426 1 98.12 242 AL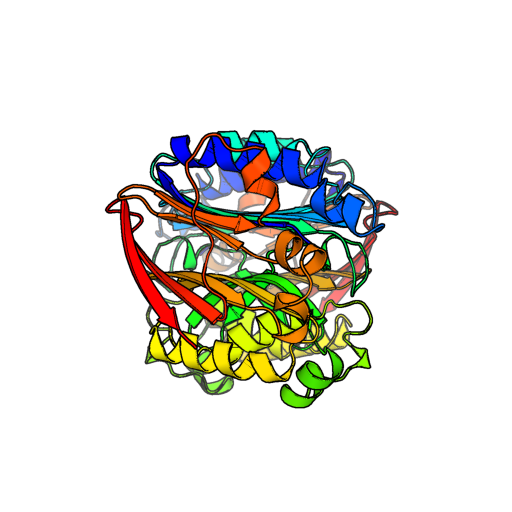A A CA 1
ATOM 1915 C C . ALA A 1 242 ? 8.117 -26.125 -4.906 1 98.12 242 ALA A C 1
ATOM 1917 O O . ALA A 1 242 ? 9.227 -26.469 -4.5 1 98.12 242 ALA A O 1
ATOM 1918 N N . THR A 1 243 ? 7.98 -25.25 -5.805 1 98.62 243 THR A N 1
ATOM 1919 C CA . THR A 1 243 ? 9.078 -24.438 -6.332 1 98.62 243 THR A CA 1
ATOM 1920 C C . THR A 1 243 ? 8.969 -23 -5.844 1 98.62 243 THR A C 1
ATOM 1922 O O . THR A 1 243 ? 7.871 -22.438 -5.797 1 98.62 243 THR A O 1
ATOM 1925 N N . LEU A 1 244 ? 10.047 -22.438 -5.383 1 98.88 244 LEU A N 1
ATOM 1926 C CA . LEU A 1 244 ? 10.156 -21.031 -5.035 1 98.88 244 LEU A CA 1
ATOM 1927 C C . LEU A 1 244 ? 11.219 -20.344 -5.891 1 98.88 244 LEU A C 1
ATOM 1929 O O . LEU A 1 244 ? 12.367 -20.797 -5.945 1 98.88 244 LEU A O 1
ATOM 1933 N N . PHE A 1 245 ? 10.812 -19.328 -6.648 1 98.88 245 PHE A N 1
ATOM 1934 C CA . PHE A 1 245 ? 11.742 -18.469 -7.367 1 98.88 245 PHE A CA 1
ATOM 1935 C C . PHE A 1 245 ? 12.078 -17.234 -6.543 1 98.88 245 PHE A C 1
ATOM 1937 O O . PHE A 1 245 ? 11.188 -16.578 -5.992 1 98.88 245 PHE A O 1
ATOM 1944 N N . ALA A 1 246 ? 13.305 -16.938 -6.402 1 98.81 246 ALA A N 1
ATOM 1945 C CA . ALA A 1 246 ? 13.773 -15.711 -5.766 1 98.81 246 ALA A CA 1
ATOM 1946 C C . ALA A 1 246 ? 14.555 -14.844 -6.75 1 98.81 246 ALA A C 1
ATOM 1948 O O . ALA A 1 246 ? 15.516 -15.312 -7.367 1 98.81 246 ALA A O 1
ATOM 1949 N N . LEU A 1 247 ? 14.148 -13.625 -6.906 1 98.81 247 LEU A N 1
ATOM 1950 C CA . LEU A 1 247 ? 14.82 -12.719 -7.836 1 98.81 247 LEU A CA 1
ATOM 1951 C C . LEU A 1 247 ? 15.383 -11.508 -7.098 1 98.81 247 LEU A C 1
ATOM 1953 O O . LEU A 1 247 ? 14.648 -10.789 -6.418 1 98.81 247 LEU A O 1
ATOM 1957 N N . ASP A 1 248 ? 16.672 -11.297 -7.16 1 98.75 248 ASP A N 1
ATOM 1958 C CA . ASP A 1 248 ? 17.234 -9.992 -6.836 1 98.75 248 ASP A CA 1
ATOM 1959 C C . ASP A 1 248 ? 17.109 -9.031 -8.016 1 98.75 248 ASP A C 1
ATOM 1961 O O . ASP A 1 248 ? 17.594 -9.32 -9.109 1 98.75 248 ASP A O 1
ATOM 1965 N N . VAL A 1 249 ? 16.484 -7.906 -7.82 1 98.69 249 VAL A N 1
ATOM 1966 C CA . VAL A 1 249 ? 16.203 -6.988 -8.922 1 98.69 249 VAL A CA 1
ATOM 1967 C C . VAL A 1 249 ? 16.969 -5.688 -8.727 1 98.69 249 VAL A C 1
ATOM 1969 O O . VAL A 1 249 ? 16.953 -5.109 -7.637 1 98.69 249 VAL A O 1
ATOM 1972 N N . ASN A 1 250 ? 17.688 -5.258 -9.711 1 98 250 ASN A N 1
ATOM 1973 C CA . ASN A 1 250 ? 18.328 -3.951 -9.758 1 98 250 ASN A CA 1
ATOM 1974 C C . ASN A 1 250 ? 17.672 -3.035 -10.781 1 98 250 ASN A C 1
ATOM 1976 O O . ASN A 1 250 ? 17.953 -3.131 -11.977 1 98 250 ASN A O 1
ATOM 1980 N N . LEU A 1 251 ? 16.875 -2.174 -10.297 1 96.88 251 LEU A N 1
ATOM 1981 C CA . LEU A 1 251 ? 16.094 -1.315 -11.18 1 96.88 251 LEU A CA 1
ATOM 1982 C C . LEU A 1 251 ? 16.984 -0.357 -11.953 1 96.88 251 LEU A C 1
ATOM 1984 O O . LEU A 1 251 ? 16.734 -0.05 -13.117 1 96.88 251 LEU A O 1
ATOM 1988 N N . LYS A 1 252 ? 18 0.143 -11.359 1 95 252 LYS A N 1
ATOM 1989 C CA . LYS A 1 252 ? 18.906 1.098 -11.992 1 95 252 LYS A CA 1
ATOM 1990 C C . LYS A 1 252 ? 19.688 0.451 -13.141 1 95 252 LYS A C 1
ATOM 1992 O O . LYS A 1 252 ? 19.797 1.032 -14.219 1 95 252 LYS A O 1
ATOM 1997 N N . GLU A 1 253 ? 20.188 -0.767 -12.875 1 96.56 253 GLU A N 1
ATOM 1998 C CA . GLU A 1 253 ? 20.969 -1.471 -13.883 1 96.56 253 GLU A CA 1
ATOM 1999 C C . GLU A 1 253 ? 20.078 -2.262 -14.836 1 96.56 253 GLU A C 1
ATOM 2001 O O . GLU A 1 253 ? 20.547 -2.84 -15.812 1 96.56 253 GLU A O 1
ATOM 2006 N N . LYS A 1 254 ? 18.828 -2.303 -14.555 1 96.44 254 LYS A N 1
ATOM 2007 C CA . LYS A 1 254 ? 17.844 -2.988 -15.383 1 96.44 254 LYS A CA 1
ATOM 2008 C C . LYS A 1 254 ? 18.203 -4.461 -15.555 1 96.44 254 LYS A C 1
ATOM 2010 O O . LYS A 1 254 ? 18.25 -4.969 -16.688 1 96.44 254 LYS A O 1
ATOM 2015 N N . GLU A 1 255 ? 18.453 -5.066 -14.406 1 97.38 255 GLU A N 1
ATOM 2016 C CA . GLU A 1 255 ? 18.812 -6.48 -14.414 1 97.38 255 GLU A CA 1
ATOM 2017 C C . GLU A 1 255 ? 18.188 -7.219 -13.234 1 97.38 255 GLU A C 1
ATOM 2019 O O . GLU A 1 255 ? 17.719 -6.594 -12.281 1 97.38 255 GLU A O 1
ATOM 2024 N N . PHE A 1 256 ? 18.125 -8.484 -13.383 1 98.38 256 PHE A N 1
ATOM 2025 C CA . PHE A 1 256 ? 17.672 -9.336 -12.289 1 98.38 256 PHE A CA 1
ATOM 2026 C C . PHE A 1 256 ? 18.391 -10.68 -12.312 1 98.38 256 PHE A C 1
ATOM 2028 O O . PHE A 1 256 ? 18.875 -11.109 -13.359 1 98.38 256 PHE A O 1
ATOM 2035 N N . GLU A 1 257 ? 18.578 -11.289 -11.156 1 98.12 257 GLU A N 1
ATOM 2036 C CA . GLU A 1 257 ? 19.125 -12.633 -10.984 1 98.12 257 GLU A CA 1
ATOM 2037 C C . GLU A 1 257 ? 18.078 -13.578 -10.383 1 98.12 257 GLU A C 1
ATOM 2039 O O . GLU A 1 257 ? 17.469 -13.258 -9.359 1 98.12 257 GLU A O 1
ATOM 2044 N N . VAL A 1 258 ? 17.906 -14.672 -11.008 1 98.12 258 VAL A N 1
ATOM 2045 C CA . VAL A 1 258 ? 16.891 -15.617 -10.578 1 98.12 258 VAL A CA 1
ATOM 2046 C C . VAL A 1 258 ? 17.547 -16.844 -9.945 1 98.12 258 VAL A C 1
ATOM 2048 O O . VAL A 1 258 ? 18.5 -17.391 -10.508 1 98.12 258 VAL A O 1
ATOM 2051 N N . ARG A 1 259 ? 17.094 -17.203 -8.805 1 98.44 259 ARG A N 1
ATOM 2052 C CA . ARG A 1 259 ? 17.422 -18.469 -8.156 1 98.44 259 ARG A CA 1
ATOM 2053 C C . ARG A 1 259 ? 16.172 -19.297 -7.891 1 98.44 259 ARG A C 1
ATOM 2055 O O . ARG A 1 259 ? 15.102 -18.75 -7.66 1 98.44 259 ARG A O 1
ATOM 2062 N N . LYS A 1 260 ? 16.375 -20.562 -7.988 1 97.94 260 LYS A N 1
ATOM 2063 C CA . LYS A 1 260 ? 15.266 -21.5 -7.832 1 97.94 260 LYS A CA 1
ATOM 2064 C C . LYS A 1 260 ? 15.516 -22.453 -6.668 1 97.94 260 LYS A C 1
ATOM 2066 O O . LYS A 1 260 ? 16.625 -22.953 -6.5 1 97.94 260 LYS A O 1
ATOM 2071 N N . TYR A 1 261 ? 14.477 -22.609 -5.805 1 98.5 261 TYR A N 1
ATOM 2072 C CA . TYR A 1 261 ? 14.539 -23.516 -4.664 1 98.5 261 TYR A CA 1
ATOM 2073 C C . TYR A 1 261 ? 13.375 -24.5 -4.68 1 98.5 261 TYR A C 1
ATOM 2075 O O . TYR A 1 261 ? 12.289 -24.172 -5.164 1 98.5 261 TYR A O 1
ATOM 2083 N N . SER A 1 262 ? 13.609 -25.703 -4.164 1 97 262 SER A N 1
ATOM 2084 C CA . SER A 1 262 ? 12.555 -26.656 -3.852 1 97 262 SER A CA 1
ATOM 2085 C C . SER A 1 262 ? 12.281 -26.719 -2.352 1 97 262 SER A C 1
ATOM 2087 O O . SER A 1 262 ? 13.219 -26.688 -1.548 1 97 262 SER A O 1
ATOM 2089 N N . PHE A 1 263 ? 11.039 -26.703 -2.045 1 93.38 263 PHE A N 1
ATOM 2090 C CA . PHE A 1 263 ? 10.758 -26.719 -0.616 1 93.38 263 PHE A CA 1
ATOM 2091 C C . PHE A 1 263 ? 9.609 -27.672 -0.301 1 93.38 263 PHE A C 1
ATOM 2093 O O . PHE A 1 263 ? 8.828 -28.016 -1.186 1 93.38 263 PHE A O 1
ATOM 2100 N N . MET B 1 1 ? 10.82 20.297 5.797 1 83.12 1 MET B N 1
ATOM 2101 C CA . MET B 1 1 ? 9.555 19.703 6.211 1 83.12 1 MET B CA 1
ATOM 2102 C C . MET B 1 1 ? 8.602 19.562 5.027 1 83.12 1 MET B C 1
ATOM 2104 O O . MET B 1 1 ? 8.547 20.438 4.164 1 83.12 1 MET B O 1
ATOM 2108 N N . CYS B 1 2 ? 7.77 18.547 4.992 1 96.44 2 CYS B N 1
ATOM 2109 C CA . CYS B 1 2 ? 6.938 18.094 3.885 1 96.44 2 CYS B CA 1
ATOM 2110 C C . CYS B 1 2 ? 5.645 18.906 3.812 1 96.44 2 CYS B C 1
ATOM 2112 O O . CYS B 1 2 ? 5.461 19.859 4.562 1 96.44 2 CYS B O 1
ATOM 2114 N N . ARG B 1 3 ? 4.891 18.797 2.746 1 98.25 3 ARG B N 1
ATOM 2115 C CA . ARG B 1 3 ? 3.539 19.328 2.625 1 98.25 3 ARG B CA 1
ATOM 2116 C C . ARG B 1 3 ? 2.518 18.203 2.479 1 98.25 3 ARG B C 1
ATOM 2118 O O . ARG B 1 3 ? 2.752 17.234 1.752 1 98.25 3 ARG B O 1
ATOM 2125 N N . ILE B 1 4 ? 1.409 18.375 3.186 1 98.81 4 ILE B N 1
ATOM 2126 C CA . ILE B 1 4 ? 0.414 17.312 3.162 1 98.81 4 ILE B CA 1
ATOM 2127 C C . ILE B 1 4 ? -0.943 17.891 2.752 1 98.81 4 ILE B C 1
ATOM 2129 O O . ILE B 1 4 ? -1.205 19.078 2.936 1 98.81 4 ILE B O 1
ATOM 2133 N N . LEU B 1 5 ? -1.756 17.094 2.15 1 98.94 5 LEU B N 1
ATOM 2134 C CA . LEU B 1 5 ? -3.141 17.359 1.776 1 98.94 5 LEU B CA 1
ATOM 2135 C C . LEU B 1 5 ? -4.027 16.156 2.088 1 98.94 5 LEU B C 1
ATOM 2137 O O . LEU B 1 5 ? -3.754 15.039 1.634 1 98.94 5 LEU B O 1
ATOM 2141 N N . LEU B 1 6 ? -4.996 16.266 2.91 1 98.94 6 LEU B N 1
ATOM 2142 C CA . LEU B 1 6 ? -6.055 15.305 3.215 1 98.94 6 LEU B CA 1
ATOM 2143 C C . LEU B 1 6 ? -7.422 15.867 2.836 1 98.94 6 LEU B C 1
ATOM 2145 O O . LEU B 1 6 ? -7.793 16.953 3.279 1 98.94 6 LEU B O 1
ATOM 2149 N N . ALA B 1 7 ? -8.117 15.18 1.974 1 98.88 7 ALA B N 1
ATOM 2150 C CA . ALA B 1 7 ? -9.398 15.688 1.504 1 98.88 7 ALA B CA 1
ATOM 2151 C C . ALA B 1 7 ? -10.43 14.57 1.411 1 98.88 7 ALA B C 1
ATOM 2153 O O . ALA B 1 7 ? -10.109 13.445 1.01 1 98.88 7 ALA B O 1
ATOM 2154 N N . VAL B 1 8 ? -11.625 14.828 1.813 1 98.81 8 VAL B N 1
ATOM 2155 C CA . VAL B 1 8 ? -12.766 13.922 1.718 1 98.81 8 VAL B CA 1
ATOM 2156 C C . VAL B 1 8 ? -13.977 14.672 1.169 1 98.81 8 VAL B C 1
ATOM 2158 O O . VAL B 1 8 ? -14.398 15.688 1.729 1 98.81 8 VAL B O 1
ATOM 2161 N N . GLY B 1 9 ? -14.492 14.18 0.097 1 98.38 9 GLY B N 1
ATOM 2162 C CA . GLY B 1 9 ? -15.734 14.789 -0.357 1 98.38 9 GLY B CA 1
ATOM 2163 C C . GLY B 1 9 ? -15.875 14.797 -1.867 1 98.38 9 GLY B C 1
ATOM 2164 O O . GLY B 1 9 ? -15.469 13.844 -2.539 1 98.38 9 GLY B O 1
ATOM 2165 N N . GLU B 1 10 ? -16.578 15.836 -2.373 1 95.88 10 GLU B N 1
ATOM 2166 C CA . GLU B 1 10 ? -16.875 15.953 -3.797 1 95.88 10 GLU B CA 1
ATOM 2167 C C . GLU B 1 10 ? -15.586 16.094 -4.613 1 95.88 10 GLU B C 1
ATOM 2169 O O . GLU B 1 10 ? -14.844 17.062 -4.449 1 95.88 10 GLU B O 1
ATOM 2174 N N . GLY B 1 11 ? -15.422 15.172 -5.566 1 94.69 11 GLY B N 1
ATOM 2175 C CA . GLY B 1 11 ? -14.18 15.031 -6.301 1 94.69 11 GLY B CA 1
ATOM 2176 C C . GLY B 1 11 ? -13.781 16.297 -7.051 1 94.69 11 GLY B C 1
ATOM 2177 O O . GLY B 1 11 ? -12.625 16.703 -7.004 1 94.69 11 GLY B O 1
ATOM 2178 N N . GLN B 1 12 ? -14.719 16.922 -7.645 1 94.31 12 GLN B N 1
ATOM 2179 C CA . GLN B 1 12 ? -14.438 18.094 -8.445 1 94.31 12 GLN B CA 1
ATOM 2180 C C . GLN B 1 12 ? -13.906 19.234 -7.574 1 94.31 12 GLN B C 1
ATOM 2182 O O . GLN B 1 12 ? -13.117 20.062 -8.039 1 94.31 12 GLN B O 1
ATOM 2187 N N . ARG B 1 13 ? -14.297 19.25 -6.34 1 96.69 13 ARG B N 1
ATOM 2188 C CA . ARG B 1 13 ? -13.859 20.297 -5.43 1 96.69 13 ARG B CA 1
ATOM 2189 C C . ARG B 1 13 ? -12.5 19.953 -4.816 1 96.69 13 ARG B C 1
ATOM 2191 O O . ARG B 1 13 ? -11.859 20.812 -4.215 1 96.69 13 ARG B O 1
ATOM 2198 N N . ILE B 1 14 ? -12.094 18.734 -5.012 1 98.25 14 ILE B N 1
ATOM 2199 C CA . ILE B 1 14 ? -10.789 18.328 -4.512 1 98.25 14 ILE B CA 1
ATOM 2200 C C . ILE B 1 14 ? -9.703 18.766 -5.5 1 98.25 14 ILE B C 1
ATOM 2202 O O . ILE B 1 14 ? -8.578 19.078 -5.102 1 98.25 14 ILE B O 1
ATOM 2206 N N . VAL B 1 15 ? -9.992 18.844 -6.742 1 98.25 15 VAL B N 1
ATOM 2207 C CA . VAL B 1 15 ? -9.039 19.062 -7.824 1 98.25 15 VAL B CA 1
ATOM 2208 C C . VAL B 1 15 ? -8.297 20.375 -7.609 1 98.25 15 VAL B C 1
ATOM 2210 O O . VAL B 1 15 ? -7.062 20.422 -7.688 1 98.25 15 VAL B O 1
ATOM 2213 N N . PRO B 1 16 ? -8.992 21.516 -7.258 1 98.25 16 PRO B N 1
ATOM 2214 C CA . PRO B 1 16 ? -8.258 22.75 -7.008 1 98.25 16 PRO B CA 1
ATOM 2215 C C . PRO B 1 16 ? -7.277 22.641 -5.844 1 98.25 16 PRO B C 1
ATOM 2217 O O . PRO B 1 16 ? -6.246 23.312 -5.828 1 98.25 16 PRO B O 1
ATOM 2220 N N . TRP B 1 17 ? -7.551 21.781 -4.875 1 98.69 17 TRP B N 1
ATOM 2221 C CA . TRP B 1 17 ? -6.648 21.578 -3.748 1 98.69 17 TRP B CA 1
ATOM 2222 C C . TRP B 1 17 ? -5.402 20.812 -4.176 1 98.69 17 TRP B C 1
ATOM 2224 O O . TRP B 1 17 ? -4.316 21.031 -3.639 1 98.69 17 TRP B O 1
ATOM 2234 N N . ILE B 1 18 ? -5.559 19.875 -5.148 1 98.81 18 ILE B N 1
ATOM 2235 C CA . ILE B 1 18 ? -4.402 19.203 -5.719 1 98.81 18 ILE B CA 1
ATOM 2236 C C . ILE B 1 18 ? -3.484 20.219 -6.395 1 98.81 18 ILE B C 1
ATOM 2238 O O . ILE B 1 18 ? -2.264 20.172 -6.223 1 98.81 18 ILE B O 1
ATOM 2242 N N . GLU B 1 19 ? -4.105 21.109 -7.105 1 98.69 19 GLU B N 1
ATOM 2243 C CA . GLU B 1 19 ? -3.336 22.156 -7.773 1 98.69 19 GLU B CA 1
ATOM 2244 C C . GLU B 1 19 ? -2.598 23.031 -6.766 1 98.69 19 GLU B C 1
ATOM 2246 O O . GLU B 1 19 ? -1.423 23.344 -6.953 1 98.69 19 GLU B O 1
ATOM 2251 N N . ALA B 1 20 ? -3.281 23.438 -5.727 1 98.81 20 ALA B N 1
ATOM 2252 C CA . ALA B 1 20 ? -2.654 24.219 -4.664 1 98.81 20 ALA B CA 1
ATOM 2253 C C . ALA B 1 20 ? -1.503 23.453 -4.023 1 98.81 20 ALA B C 1
ATOM 2255 O O . ALA B 1 20 ? -0.452 24.031 -3.727 1 98.81 20 ALA B O 1
ATOM 2256 N N . PHE B 1 21 ? -1.721 22.203 -3.822 1 98.88 21 PHE B N 1
ATOM 2257 C CA . PHE B 1 21 ? -0.722 21.312 -3.244 1 98.88 21 PHE B CA 1
ATOM 2258 C C . PHE B 1 21 ? 0.536 21.281 -4.105 1 98.88 21 PHE B C 1
ATOM 2260 O O . PHE B 1 21 ? 1.649 21.391 -3.59 1 98.88 21 PHE B O 1
ATOM 2267 N N . VAL B 1 22 ? 0.345 21.125 -5.414 1 98.81 22 VAL B N 1
ATOM 2268 C CA . VAL B 1 22 ? 1.456 21.078 -6.359 1 98.81 22 VAL B CA 1
ATOM 2269 C C . VAL B 1 22 ? 2.203 22.406 -6.348 1 98.81 22 VAL B C 1
ATOM 2271 O O . VAL B 1 22 ? 3.43 22.438 -6.23 1 98.81 22 VAL B O 1
ATOM 2274 N N . LYS B 1 23 ? 1.504 23.5 -6.422 1 98.69 23 LYS B N 1
ATOM 2275 C CA . LYS B 1 23 ? 2.111 24.828 -6.449 1 98.69 23 LYS B CA 1
ATOM 2276 C C . LYS B 1 23 ? 2.855 25.125 -5.148 1 98.69 23 LYS B C 1
ATOM 2278 O O . LYS B 1 23 ? 3.957 25.672 -5.164 1 98.69 23 LYS B O 1
ATOM 2283 N N . ALA B 1 24 ? 2.244 24.75 -4.039 1 98.5 24 ALA B N 1
ATOM 2284 C CA . ALA B 1 24 ? 2.873 24.938 -2.734 1 98.5 24 ALA B CA 1
ATOM 2285 C C . ALA B 1 24 ? 4.172 24.141 -2.625 1 98.5 24 ALA B C 1
ATOM 2287 O O . ALA B 1 24 ? 5.125 24.594 -1.982 1 98.5 24 ALA B O 1
ATOM 2288 N N . SER B 1 25 ? 4.184 22.969 -3.248 1 98.56 25 SER B N 1
ATOM 2289 C CA . SER B 1 25 ? 5.363 22.109 -3.211 1 98.56 25 SER B CA 1
ATOM 2290 C C . SER B 1 25 ? 6.477 22.656 -4.098 1 98.56 25 SER B C 1
ATOM 2292 O O . SER B 1 25 ? 7.66 22.469 -3.811 1 98.56 25 SER B O 1
ATOM 2294 N N . GLU B 1 26 ? 6.102 23.328 -5.152 1 98.25 26 GLU B N 1
ATOM 2295 C CA . GLU B 1 26 ? 7.051 23.891 -6.098 1 98.25 26 GLU B CA 1
ATOM 2296 C C . GLU B 1 26 ? 7.621 25.219 -5.582 1 98.25 26 GLU B C 1
ATOM 2298 O O . GLU B 1 26 ? 8.812 25.484 -5.738 1 98.25 26 GLU B O 1
ATOM 2303 N N . ASN B 1 27 ? 6.758 25.984 -5.012 1 97.56 27 ASN B N 1
ATOM 2304 C CA . ASN B 1 27 ? 7.098 27.312 -4.504 1 97.56 27 ASN B CA 1
ATOM 2305 C C . ASN B 1 27 ? 6.516 27.547 -3.111 1 97.56 27 ASN B C 1
ATOM 2307 O O . ASN B 1 27 ? 5.402 28.062 -2.977 1 97.56 27 ASN B O 1
ATOM 2311 N N . ASP B 1 28 ? 7.324 27.359 -2.098 1 96.94 28 ASP B N 1
ATOM 2312 C CA . ASP B 1 28 ? 6.918 27.516 -0.704 1 96.94 28 ASP B CA 1
ATOM 2313 C C . ASP B 1 28 ? 7.648 28.688 -0.052 1 96.94 28 ASP B C 1
ATOM 2315 O O . ASP B 1 28 ? 8.727 28.516 0.516 1 96.94 28 ASP B O 1
ATOM 2319 N N . PRO B 1 29 ? 6.996 29.875 -0.059 1 95.5 29 PRO B N 1
ATOM 2320 C CA . PRO B 1 29 ? 7.637 31.047 0.53 1 95.5 29 PRO B CA 1
ATOM 2321 C C . PRO B 1 29 ? 7.898 30.891 2.025 1 95.5 29 PRO B C 1
ATOM 2323 O O . PRO B 1 29 ? 8.836 31.484 2.557 1 95.5 29 PRO B O 1
ATOM 2326 N N . TYR B 1 30 ? 7.078 30.109 2.719 1 93.94 30 TYR B N 1
ATOM 2327 C CA . TYR B 1 30 ? 7.301 29.891 4.145 1 93.94 30 TYR B CA 1
ATOM 2328 C C . TYR B 1 30 ? 8.578 29.094 4.379 1 93.94 30 TYR B C 1
ATOM 2330 O O . TYR B 1 30 ? 9.312 29.344 5.332 1 93.94 30 TYR B O 1
ATOM 2338 N N . LYS B 1 31 ? 8.773 28.094 3.539 1 92.44 31 LYS B N 1
ATOM 2339 C CA . LYS B 1 31 ? 10.016 27.328 3.596 1 92.44 31 LYS B CA 1
ATOM 2340 C C . LYS B 1 31 ? 11.219 28.203 3.299 1 92.44 31 LYS B C 1
ATOM 2342 O O . LYS B 1 31 ? 12.25 28.109 3.975 1 92.44 31 LYS B O 1
ATOM 2347 N N . GLU B 1 32 ? 11.086 29.047 2.314 1 92 32 GLU B N 1
ATOM 2348 C CA . GLU B 1 32 ? 12.156 29.953 1.899 1 92 32 GLU B CA 1
ATOM 2349 C C . GLU B 1 32 ? 12.516 30.938 3.01 1 92 32 GLU B C 1
ATOM 2351 O O . GLU B 1 32 ? 13.688 31.25 3.217 1 92 32 GLU B O 1
ATOM 2356 N N . ALA B 1 33 ? 11.57 31.375 3.715 1 90.44 33 ALA B N 1
ATOM 2357 C CA . ALA B 1 33 ? 11.758 32.344 4.793 1 90.44 33 ALA B CA 1
ATOM 2358 C C . ALA B 1 33 ? 12.578 31.75 5.93 1 90.44 33 ALA B C 1
ATOM 2360 O O . ALA B 1 33 ? 13.203 32.469 6.699 1 90.44 33 ALA B O 1
ATOM 2361 N N . ARG B 1 34 ? 12.594 30.422 5.973 1 89.94 34 ARG B N 1
ATOM 2362 C CA . ARG B 1 34 ? 13.352 29.734 7.012 1 89.94 34 ARG B CA 1
ATOM 2363 C C . ARG B 1 34 ? 14.766 29.406 6.539 1 89.94 34 ARG B C 1
ATOM 2365 O O . ARG B 1 34 ? 15.562 28.844 7.289 1 89.94 34 ARG B O 1
ATOM 2372 N N . GLY B 1 35 ? 15.125 29.75 5.266 1 87.25 35 GLY B N 1
ATOM 2373 C CA . GLY B 1 35 ? 16.453 29.531 4.719 1 87.25 35 GLY B CA 1
ATOM 2374 C C . GLY B 1 35 ? 16.688 28.094 4.27 1 87.25 35 GLY B C 1
ATOM 2375 O O . GLY B 1 35 ? 17.828 27.625 4.25 1 87.25 35 GLY B O 1
ATOM 2376 N N . LYS B 1 36 ? 15.602 27.391 4.059 1 87.69 36 LYS B N 1
ATOM 2377 C CA . LYS B 1 36 ? 15.734 25.969 3.762 1 87.69 36 LYS B CA 1
ATOM 2378 C C . LYS B 1 36 ? 15.328 25.672 2.322 1 87.69 36 LYS B C 1
ATOM 2380 O O . LYS B 1 36 ? 14.789 24.594 2.037 1 87.69 36 LYS B O 1
ATOM 2385 N N . GLY B 1 37 ? 15.43 26.641 1.366 1 88.5 37 GLY B N 1
ATOM 2386 C CA . GLY B 1 37 ? 15.008 26.469 -0.014 1 88.5 37 GLY B CA 1
ATOM 2387 C C . GLY B 1 37 ? 13.516 26.688 -0.216 1 88.5 37 GLY B C 1
ATOM 2388 O O . GLY B 1 37 ? 12.789 26.938 0.743 1 88.5 37 GLY B O 1
ATOM 2389 N N . ARG B 1 38 ? 13.094 26.469 -1.493 1 91.69 38 ARG B N 1
ATOM 2390 C CA . ARG B 1 38 ? 11.727 26.875 -1.806 1 91.69 38 ARG B CA 1
ATOM 2391 C C . ARG B 1 38 ? 10.875 25.672 -2.213 1 91.69 38 ARG B C 1
ATOM 2393 O O . ARG B 1 38 ? 9.648 25.719 -2.158 1 91.69 38 ARG B O 1
ATOM 2400 N N . SER B 1 39 ? 11.539 24.625 -2.604 1 95.38 39 SER B N 1
ATOM 2401 C CA . SER B 1 39 ? 10.758 23.547 -3.209 1 95.38 39 SER B CA 1
ATOM 2402 C C . SER B 1 39 ? 10.875 22.25 -2.402 1 95.38 39 SER B C 1
ATOM 2404 O O . SER B 1 39 ? 11.797 22.109 -1.596 1 95.38 39 SER B O 1
ATOM 2406 N N . HIS B 1 40 ? 9.906 21.438 -2.506 1 97.06 40 HIS B N 1
ATOM 2407 C CA . HIS B 1 40 ? 9.891 20.078 -1.982 1 97.06 40 HIS B CA 1
ATOM 2408 C C . HIS B 1 40 ? 10.18 19.062 -3.08 1 97.06 40 HIS B C 1
ATOM 2410 O O . HIS B 1 40 ? 9.273 18.656 -3.816 1 97.06 40 HIS B O 1
ATOM 2416 N N . LYS B 1 41 ? 11.422 18.547 -3.098 1 96.44 41 LYS B N 1
ATOM 2417 C CA . LYS B 1 41 ? 11.859 17.891 -4.324 1 96.44 41 LYS B CA 1
ATOM 2418 C C . LYS B 1 41 ? 12.242 16.438 -4.059 1 96.44 41 LYS B C 1
ATOM 2420 O O . LYS B 1 41 ? 12.859 15.789 -4.906 1 96.44 41 LYS B O 1
ATOM 2425 N N . ASP B 1 42 ? 11.953 15.977 -2.83 1 97.38 42 ASP B N 1
ATOM 2426 C CA . ASP B 1 42 ? 12.531 14.688 -2.443 1 97.38 42 ASP B CA 1
ATOM 2427 C C . ASP B 1 42 ? 11.508 13.562 -2.586 1 97.38 42 ASP B C 1
ATOM 2429 O O . ASP B 1 42 ? 11.547 12.586 -1.843 1 97.38 42 ASP B O 1
ATOM 2433 N N . GLY B 1 43 ? 10.492 13.68 -3.477 1 98 43 GLY B N 1
ATOM 2434 C CA . GLY B 1 43 ? 9.5 12.648 -3.715 1 98 43 GLY B CA 1
ATOM 2435 C C . GLY B 1 43 ? 8.102 13.039 -3.268 1 98 43 GLY B C 1
ATOM 2436 O O . GLY B 1 43 ? 7.934 14.031 -2.553 1 98 43 GLY B O 1
ATOM 2437 N N . TRP B 1 44 ? 7.148 12.344 -3.691 1 98.81 44 TRP B N 1
ATOM 2438 C CA . TRP B 1 44 ? 5.758 12.562 -3.309 1 98.81 44 TRP B CA 1
ATOM 2439 C C . TRP B 1 44 ? 4.938 11.289 -3.49 1 98.81 44 TRP B C 1
ATOM 2441 O O . TRP B 1 44 ? 5.441 10.281 -3.986 1 98.81 44 TRP B O 1
ATOM 2451 N N . GLY B 1 45 ? 3.762 11.297 -3.066 1 98.88 45 GLY B N 1
ATOM 2452 C CA . GLY B 1 45 ? 2.809 10.219 -3.297 1 98.88 45 GLY B CA 1
ATOM 2453 C C . GLY B 1 45 ? 1.4 10.562 -2.848 1 98.88 45 GLY B C 1
ATOM 2454 O O . GLY B 1 45 ? 1.154 11.664 -2.346 1 98.88 45 GLY B O 1
ATOM 2455 N N . TYR B 1 46 ? 0.48 9.609 -3.133 1 98.94 46 TYR B N 1
ATOM 2456 C CA . TYR B 1 46 ? -0.9 9.812 -2.709 1 98.94 46 TYR B CA 1
ATOM 2457 C C . TYR B 1 46 ? -1.621 8.477 -2.543 1 98.94 46 TYR B C 1
ATOM 2459 O O . TYR B 1 46 ? -1.142 7.441 -3.014 1 98.94 46 TYR B O 1
ATOM 2467 N N . VAL B 1 47 ? -2.607 8.5 -1.787 1 98.94 47 VAL B N 1
ATOM 2468 C CA . VAL B 1 47 ? -3.643 7.473 -1.749 1 98.94 47 VAL B CA 1
ATOM 2469 C C . VAL B 1 47 ? -4.988 8.078 -2.137 1 98.94 47 VAL B C 1
ATOM 2471 O O . VAL B 1 47 ? -5.402 9.102 -1.579 1 98.94 47 VAL B O 1
ATOM 2474 N N . LEU B 1 48 ? -5.598 7.523 -3.135 1 98.88 48 LEU B N 1
ATOM 2475 C CA . LEU B 1 48 ? -6.941 7.891 -3.564 1 98.88 48 LEU B CA 1
ATOM 2476 C C . LEU B 1 48 ? -7.91 6.727 -3.385 1 98.88 48 LEU B C 1
ATOM 2478 O O . LEU B 1 48 ? -7.652 5.621 -3.867 1 98.88 48 LEU B O 1
ATOM 2482 N N . ILE B 1 49 ? -8.977 6.973 -2.645 1 98.75 49 ILE B N 1
ATOM 2483 C CA . ILE B 1 49 ? -9.969 5.934 -2.42 1 98.75 49 ILE B CA 1
ATOM 2484 C C . ILE B 1 49 ? -11.328 6.398 -2.943 1 98.75 49 ILE B C 1
ATOM 2486 O O . ILE B 1 49 ? -11.781 7.504 -2.623 1 98.75 49 ILE B O 1
ATOM 2490 N N . THR B 1 50 ? -11.922 5.613 -3.766 1 97.56 50 THR B N 1
ATOM 2491 C CA . THR B 1 50 ? -13.297 5.789 -4.238 1 97.56 50 THR B CA 1
ATOM 2492 C C . THR B 1 50 ? -14.148 4.574 -3.887 1 97.56 50 THR B C 1
ATOM 2494 O O . THR B 1 50 ? -13.672 3.643 -3.234 1 97.56 50 THR B O 1
ATOM 2497 N N . GLU B 1 51 ? -15.438 4.668 -4.242 1 95.62 51 GLU B N 1
ATOM 2498 C CA . GLU B 1 51 ? -16.297 3.518 -3.996 1 95.62 51 GLU B CA 1
ATOM 2499 C C . GLU B 1 51 ? -15.781 2.275 -4.719 1 95.62 51 GLU B C 1
ATOM 2501 O O . GLU B 1 51 ? -15.922 1.157 -4.219 1 95.62 51 GLU B O 1
ATOM 2506 N N . ASP B 1 52 ? -15 2.486 -5.793 1 95.12 52 ASP B N 1
ATOM 2507 C CA . ASP B 1 52 ? -14.695 1.374 -6.688 1 95.12 52 ASP B CA 1
ATOM 2508 C C . ASP B 1 52 ? -13.25 0.902 -6.512 1 95.12 52 ASP B C 1
ATOM 2510 O O . ASP B 1 52 ? -12.945 -0.27 -6.738 1 95.12 52 ASP B O 1
ATOM 2514 N N . TYR B 1 53 ? -12.359 1.836 -6.156 1 97.69 53 TYR B N 1
ATOM 2515 C CA . TYR B 1 53 ? -10.969 1.415 -6.184 1 97.69 53 TYR B CA 1
ATOM 2516 C C . TYR B 1 53 ? -10.133 2.227 -5.195 1 97.69 53 TYR B C 1
ATOM 2518 O O . TYR B 1 53 ? -10.602 3.236 -4.664 1 97.69 53 TYR B O 1
ATOM 2526 N N . VAL B 1 54 ? -9 1.718 -4.859 1 98.62 54 VAL B N 1
ATOM 2527 C CA . VAL B 1 54 ? -7.922 2.385 -4.137 1 98.62 54 VAL B CA 1
ATOM 2528 C C . VAL B 1 54 ? -6.684 2.477 -5.023 1 98.62 54 VAL B C 1
ATOM 2530 O O . VAL B 1 54 ? -6.289 1.494 -5.656 1 98.62 54 VAL B O 1
ATOM 2533 N N . LYS B 1 55 ? -6.156 3.674 -5.129 1 98.56 55 LYS B N 1
ATOM 2534 C CA . LYS B 1 55 ? -4.883 3.918 -5.801 1 98.56 55 LYS B CA 1
ATOM 2535 C C . LYS B 1 55 ? -3.844 4.457 -4.824 1 98.56 55 LYS B C 1
ATOM 2537 O O . LYS B 1 55 ? -4.098 5.43 -4.109 1 98.56 55 LYS B O 1
ATOM 2542 N N . HIS B 1 56 ? -2.775 3.809 -4.719 1 98.94 56 HIS B N 1
ATOM 2543 C CA . HIS B 1 56 ? -1.63 4.234 -3.92 1 98.94 56 HIS B CA 1
ATOM 2544 C C . HIS B 1 56 ? -0.389 4.41 -4.789 1 98.94 56 HIS B C 1
ATOM 2546 O O . HIS B 1 56 ? 0.017 3.482 -5.492 1 98.94 56 HIS B O 1
ATOM 2552 N N . TYR B 1 57 ? 0.141 5.602 -4.754 1 98.81 57 TYR B N 1
ATOM 2553 C CA . TYR B 1 57 ? 1.26 5.969 -5.613 1 98.81 57 TYR B CA 1
ATOM 2554 C C . TYR B 1 57 ? 2.377 6.621 -4.809 1 98.81 57 TYR B C 1
ATOM 2556 O O . TYR B 1 57 ? 2.117 7.438 -3.922 1 98.81 57 TYR B O 1
ATOM 2564 N N . LYS B 1 58 ? 3.596 6.223 -5.09 1 98.75 58 LYS B N 1
ATOM 2565 C CA . LYS B 1 58 ? 4.781 6.852 -4.516 1 98.75 58 LYS B CA 1
ATOM 2566 C C . LYS B 1 58 ? 5.867 7.051 -5.57 1 98.75 58 LYS B C 1
ATOM 2568 O O . LYS B 1 58 ? 6.137 6.148 -6.367 1 98.75 58 LYS B O 1
ATOM 2573 N N . SER B 1 59 ? 6.473 8.188 -5.52 1 98.31 59 SER B N 1
ATOM 2574 C CA . SER B 1 59 ? 7.488 8.539 -6.504 1 98.31 59 SER B CA 1
ATOM 2575 C C . SER B 1 59 ? 8.664 9.258 -5.852 1 98.31 59 SER B C 1
ATOM 2577 O O . SER B 1 59 ? 8.492 9.984 -4.871 1 98.31 59 SER B O 1
ATOM 2579 N N . ARG B 1 60 ? 9.852 9.047 -6.441 1 96.38 60 ARG B N 1
ATOM 2580 C CA . ARG B 1 60 ? 11.023 9.789 -5.977 1 96.38 60 ARG B CA 1
ATOM 2581 C C . ARG B 1 60 ? 11.094 11.164 -6.633 1 96.38 60 ARG B C 1
ATOM 2583 O O . ARG B 1 60 ? 11.898 12.008 -6.23 1 96.38 60 ARG B O 1
ATOM 2590 N N . ARG B 1 61 ? 10.289 11.398 -7.641 1 97.25 61 ARG B N 1
ATOM 2591 C CA . ARG B 1 61 ? 10.266 12.68 -8.352 1 97.25 61 ARG B CA 1
ATOM 2592 C C . ARG B 1 61 ? 9.492 13.727 -7.559 1 97.25 61 ARG B C 1
ATOM 2594 O O . ARG B 1 61 ? 8.578 13.398 -6.801 1 97.25 61 ARG B O 1
ATOM 2601 N N . PRO B 1 62 ? 9.891 14.992 -7.793 1 98.06 62 PRO B N 1
ATOM 2602 C CA . PRO B 1 62 ? 9.039 16.031 -7.203 1 98.06 62 PRO B CA 1
ATOM 2603 C C . PRO B 1 62 ? 7.633 16.047 -7.805 1 98.06 62 PRO B C 1
ATOM 2605 O O . PRO B 1 62 ? 7.469 15.82 -9.008 1 98.06 62 PRO B O 1
ATOM 2608 N N . VAL B 1 63 ? 6.699 16.359 -6.973 1 98.75 63 VAL B N 1
ATOM 2609 C CA . VAL B 1 63 ? 5.305 16.312 -7.391 1 98.75 63 VAL B CA 1
ATOM 2610 C C . VAL B 1 63 ? 5.09 17.25 -8.578 1 98.75 63 VAL B C 1
ATOM 2612 O O . VAL B 1 63 ? 4.285 16.953 -9.469 1 98.75 63 VAL B O 1
ATOM 2615 N N . PHE B 1 64 ? 5.805 18.375 -8.648 1 98.5 64 PHE B N 1
ATOM 2616 C CA . PHE B 1 64 ? 5.57 19.391 -9.664 1 98.5 64 PHE B CA 1
ATOM 2617 C C . PHE B 1 64 ? 6.262 19.031 -10.969 1 98.5 64 PHE B C 1
ATOM 2619 O O . PHE B 1 64 ? 6.145 19.75 -11.961 1 98.5 64 PHE B O 1
ATOM 2626 N N . GLU B 1 65 ? 6.992 17.906 -11.039 1 98.25 65 GLU B N 1
ATOM 2627 C CA . GLU B 1 65 ? 7.633 17.422 -12.258 1 98.25 65 GLU B CA 1
ATOM 2628 C C . GLU B 1 65 ? 7.074 16.062 -12.68 1 98.25 65 GLU B C 1
ATOM 2630 O O . GLU B 1 65 ? 7.598 15.422 -13.594 1 98.25 65 GLU B O 1
ATOM 2635 N N . ASP B 1 66 ? 6.113 15.641 -11.992 1 98.19 66 ASP B N 1
ATOM 2636 C CA . ASP B 1 66 ? 5.594 14.297 -12.219 1 98.19 66 ASP B CA 1
ATOM 2637 C C . ASP B 1 66 ? 4.281 14.336 -13.008 1 98.19 66 ASP B C 1
ATOM 2639 O O . ASP B 1 66 ? 3.299 14.922 -12.547 1 98.19 66 ASP B O 1
ATOM 2643 N N . GLU B 1 67 ? 4.207 13.633 -14.055 1 96.62 67 GLU B N 1
ATOM 2644 C CA . GLU B 1 67 ? 3.025 13.602 -14.914 1 96.62 67 GLU B CA 1
ATOM 2645 C C . GLU B 1 67 ? 1.873 12.867 -14.234 1 96.62 67 GLU B C 1
ATOM 2647 O O . GLU B 1 67 ? 0.716 13.008 -14.633 1 96.62 67 GLU B O 1
ATOM 2652 N N . GLU B 1 68 ? 2.17 12.109 -13.227 1 97.81 68 GLU B N 1
ATOM 2653 C CA . GLU B 1 68 ? 1.154 11.367 -12.492 1 97.81 68 GLU B CA 1
ATOM 2654 C C . GLU B 1 68 ? 0.11 12.305 -11.891 1 97.81 68 GLU B C 1
ATOM 2656 O O . GLU B 1 68 ? -1.016 11.891 -11.609 1 97.81 68 GLU B O 1
ATOM 2661 N N . VAL B 1 69 ? 0.45 13.578 -11.688 1 98.5 69 VAL B N 1
ATOM 2662 C CA . VAL B 1 69 ? -0.482 14.547 -11.125 1 98.5 69 VAL B CA 1
ATOM 2663 C C . VAL B 1 69 ? -1.711 14.664 -12.023 1 98.5 69 VAL B C 1
ATOM 2665 O O . VAL B 1 69 ? -2.84 14.766 -11.531 1 98.5 69 VAL B O 1
ATOM 2668 N N . ASP B 1 70 ? -1.484 14.68 -13.297 1 97.38 70 ASP B N 1
ATOM 2669 C CA . ASP B 1 70 ? -2.596 14.766 -14.234 1 97.38 70 ASP B CA 1
ATOM 2670 C C . ASP B 1 70 ? -3.473 13.516 -14.172 1 97.38 70 ASP B C 1
ATOM 2672 O O . ASP B 1 70 ? -4.699 13.609 -14.258 1 97.38 70 ASP B O 1
ATOM 2676 N N . GLU B 1 71 ? -2.842 12.398 -14.031 1 96.56 71 GLU B N 1
ATOM 2677 C CA . GLU B 1 71 ? -3.596 11.156 -13.875 1 96.56 71 GLU B CA 1
ATOM 2678 C C . GLU B 1 71 ? -4.445 11.18 -12.609 1 96.56 71 GLU B C 1
ATOM 2680 O O . GLU B 1 71 ? -5.59 10.719 -12.609 1 96.56 71 GLU B O 1
ATOM 2685 N N . LEU B 1 72 ? -3.834 11.664 -11.539 1 97.94 72 LEU B N 1
ATOM 2686 C CA . LEU B 1 72 ? -4.555 11.781 -10.273 1 97.94 72 LEU B CA 1
ATOM 2687 C C . LEU B 1 72 ? -5.793 12.656 -10.438 1 97.94 72 LEU B C 1
ATOM 2689 O O . LEU B 1 72 ? -6.895 12.258 -10.055 1 97.94 72 LEU B O 1
ATOM 2693 N N . LYS B 1 73 ? -5.641 13.82 -11.023 1 97.44 73 LYS B N 1
ATOM 2694 C CA . LYS B 1 73 ? -6.754 14.75 -11.203 1 97.44 73 LYS B CA 1
ATOM 2695 C C . LYS B 1 73 ? -7.848 14.125 -12.062 1 97.44 73 LYS B C 1
ATOM 2697 O O . LYS B 1 73 ? -9.039 14.328 -11.805 1 97.44 73 LYS B O 1
ATOM 2702 N N . GLY B 1 74 ? -7.414 13.336 -13.016 1 94.38 74 GLY B N 1
ATOM 2703 C CA . GLY B 1 74 ? -8.367 12.688 -13.906 1 94.38 74 GLY B CA 1
ATOM 2704 C C . GLY B 1 74 ? -9.062 11.5 -13.266 1 94.38 74 GLY B C 1
ATOM 2705 O O . GLY B 1 74 ? -10.117 11.07 -13.742 1 94.38 74 GLY B O 1
ATOM 2706 N N . SER B 1 75 ? -8.492 10.984 -12.203 1 93.94 75 SER B N 1
ATOM 2707 C CA . SER B 1 75 ? -9.008 9.758 -11.594 1 93.94 75 SER B CA 1
ATOM 2708 C C . SER B 1 75 ? -10.008 10.078 -10.484 1 93.94 75 SER B C 1
ATOM 2710 O O . SER B 1 75 ? -10.664 9.18 -9.961 1 93.94 75 SER B O 1
ATOM 2712 N N . ILE B 1 76 ? -10.055 11.32 -10.094 1 93.81 76 ILE B N 1
ATOM 2713 C CA . ILE B 1 76 ? -10.938 11.711 -9 1 93.81 76 ILE B CA 1
ATOM 2714 C C . ILE B 1 76 ? -12.398 11.516 -9.422 1 93.81 76 ILE B C 1
ATOM 2716 O O . ILE B 1 76 ? -12.797 11.938 -10.508 1 93.81 76 ILE B O 1
ATOM 2720 N N . SER B 1 77 ? -13.156 10.82 -8.633 1 89.62 77 SER B N 1
ATOM 2721 C CA . SER B 1 77 ? -14.57 10.594 -8.883 1 89.62 77 SER B CA 1
ATOM 2722 C C . SER B 1 77 ? -15.422 11.688 -8.242 1 89.62 77 SER B C 1
ATOM 2724 O O . SER B 1 77 ? -14.891 12.68 -7.73 1 89.62 77 SER B O 1
ATOM 2726 N N . ASN B 1 78 ? -16.75 11.477 -8.273 1 90 78 ASN B N 1
ATOM 2727 C CA . ASN B 1 78 ? -17.656 12.43 -7.656 1 90 78 ASN B CA 1
ATOM 2728 C C . ASN B 1 78 ? -17.422 12.547 -6.152 1 90 78 ASN B C 1
ATOM 2730 O O . ASN B 1 78 ? -17.453 13.641 -5.594 1 90 78 ASN B O 1
ATOM 2734 N N . PHE B 1 79 ? -17.297 11.383 -5.477 1 97.62 79 PHE B N 1
ATOM 2735 C CA . PHE B 1 79 ? -16.969 11.367 -4.055 1 97.62 79 PHE B CA 1
ATOM 2736 C C . PHE B 1 79 ? -15.711 10.547 -3.799 1 97.62 79 PHE B C 1
ATOM 2738 O O . PHE B 1 79 ? -15.602 9.406 -4.242 1 97.62 79 PHE B O 1
ATOM 2745 N N . SER B 1 80 ? -14.656 11.203 -3.129 1 98.25 80 SER B N 1
ATOM 2746 C CA . SER B 1 80 ? -13.352 10.578 -2.992 1 98.25 80 SER B CA 1
ATOM 2747 C C . SER B 1 80 ? -12.695 10.945 -1.666 1 98.25 80 SER B C 1
ATOM 2749 O O . SER B 1 80 ? -13.094 11.922 -1.021 1 98.25 80 SER B O 1
ATOM 2751 N N . VAL B 1 81 ? -11.844 10.117 -1.252 1 98.88 81 VAL B N 1
ATOM 2752 C CA . VAL B 1 81 ? -10.883 10.398 -0.19 1 98.88 81 VAL B CA 1
ATOM 2753 C C . VAL B 1 81 ? -9.477 10.492 -0.775 1 98.88 81 VAL B C 1
ATOM 2755 O O . VAL B 1 81 ? -9.039 9.602 -1.502 1 98.88 81 VAL B O 1
ATOM 2758 N N . LEU B 1 82 ? -8.789 11.625 -0.466 1 98.88 82 LEU B N 1
ATOM 2759 C CA . LEU B 1 82 ? -7.438 11.828 -0.977 1 98.88 82 LEU B CA 1
ATOM 2760 C C . LEU B 1 82 ? -6.473 12.156 0.157 1 98.88 82 LEU B C 1
ATOM 2762 O O . LEU B 1 82 ? -6.781 12.984 1.021 1 98.88 82 LEU B O 1
ATOM 2766 N N . MET B 1 83 ? -5.418 11.461 0.203 1 98.88 83 MET B N 1
ATOM 2767 C CA . MET B 1 83 ? -4.254 11.781 1.022 1 98.88 83 MET B CA 1
ATOM 2768 C C . MET B 1 83 ? -3.01 11.945 0.157 1 98.88 83 MET B C 1
ATOM 2770 O O . MET B 1 83 ? -2.625 11.023 -0.566 1 98.88 83 MET B O 1
ATOM 2774 N N . ALA B 1 84 ? -2.377 13.094 0.175 1 98.94 84 ALA B N 1
ATOM 2775 C CA . ALA B 1 84 ? -1.197 13.375 -0.64 1 98.94 84 ALA B CA 1
ATOM 2776 C C . ALA B 1 84 ? -0.076 13.969 0.205 1 98.94 84 ALA B C 1
ATOM 2778 O O . ALA B 1 84 ? -0.334 14.734 1.139 1 98.94 84 ALA B O 1
ATOM 2779 N N . HIS B 1 85 ? 1.12 13.641 -0.056 1 98.94 85 HIS B N 1
ATOM 2780 C CA . HIS B 1 85 ? 2.311 14.055 0.676 1 98.94 85 HIS B CA 1
ATOM 2781 C C . HIS B 1 85 ? 3.434 14.453 -0.277 1 98.94 85 HIS B C 1
ATOM 2783 O O . HIS B 1 85 ? 3.754 13.711 -1.208 1 98.94 85 HIS B O 1
ATOM 2789 N N . SER B 1 86 ? 3.957 15.594 -0.158 1 98.75 86 SER B N 1
ATOM 2790 C CA . SER B 1 86 ? 5.137 16.062 -0.873 1 98.75 86 SER B CA 1
ATOM 2791 C C . SER B 1 86 ? 6.332 16.219 0.065 1 98.75 86 SER B C 1
ATOM 2793 O O . SER B 1 86 ? 6.273 16.953 1.043 1 98.75 86 SER B O 1
ATOM 2795 N N . ARG B 1 87 ? 7.391 15.578 -0.269 1 97.62 87 ARG B N 1
ATOM 2796 C CA . ARG B 1 87 ? 8.453 15.344 0.701 1 97.62 87 ARG B CA 1
ATOM 2797 C C . ARG B 1 87 ? 9.594 16.344 0.512 1 97.62 87 ARG B C 1
ATOM 2799 O O . ARG B 1 87 ? 10 16.625 -0.618 1 97.62 87 ARG B O 1
ATOM 2806 N N . ALA B 1 88 ? 10.07 16.906 1.536 1 95.38 88 ALA B N 1
ATOM 2807 C CA . ALA B 1 88 ? 11.391 17.484 1.739 1 95.38 88 ALA B CA 1
ATOM 2808 C C . ALA B 1 88 ? 12.133 16.781 2.877 1 95.38 88 ALA B C 1
ATOM 2810 O O . ALA B 1 88 ? 11.852 17.031 4.051 1 95.38 88 ALA B O 1
ATOM 2811 N N . ALA B 1 89 ? 13.07 15.977 2.512 1 88.75 89 ALA B N 1
ATOM 2812 C CA . ALA B 1 89 ? 13.594 14.945 3.404 1 88.75 89 ALA B CA 1
ATOM 2813 C C . ALA B 1 89 ? 14.461 15.562 4.504 1 88.75 89 ALA B C 1
ATOM 2815 O O . ALA B 1 89 ? 15.305 16.406 4.23 1 88.75 89 ALA B O 1
ATOM 2816 N N . SER B 1 90 ? 14.125 15.109 5.711 1 83.06 90 SER B N 1
ATOM 2817 C CA . SER B 1 90 ? 15 15.398 6.84 1 83.06 90 SER B CA 1
ATOM 2818 C C . SER B 1 90 ? 15.648 14.125 7.375 1 83.06 90 SER B C 1
ATOM 2820 O O . SER B 1 90 ? 16.828 14.117 7.734 1 83.06 90 SER B O 1
ATOM 2822 N N . GLN B 1 91 ? 14.812 13.016 7.422 1 85.38 91 GLN B N 1
ATOM 2823 C CA . GLN B 1 91 ? 15.289 11.703 7.848 1 85.38 91 GLN B CA 1
ATOM 2824 C C . GLN B 1 91 ? 15.016 10.641 6.785 1 85.38 91 GLN B C 1
ATOM 2826 O O . GLN B 1 91 ? 13.992 10.695 6.102 1 85.38 91 GLN B O 1
ATOM 2831 N N . GLY B 1 92 ? 15.938 9.594 6.707 1 87.44 92 GLY B N 1
ATOM 2832 C CA . GLY B 1 92 ? 15.789 8.539 5.719 1 87.44 92 GLY B CA 1
ATOM 2833 C C . GLY B 1 92 ? 16.344 8.914 4.355 1 87.44 92 GLY B C 1
ATOM 2834 O O . GLY B 1 92 ? 16.391 10.102 4.008 1 87.44 92 GLY B O 1
ATOM 2835 N N . SER B 1 93 ? 16.641 7.895 3.578 1 91.94 93 SER B N 1
ATOM 2836 C CA . SER B 1 93 ? 17.219 8.133 2.254 1 91.94 93 SER B CA 1
ATOM 2837 C C . SER B 1 93 ? 16.172 8.734 1.311 1 91.94 93 SER B C 1
ATOM 2839 O O . SER B 1 93 ? 14.969 8.57 1.521 1 91.94 93 SER B O 1
ATOM 2841 N N . VAL B 1 94 ? 16.609 9.5 0.371 1 93.19 94 VAL B N 1
ATOM 2842 C CA . VAL B 1 94 ? 15.734 10.055 -0.658 1 93.19 94 VAL B CA 1
ATOM 2843 C C . VAL B 1 94 ? 15.516 9.016 -1.759 1 93.19 94 VAL B C 1
ATOM 2845 O O . VAL B 1 94 ? 16.312 8.914 -2.691 1 93.19 94 VAL B O 1
ATOM 2848 N N . GLU B 1 95 ? 14.5 8.266 -1.648 1 94.38 95 GLU B N 1
ATOM 2849 C CA . GLU B 1 95 ? 14.07 7.23 -2.588 1 94.38 95 GLU B CA 1
ATOM 2850 C C . GLU B 1 95 ? 12.594 6.895 -2.404 1 94.38 95 GLU B C 1
ATOM 2852 O O . GLU B 1 95 ? 11.953 7.375 -1.466 1 94.38 95 GLU B O 1
ATOM 2857 N N . THR B 1 96 ? 12.078 6.07 -3.246 1 96.94 96 THR B N 1
ATOM 2858 C CA . THR B 1 96 ? 10.648 5.773 -3.303 1 96.94 96 THR B CA 1
ATOM 2859 C C . THR B 1 96 ? 10.18 5.125 -2.002 1 96.94 96 THR B C 1
ATOM 2861 O O . THR B 1 96 ? 9.047 5.348 -1.567 1 96.94 96 THR B O 1
ATOM 2864 N N . PHE B 1 97 ? 11.039 4.375 -1.333 1 97.62 97 PHE B N 1
ATOM 2865 C CA . PHE B 1 97 ? 10.664 3.676 -0.108 1 97.62 97 PHE B CA 1
ATOM 2866 C C . PHE B 1 97 ? 10.172 4.656 0.947 1 97.62 97 PHE B C 1
ATOM 2868 O O . PHE B 1 97 ? 9.195 4.387 1.651 1 97.62 97 PHE B O 1
ATOM 2875 N N . ASN B 1 98 ? 10.852 5.801 0.983 1 97.81 98 ASN B N 1
ATOM 2876 C CA . ASN B 1 98 ? 10.555 6.746 2.053 1 97.81 98 ASN B CA 1
ATOM 2877 C C . ASN B 1 98 ? 9.555 7.809 1.601 1 97.81 98 ASN B C 1
ATOM 2879 O O . ASN B 1 98 ? 9.227 8.719 2.361 1 97.81 98 ASN B O 1
ATOM 2883 N N . ALA B 1 99 ? 9.141 7.703 0.34 1 98.31 99 ALA B N 1
ATOM 2884 C CA . ALA B 1 99 ? 8.023 8.562 -0.063 1 98.31 99 ALA B CA 1
ATOM 2885 C C . ALA B 1 99 ? 6.734 8.141 0.627 1 98.31 99 ALA B C 1
ATOM 2887 O O . ALA B 1 99 ? 6.574 6.977 1.008 1 98.31 99 ALA B O 1
ATOM 2888 N N . GLN B 1 100 ? 5.914 9.047 0.888 1 98.56 100 GLN B N 1
ATOM 2889 C CA . GLN B 1 100 ? 4.676 8.828 1.632 1 98.56 100 GLN B CA 1
ATOM 2890 C C . GLN B 1 100 ? 3.455 9.102 0.761 1 98.56 100 GLN B C 1
ATOM 2892 O O . GLN B 1 100 ? 3.541 9.836 -0.229 1 98.56 100 GLN B O 1
ATOM 2897 N N . PRO B 1 101 ? 2.232 8.555 1.119 1 98.88 101 PRO B N 1
ATOM 2898 C CA . PRO B 1 101 ? 1.87 7.848 2.35 1 98.88 101 PRO B CA 1
ATOM 2899 C C . PRO B 1 101 ? 2.404 6.418 2.387 1 98.88 101 PRO B C 1
ATOM 2901 O O . PRO B 1 101 ? 2.578 5.793 1.337 1 98.88 101 PRO B O 1
ATOM 2904 N N . PHE B 1 102 ? 2.666 5.91 3.635 1 98.88 102 PHE B N 1
ATOM 2905 C CA . PHE B 1 102 ? 3.043 4.52 3.859 1 98.88 102 PHE B CA 1
ATOM 2906 C C . PHE B 1 102 ? 1.81 3.633 3.957 1 98.88 102 PHE B C 1
ATOM 2908 O O . PHE B 1 102 ? 0.692 4.129 4.113 1 98.88 102 PHE B O 1
ATOM 2915 N N . SER B 1 103 ? 1.975 2.346 3.805 1 98.88 103 SER B N 1
ATOM 2916 C CA . SER B 1 103 ? 0.877 1.384 3.842 1 98.88 103 SER B CA 1
ATOM 2917 C C . SER B 1 103 ? 1.205 0.206 4.754 1 98.88 103 SER B C 1
ATOM 2919 O O . SER B 1 103 ? 2.254 -0.425 4.609 1 98.88 103 SER B O 1
ATOM 2921 N N . PHE B 1 104 ? 0.317 -0.08 5.723 1 98.81 104 PHE B N 1
ATOM 2922 C CA . PHE B 1 104 ? 0.54 -1.128 6.711 1 98.81 104 PHE B CA 1
ATOM 2923 C C . PHE B 1 104 ? -0.688 -2.023 6.84 1 98.81 104 PHE B C 1
ATOM 2925 O O . PHE B 1 104 ? -1.773 -1.551 7.184 1 98.81 104 PHE B O 1
ATOM 2932 N N . GLY B 1 105 ? -0.543 -3.311 6.504 1 98.5 105 GLY B N 1
ATOM 2933 C CA . GLY B 1 105 ? -1.558 -4.242 6.969 1 98.5 105 GLY B CA 1
ATOM 2934 C C . GLY B 1 105 ? -1.531 -4.453 8.469 1 98.5 105 GLY B C 1
ATOM 2935 O O . GLY B 1 105 ? -0.501 -4.836 9.031 1 98.5 105 GLY B O 1
ATOM 2936 N N . SER B 1 106 ? -2.613 -4.266 9.164 1 98.31 106 SER B N 1
ATOM 2937 C CA . SER B 1 106 ? -2.648 -4.254 10.625 1 98.31 106 SER B CA 1
ATOM 2938 C C . SER B 1 106 ? -3.092 -5.605 11.18 1 98.31 106 SER B C 1
ATOM 2940 O O . SER B 1 106 ? -3.939 -6.273 10.586 1 98.31 106 SER B O 1
ATOM 2942 N N . PRO B 1 107 ? -2.549 -6.012 12.328 1 97.69 107 PRO B N 1
ATOM 2943 C CA . PRO B 1 107 ? -3.027 -7.219 13.008 1 97.69 107 PRO B CA 1
ATOM 2944 C C . PRO B 1 107 ? -4.414 -7.043 13.617 1 97.69 107 PRO B C 1
ATOM 2946 O O . PRO B 1 107 ? -4.922 -7.957 14.273 1 97.69 107 PRO B O 1
ATOM 2949 N N . HIS B 1 108 ? -5.035 -5.918 13.359 1 97.75 108 HIS B N 1
ATOM 2950 C CA . HIS B 1 108 ? -6.371 -5.648 13.891 1 97.75 108 HIS B CA 1
ATOM 2951 C C . HIS B 1 108 ? -7.414 -5.664 12.781 1 97.75 108 HIS B C 1
ATOM 2953 O O . HIS B 1 108 ? -8.547 -5.227 12.984 1 97.75 108 HIS B O 1
ATOM 2959 N N . GLY B 1 109 ? -7.02 -6.082 11.602 1 97.06 109 GLY B N 1
ATOM 2960 C CA . GLY B 1 109 ? -7.973 -6.398 10.555 1 97.06 109 GLY B CA 1
ATOM 2961 C C . GLY B 1 109 ? -8.258 -5.227 9.633 1 97.06 109 GLY B C 1
ATOM 2962 O O . GLY B 1 109 ? -9.273 -5.207 8.938 1 97.06 109 GLY B O 1
ATOM 2963 N N . TYR B 1 110 ? -7.398 -4.18 9.648 1 98.25 110 TYR B N 1
ATOM 2964 C CA . TYR B 1 110 ? -7.59 -3.043 8.75 1 98.25 110 TYR B CA 1
ATOM 2965 C C . TYR B 1 110 ? -6.297 -2.695 8.023 1 98.25 110 TYR B C 1
ATOM 2967 O O . TYR B 1 110 ? -5.215 -3.125 8.438 1 98.25 110 TYR B O 1
ATOM 2975 N N . GLN B 1 111 ? -6.422 -2.057 6.898 1 98.75 111 GLN B N 1
ATOM 2976 C CA . GLN B 1 111 ? -5.305 -1.443 6.184 1 98.75 111 GLN B CA 1
ATOM 2977 C C . GLN B 1 111 ? -5.102 0.005 6.617 1 98.75 111 GLN B C 1
ATOM 2979 O O . GLN B 1 111 ? -6.047 0.798 6.613 1 98.75 111 GLN B O 1
ATOM 2984 N N . LEU B 1 112 ? -3.914 0.321 7.012 1 98.94 112 LEU B N 1
ATOM 2985 C CA . LEU B 1 112 ? -3.588 1.687 7.41 1 98.94 112 LEU B CA 1
ATOM 2986 C C . LEU B 1 112 ? -2.746 2.377 6.34 1 98.94 112 LEU B C 1
ATOM 2988 O O . LEU B 1 112 ? -1.708 1.854 5.93 1 98.94 112 LEU B O 1
ATOM 2992 N N . TYR B 1 113 ? -3.219 3.443 5.82 1 98.94 113 TYR B N 1
ATOM 2993 C CA . TYR B 1 113 ? -2.377 4.402 5.113 1 98.94 113 TYR B CA 1
ATOM 2994 C C . TYR B 1 113 ? -1.984 5.559 6.027 1 98.94 113 TYR B C 1
ATOM 2996 O O . TYR B 1 113 ? -2.818 6.078 6.773 1 98.94 113 TYR B O 1
ATOM 3004 N N . PHE B 1 114 ? -0.712 5.93 6.02 1 98.94 114 PHE B N 1
ATOM 3005 C CA . PHE B 1 114 ? -0.177 6.836 7.027 1 98.94 114 PHE B CA 1
ATOM 3006 C C . PHE B 1 114 ? 0.757 7.859 6.391 1 98.94 114 PHE B C 1
ATOM 3008 O O . PHE B 1 114 ? 1.64 7.5 5.609 1 98.94 114 PHE B O 1
ATOM 3015 N N . MET B 1 115 ? 0.595 9.117 6.652 1 98.81 115 MET B N 1
ATOM 3016 C CA . MET B 1 115 ? 1.552 10.156 6.277 1 98.81 115 MET B CA 1
ATOM 3017 C C . MET B 1 115 ? 1.833 11.086 7.453 1 98.81 115 MET B C 1
ATOM 3019 O O . MET B 1 115 ? 0.986 11.258 8.328 1 98.81 115 MET B O 1
ATOM 3023 N N . HIS B 1 116 ? 2.979 11.648 7.496 1 98.69 116 HIS B N 1
ATOM 3024 C CA . HIS B 1 116 ? 3.445 12.477 8.602 1 98.69 116 HIS B CA 1
ATOM 3025 C C . HIS B 1 116 ? 4.332 13.609 8.094 1 98.69 116 HIS B C 1
ATOM 3027 O O . HIS B 1 116 ? 5.168 13.406 7.207 1 98.69 116 HIS B O 1
ATOM 3033 N N . ASN B 1 117 ? 4.086 14.758 8.492 1 97.75 117 ASN B N 1
ATOM 3034 C CA . ASN B 1 117 ? 4.949 15.93 8.328 1 97.75 117 ASN B CA 1
ATOM 3035 C C . ASN B 1 117 ? 5.465 16.422 9.672 1 97.75 117 ASN B C 1
ATOM 3037 O O . ASN B 1 117 ? 4.684 16.859 10.523 1 97.75 117 ASN B O 1
ATOM 3041 N N . GLY B 1 118 ? 6.656 16.344 9.898 1 96.94 118 GLY B N 1
ATOM 3042 C CA . GLY B 1 118 ? 7.301 16.688 11.156 1 96.94 118 GLY B CA 1
ATOM 3043 C C . GLY B 1 118 ? 8.57 15.898 11.414 1 96.94 118 GLY B C 1
ATOM 3044 O O . GLY B 1 118 ? 9.102 15.266 10.5 1 96.94 118 GLY B O 1
ATOM 3045 N N . ASP B 1 119 ? 9.086 16.047 12.578 1 97 119 ASP B N 1
ATOM 3046 C CA . ASP B 1 119 ? 10.305 15.367 13.016 1 97 119 ASP B CA 1
ATOM 3047 C C . ASP B 1 119 ? 10.078 14.625 14.336 1 97 119 ASP B C 1
ATOM 3049 O O . ASP B 1 119 ? 9.688 15.234 15.336 1 97 119 ASP B O 1
ATOM 3053 N N . LEU B 1 120 ? 10.266 13.328 14.281 1 98.06 120 LEU B N 1
ATOM 3054 C CA . LEU B 1 120 ? 10.102 12.492 15.469 1 98.06 120 LEU B CA 1
ATOM 3055 C C . LEU B 1 120 ? 11.438 11.898 15.898 1 98.06 120 LEU B C 1
ATOM 3057 O O . LEU B 1 120 ? 12.336 11.719 15.078 1 98.06 120 LEU B O 1
ATOM 3061 N N . ASN B 1 121 ? 11.547 11.633 17.172 1 98.25 121 ASN B N 1
ATOM 3062 C CA . ASN B 1 121 ? 12.703 10.898 17.703 1 98.25 121 ASN B CA 1
ATOM 3063 C C . ASN B 1 121 ? 12.648 9.422 17.312 1 98.25 121 ASN B C 1
ATOM 3065 O O . ASN B 1 121 ? 12.094 8.602 18.047 1 98.25 121 ASN B O 1
ATOM 3069 N N . LYS B 1 122 ? 13.281 9.086 16.219 1 97.62 122 LYS B N 1
ATOM 3070 C CA . LYS B 1 122 ? 13.203 7.742 15.656 1 97.62 122 LYS B CA 1
ATOM 3071 C C . LYS B 1 122 ? 13.789 6.715 16.625 1 97.62 122 LYS B C 1
ATOM 3073 O O . LYS B 1 122 ? 13.266 5.605 16.75 1 97.62 122 LYS B O 1
ATOM 3078 N N . SER B 1 123 ? 14.922 7.023 17.266 1 97.81 123 SER B N 1
ATOM 3079 C CA . SER B 1 123 ? 15.57 6.109 18.203 1 97.81 123 SER B CA 1
ATOM 3080 C C . SER B 1 123 ? 14.625 5.727 19.328 1 97.81 123 SER B C 1
ATOM 3082 O O . SER B 1 123 ? 14.531 4.551 19.703 1 97.81 123 SER B O 1
ATOM 3084 N N . MET B 1 124 ? 13.945 6.691 19.844 1 98 124 MET B N 1
ATOM 3085 C CA . MET B 1 124 ? 12.992 6.441 20.922 1 98 124 MET B CA 1
ATOM 3086 C C . MET B 1 124 ? 11.828 5.586 20.438 1 98 124 MET B C 1
ATOM 3088 O O . MET B 1 124 ? 11.352 4.707 21.156 1 98 124 MET B O 1
ATOM 3092 N N . LEU B 1 125 ? 11.367 5.801 19.219 1 97.75 125 LEU B N 1
ATOM 3093 C CA . LEU B 1 125 ? 10.297 5.012 18.625 1 97.75 125 LEU B CA 1
ATOM 3094 C C . LEU B 1 125 ? 10.711 3.553 18.469 1 97.75 125 LEU B C 1
ATOM 3096 O O . LEU B 1 125 ? 9.953 2.645 18.812 1 97.75 125 LEU B O 1
ATOM 3100 N N . LEU B 1 126 ? 11.93 3.398 17.938 1 98 126 LEU B N 1
ATOM 3101 C CA . LEU B 1 126 ? 12.453 2.051 17.734 1 98 126 LEU B CA 1
ATOM 3102 C C . LEU B 1 126 ? 12.602 1.312 19.062 1 98 126 LEU B C 1
ATOM 3104 O O . LEU B 1 126 ? 12.273 0.128 19.156 1 98 126 LEU B O 1
ATOM 3108 N N . GLU B 1 127 ? 13.062 2 20.062 1 97.62 127 GLU B N 1
ATOM 3109 C CA . GLU B 1 127 ? 13.195 1.412 21.391 1 97.62 127 GLU B CA 1
ATOM 3110 C C . GLU B 1 127 ? 11.836 1.017 21.953 1 97.62 127 GLU B C 1
ATOM 3112 O O . GLU B 1 127 ? 11.68 -0.082 22.5 1 97.62 127 GLU B O 1
ATOM 3117 N N . ALA B 1 128 ? 10.883 1.889 21.797 1 96 128 ALA B N 1
ATOM 3118 C CA . ALA B 1 128 ? 9.539 1.637 22.312 1 96 128 ALA B CA 1
ATOM 3119 C C . ALA B 1 128 ? 8.906 0.425 21.625 1 96 128 ALA B C 1
ATOM 3121 O O . ALA B 1 128 ? 8.164 -0.331 22.25 1 96 128 ALA B O 1
ATOM 3122 N N . LEU B 1 129 ? 9.234 0.228 20.359 1 97.06 129 LEU B N 1
ATOM 3123 C CA . LEU B 1 129 ? 8.656 -0.86 19.578 1 97.06 129 LEU B CA 1
ATOM 3124 C C . LEU B 1 129 ? 9.531 -2.107 19.656 1 97.06 129 LEU B C 1
ATOM 3126 O O . LEU B 1 129 ? 9.188 -3.146 19.078 1 97.06 129 LEU B O 1
ATOM 3130 N N . LYS B 1 130 ? 10.711 -1.997 20.328 1 97.19 130 LYS B N 1
ATOM 3131 C CA . LYS B 1 130 ? 11.68 -3.08 20.453 1 97.19 130 LYS B CA 1
ATOM 3132 C C . LYS B 1 130 ? 12.141 -3.555 19.078 1 97.19 130 LYS B C 1
ATOM 3134 O O . LYS B 1 130 ? 12.188 -4.758 18.812 1 97.19 130 LYS B O 1
ATOM 3139 N N . LEU B 1 131 ? 12.359 -2.627 18.203 1 97.38 131 LEU B N 1
ATOM 3140 C CA . LEU B 1 131 ? 12.844 -2.918 16.859 1 97.38 131 LEU B CA 1
ATOM 3141 C C . LEU B 1 131 ? 14.336 -2.633 16.75 1 97.38 131 LEU B C 1
ATOM 3143 O O . LEU B 1 131 ? 14.828 -1.649 17.312 1 97.38 131 LEU B O 1
ATOM 3147 N N . PRO B 1 132 ? 15.094 -3.463 16.094 1 95.44 132 PRO B N 1
ATOM 3148 C CA . PRO B 1 132 ? 16.531 -3.25 15.961 1 95.44 132 PRO B CA 1
ATOM 3149 C C . PRO B 1 132 ? 16.875 -2.076 15.047 1 95.44 132 PRO B C 1
ATOM 3151 O O . PRO B 1 132 ? 16.531 -2.094 13.859 1 95.44 132 PRO B O 1
ATOM 3154 N N . ALA B 1 133 ? 17.625 -1.148 15.516 1 95.5 133 ALA B N 1
ATOM 3155 C CA . ALA B 1 133 ? 17.953 0.086 14.812 1 95.5 133 ALA B CA 1
ATOM 3156 C C . ALA B 1 133 ? 18.688 -0.209 13.508 1 95.5 133 ALA B C 1
ATOM 3158 O O . ALA B 1 133 ? 18.531 0.514 12.523 1 95.5 133 ALA B O 1
ATOM 3159 N N . GLU B 1 134 ? 19.469 -1.253 13.469 1 94.81 134 GLU B N 1
ATOM 3160 C CA . GLU B 1 134 ? 20.328 -1.563 12.328 1 94.81 134 GLU B CA 1
ATOM 3161 C C . GLU B 1 134 ? 19.5 -1.83 11.07 1 94.81 134 GLU B C 1
ATOM 3163 O O . GLU B 1 134 ? 19.969 -1.58 9.961 1 94.81 134 GLU B O 1
ATOM 3168 N N . LYS B 1 135 ? 18.297 -2.266 11.25 1 94.94 135 LYS B N 1
ATOM 3169 C CA . LYS B 1 135 ? 17.438 -2.594 10.109 1 94.94 135 LYS B CA 1
ATOM 3170 C C . LYS B 1 135 ? 16.719 -1.355 9.594 1 94.94 135 LYS B C 1
ATOM 3172 O O . LYS B 1 135 ? 16.094 -1.395 8.531 1 94.94 135 LYS B O 1
ATOM 3177 N N . PHE B 1 136 ? 16.859 -0.207 10.281 1 97.12 136 PHE B N 1
ATOM 3178 C CA . PHE B 1 136 ? 16.047 0.963 9.961 1 97.12 136 PHE B CA 1
ATOM 3179 C C . PHE B 1 136 ? 16.938 2.168 9.664 1 97.12 136 PHE B C 1
ATOM 3181 O O . PHE B 1 136 ? 16.469 3.309 9.68 1 97.12 136 PHE B O 1
ATOM 3188 N N . LEU B 1 137 ? 18.203 1.935 9.398 1 95.31 137 LEU B N 1
ATOM 3189 C CA . LEU B 1 137 ? 19.172 3.004 9.203 1 95.31 137 LEU B CA 1
ATOM 3190 C C . LEU B 1 137 ? 18.703 3.967 8.117 1 95.31 137 LEU B C 1
ATOM 3192 O O . LEU B 1 137 ? 18.766 5.184 8.297 1 95.31 137 LEU B O 1
ATOM 3196 N N . ASN B 1 138 ? 18.188 3.492 6.988 1 96.75 138 ASN B N 1
ATOM 3197 C CA . ASN B 1 138 ? 17.812 4.328 5.852 1 96.75 138 ASN B CA 1
ATOM 3198 C C . ASN B 1 138 ? 16.297 4.496 5.762 1 96.75 138 ASN B C 1
ATOM 3200 O O . ASN B 1 138 ? 15.773 4.895 4.723 1 96.75 138 ASN B O 1
ATOM 3204 N N . VAL B 1 139 ? 15.625 4.168 6.883 1 97.75 139 VAL B N 1
ATOM 3205 C CA . VAL B 1 139 ? 14.172 4.254 6.977 1 97.75 139 VAL B CA 1
ATOM 3206 C C . VAL B 1 139 ? 13.773 5.508 7.746 1 97.75 139 VAL B C 1
ATOM 3208 O O . VAL B 1 139 ? 14.43 5.879 8.719 1 97.75 139 VAL B O 1
ATOM 3211 N N . SER B 1 140 ? 12.766 6.16 7.348 1 97.62 140 SER B N 1
ATOM 3212 C CA . SER B 1 140 ? 12.352 7.422 7.957 1 97.62 140 SER B CA 1
ATOM 3213 C C . SER B 1 140 ? 11.688 7.195 9.312 1 97.62 140 SER B C 1
ATOM 3215 O O . SER B 1 140 ? 11.203 6.098 9.594 1 97.62 140 SER B O 1
ATOM 3217 N N . ASP B 1 141 ? 11.672 8.234 10.164 1 98 141 ASP B N 1
ATOM 3218 C CA . ASP B 1 141 ? 10.93 8.219 11.422 1 98 141 ASP B CA 1
ATOM 3219 C C . ASP B 1 141 ? 9.438 8.047 11.18 1 98 141 ASP B C 1
ATOM 3221 O O . ASP B 1 141 ? 8.75 7.379 11.953 1 98 141 ASP B O 1
ATOM 3225 N N . SER B 1 142 ? 8.93 8.602 10.109 1 98.38 142 SER B N 1
ATOM 3226 C CA . SER B 1 142 ? 7.516 8.531 9.758 1 98.38 142 SER B CA 1
ATOM 3227 C C . SER B 1 142 ? 7.078 7.09 9.5 1 98.38 142 SER B C 1
ATOM 3229 O O . SER B 1 142 ? 5.961 6.703 9.859 1 98.38 142 SER B O 1
ATOM 3231 N N . TYR B 1 143 ? 7.973 6.305 8.836 1 98.5 143 TYR B N 1
ATOM 3232 C CA . TYR B 1 143 ? 7.676 4.891 8.641 1 98.5 143 TYR B CA 1
ATOM 3233 C C . TYR B 1 143 ? 7.48 4.191 9.984 1 98.5 143 TYR B C 1
ATOM 3235 O O . TYR B 1 143 ? 6.531 3.422 10.156 1 98.5 143 TYR B O 1
ATOM 3243 N N . VAL B 1 144 ? 8.383 4.453 10.891 1 98.62 144 VAL B N 1
ATOM 3244 C CA . VAL B 1 144 ? 8.336 3.814 12.203 1 98.62 144 VAL B CA 1
ATOM 3245 C C . VAL B 1 144 ? 7.094 4.273 12.961 1 98.62 144 VAL B C 1
ATOM 3247 O O . VAL B 1 144 ? 6.449 3.482 13.648 1 98.62 144 VAL B O 1
ATOM 3250 N N . ALA B 1 145 ? 6.73 5.512 12.836 1 98.69 145 ALA B N 1
ATOM 3251 C CA . ALA B 1 145 ? 5.512 6.027 13.461 1 98.69 145 ALA B CA 1
ATOM 3252 C C . ALA B 1 145 ? 4.273 5.344 12.891 1 98.69 145 ALA B C 1
ATOM 3254 O O . ALA B 1 145 ? 3.338 5.023 13.625 1 98.69 145 ALA B O 1
ATOM 3255 N N . GLY B 1 146 ? 4.238 5.168 11.555 1 98.75 146 GLY B N 1
ATOM 3256 C CA . GLY B 1 146 ? 3.146 4.426 10.953 1 98.75 146 GLY B CA 1
ATOM 3257 C C . GLY B 1 146 ? 3.033 3.002 11.469 1 98.75 146 GLY B C 1
ATOM 3258 O O . GLY B 1 146 ? 1.928 2.496 11.664 1 98.75 146 GLY B O 1
ATOM 3259 N N . MET B 1 147 ? 4.188 2.365 11.625 1 98.56 147 MET B N 1
ATOM 3260 C CA . MET B 1 147 ? 4.203 1.022 12.203 1 98.56 147 MET B CA 1
ATOM 3261 C C . MET B 1 147 ? 3.598 1.022 13.602 1 98.56 147 MET B C 1
ATOM 3263 O O . MET B 1 147 ? 2.766 0.173 13.922 1 98.56 147 MET B O 1
ATOM 3267 N N . TYR B 1 148 ? 4.039 2.008 14.383 1 98.62 148 TYR B N 1
ATOM 3268 C CA . TYR B 1 148 ? 3.451 2.166 15.703 1 98.62 148 TYR B CA 1
ATOM 3269 C C . TYR B 1 148 ? 1.933 2.262 15.625 1 98.62 148 TYR B C 1
ATOM 3271 O O . TYR B 1 148 ? 1.219 1.557 16.344 1 98.62 148 TYR B O 1
ATOM 3279 N N . ALA B 1 149 ? 1.442 3.133 14.781 1 98.75 149 ALA B N 1
ATOM 3280 C CA . ALA B 1 149 ? 0.004 3.354 14.656 1 98.75 149 ALA B CA 1
ATOM 3281 C C . ALA B 1 149 ? -0.717 2.07 14.258 1 98.75 149 ALA B C 1
ATOM 3283 O O . ALA B 1 149 ? -1.758 1.731 14.828 1 98.75 149 ALA B O 1
ATOM 3284 N N . SER B 1 150 ? -0.171 1.344 13.297 1 98.44 150 SER B N 1
ATOM 3285 C CA . SER B 1 150 ? -0.792 0.122 12.797 1 98.44 150 SER B CA 1
ATOM 3286 C C . SER B 1 150 ? -0.897 -0.935 13.891 1 98.44 150 SER B C 1
ATOM 3288 O O . SER B 1 150 ? -1.794 -1.78 13.859 1 98.44 150 SER B O 1
ATOM 3290 N N . LEU B 1 151 ? 0 -0.908 14.828 1 97.62 151 LEU B N 1
ATOM 3291 C CA . LEU B 1 151 ? 0.071 -1.917 15.883 1 97.62 151 LEU B CA 1
ATOM 3292 C C . LEU B 1 151 ? -0.767 -1.506 17.078 1 97.62 151 LEU B C 1
ATOM 3294 O O . LEU B 1 151 ? -1.358 -2.355 17.75 1 97.62 151 LEU B O 1
ATOM 3298 N N . PHE B 1 152 ? -0.872 -0.176 17.312 1 98.06 152 PHE B N 1
ATOM 3299 C CA . PHE B 1 152 ? -1.374 0.236 18.625 1 98.06 152 PHE B CA 1
ATOM 3300 C C . PHE B 1 152 ? -2.75 0.877 18.484 1 98.06 152 PHE B C 1
ATOM 3302 O O . PHE B 1 152 ? -3.434 1.1 19.5 1 98.06 152 PHE B O 1
ATOM 3309 N N . ILE B 1 153 ? -3.16 1.234 17.312 1 98.56 153 ILE B N 1
ATOM 3310 C CA . ILE B 1 153 ? -4.57 1.542 17.109 1 98.56 153 ILE B CA 1
ATOM 3311 C C . ILE B 1 153 ? -5.367 0.246 16.953 1 98.56 153 ILE B C 1
ATOM 3313 O O . ILE B 1 153 ? -5.438 -0.326 15.867 1 98.56 153 ILE B O 1
ATOM 3317 N N . THR B 1 154 ? -5.988 -0.13 18 1 97.88 154 THR B N 1
ATOM 3318 C CA . THR B 1 154 ? -6.504 -1.491 18.094 1 97.88 154 THR B CA 1
ATOM 3319 C C . THR B 1 154 ? -7.895 -1.587 17.469 1 97.88 154 THR B C 1
ATOM 3321 O O . THR B 1 154 ? -8.43 -2.686 17.281 1 97.88 154 THR B O 1
ATOM 3324 N N . SER B 1 155 ? -8.492 -0.48 17.234 1 97.38 155 SER B N 1
ATOM 3325 C CA . SER B 1 155 ? -9.773 -0.411 16.547 1 97.38 155 SER B CA 1
ATOM 3326 C C . SER B 1 155 ? -9.969 0.943 15.867 1 97.38 155 SER B C 1
ATOM 3328 O O . SER B 1 155 ? -9.195 1.876 16.109 1 97.38 155 SER B O 1
ATOM 3330 N N . GLN B 1 156 ? -10.977 1.044 15.062 1 97.94 156 GLN B N 1
ATOM 3331 C CA . GLN B 1 156 ? -11.242 2.277 14.328 1 97.94 156 GLN B CA 1
ATOM 3332 C C . GLN B 1 156 ? -12.109 3.229 15.156 1 97.94 156 GLN B C 1
ATOM 3334 O O . GLN B 1 156 ? -12.656 4.195 14.625 1 97.94 156 GLN B O 1
ATOM 3339 N N . GLU B 1 157 ? -12.227 2.949 16.438 1 98.19 157 GLU B N 1
ATOM 3340 C CA . GLU B 1 157 ? -12.953 3.838 17.344 1 98.19 157 GLU B CA 1
ATOM 3341 C C . GLU B 1 157 ? -12.133 5.086 17.672 1 98.19 157 GLU B C 1
ATOM 3343 O O . GLU B 1 157 ? -10.914 5.008 17.859 1 98.19 157 GLU B O 1
ATOM 3348 N N . ASP B 1 158 ? -12.836 6.211 17.781 1 98.62 158 ASP B N 1
ATOM 3349 C CA . ASP B 1 158 ? -12.172 7.496 17.984 1 98.62 158 ASP B CA 1
ATOM 3350 C C . ASP B 1 158 ? -11.297 7.484 19.234 1 98.62 158 ASP B C 1
ATOM 3352 O O . ASP B 1 158 ? -10.164 7.961 19.203 1 98.62 158 ASP B O 1
ATOM 3356 N N . GLU B 1 159 ? -11.812 6.961 20.297 1 98.12 159 GLU B N 1
ATOM 3357 C CA . GLU B 1 159 ? -11.109 6.977 21.578 1 98.12 159 GLU B CA 1
ATOM 3358 C C . GLU B 1 159 ? -9.773 6.246 21.469 1 98.12 159 GLU B C 1
ATOM 3360 O O . GLU B 1 159 ? -8.773 6.699 22.031 1 98.12 159 GLU B O 1
ATOM 3365 N N . GLU B 1 160 ? -9.797 5.125 20.797 1 98.31 160 GLU B N 1
ATOM 3366 C CA . GLU B 1 160 ? -8.57 4.344 20.625 1 98.31 160 GLU B CA 1
ATOM 3367 C C . GLU B 1 160 ? -7.551 5.098 19.766 1 98.31 160 GLU B C 1
ATOM 3369 O O . GLU B 1 160 ? -6.352 5.055 20.047 1 98.31 160 GLU B O 1
ATOM 3374 N N . ILE B 1 161 ? -8.016 5.762 18.734 1 98.81 161 ILE B N 1
ATOM 3375 C CA . ILE B 1 161 ? -7.152 6.52 17.828 1 98.81 161 ILE B CA 1
ATOM 3376 C C . ILE B 1 161 ? -6.543 7.703 18.578 1 98.81 161 ILE B C 1
ATOM 3378 O O . ILE B 1 161 ? -5.332 7.93 18.516 1 98.81 161 ILE B O 1
ATOM 3382 N N . VAL B 1 162 ? -7.363 8.422 19.344 1 98.75 162 VAL B N 1
ATOM 3383 C CA . VAL B 1 162 ? -6.895 9.57 20.109 1 98.75 162 VAL B CA 1
ATOM 3384 C C . VAL B 1 162 ? -5.836 9.125 21.109 1 98.75 162 VAL B C 1
ATOM 3386 O O . VAL B 1 162 ? -4.797 9.773 21.25 1 98.75 162 VAL B O 1
ATOM 3389 N N . LYS B 1 163 ? -6.125 8.023 21.766 1 98.5 163 LYS B N 1
ATOM 3390 C CA . LYS B 1 163 ? -5.203 7.496 22.766 1 98.5 163 LYS B CA 1
ATOM 3391 C C . LYS B 1 163 ? -3.85 7.164 22.156 1 98.5 163 LYS B C 1
ATOM 3393 O O . LYS B 1 163 ? -2.807 7.566 22.672 1 98.5 163 LYS B O 1
ATOM 3398 N N . ALA B 1 164 ? -3.871 6.441 21.047 1 98.5 164 ALA B N 1
ATOM 3399 C CA . ALA B 1 164 ? -2.637 6.02 20.391 1 98.5 164 ALA B CA 1
ATOM 3400 C C . ALA B 1 164 ? -1.846 7.223 19.875 1 98.5 164 ALA B C 1
ATOM 3402 O O . ALA B 1 164 ? -0.623 7.277 20.031 1 98.5 164 ALA B O 1
ATOM 3403 N N . ILE B 1 165 ? -2.523 8.18 19.297 1 98.5 165 ILE B N 1
ATOM 3404 C CA . ILE B 1 165 ? -1.876 9.359 18.75 1 98.5 165 ILE B CA 1
ATOM 3405 C C . ILE B 1 165 ? -1.329 10.234 19.875 1 98.5 165 ILE B C 1
ATOM 3407 O O . ILE B 1 165 ? -0.236 10.789 19.766 1 98.5 165 ILE B O 1
ATOM 3411 N N . SER B 1 166 ? -2.064 10.367 20.953 1 98.25 166 SER B N 1
ATOM 3412 C CA . SER B 1 166 ? -1.609 11.148 22.109 1 98.25 166 SER B CA 1
ATOM 3413 C C . SER B 1 166 ? -0.289 10.617 22.656 1 98.25 166 SER B C 1
ATOM 3415 O O . SER B 1 166 ? 0.573 11.391 23.078 1 98.25 166 SER B O 1
ATOM 3417 N N . ALA B 1 167 ? -0.127 9.375 22.625 1 97.94 167 ALA B N 1
ATOM 3418 C CA . ALA B 1 167 ? 1.081 8.742 23.156 1 97.94 167 ALA B CA 1
ATOM 3419 C C . ALA B 1 167 ? 2.297 9.094 22.297 1 97.94 167 ALA B C 1
ATOM 3421 O O . ALA B 1 167 ? 3.428 9.102 22.797 1 97.94 167 ALA B O 1
ATOM 3422 N N . LEU B 1 168 ? 2.094 9.414 21.062 1 97.94 168 LEU B N 1
ATOM 3423 C CA . LEU B 1 168 ? 3.188 9.727 20.156 1 97.94 168 LEU B CA 1
ATOM 3424 C C . LEU B 1 168 ? 3.785 11.094 20.484 1 97.94 168 LEU B C 1
ATOM 3426 O O . LEU B 1 168 ? 4.887 11.414 20.031 1 97.94 168 LEU B O 1
ATOM 3430 N N . LYS B 1 169 ? 3.135 11.953 21.234 1 97.25 169 LYS B N 1
ATOM 3431 C CA . LYS B 1 169 ? 3.629 13.281 21.594 1 97.25 169 LYS B CA 1
ATOM 3432 C C . LYS B 1 169 ? 5 13.195 22.25 1 97.25 169 LYS B C 1
ATOM 3434 O O . LYS B 1 169 ? 5.832 14.094 22.078 1 97.25 169 LYS B O 1
ATOM 3439 N N . GLU B 1 170 ? 5.207 12.102 22.938 1 96.75 170 GLU B N 1
ATOM 3440 C CA . GLU B 1 170 ? 6.418 11.938 23.734 1 96.75 170 GLU B CA 1
ATOM 3441 C C . GLU B 1 170 ? 7.66 11.859 22.844 1 96.75 170 GLU B C 1
ATOM 3443 O O . GLU B 1 170 ? 8.773 12.148 23.297 1 96.75 170 GLU B O 1
ATOM 3448 N N . VAL B 1 171 ? 7.457 11.547 21.609 1 97.81 171 VAL B N 1
ATOM 3449 C CA . VAL B 1 171 ? 8.625 11.336 20.766 1 97.81 171 VAL B CA 1
ATOM 3450 C C . VAL B 1 171 ? 8.711 12.445 19.719 1 97.81 171 VAL B C 1
ATOM 3452 O O . VAL B 1 171 ? 9.5 12.359 18.766 1 97.81 171 VAL B O 1
ATOM 3455 N N . VAL B 1 172 ? 7.906 13.516 19.828 1 98.12 172 VAL B N 1
ATOM 3456 C CA . VAL B 1 172 ? 7.859 14.586 18.828 1 98.12 172 VAL B CA 1
ATOM 3457 C C . VAL B 1 172 ? 9.031 15.547 19.047 1 98.12 172 VAL B C 1
ATOM 3459 O O . VAL B 1 172 ? 9.211 16.078 20.141 1 98.12 172 VAL B O 1
ATOM 3462 N N . ASN B 1 173 ? 9.852 15.727 18.016 1 97.31 173 ASN B N 1
ATOM 3463 C CA . ASN B 1 173 ? 10.922 16.719 18.047 1 97.31 173 ASN B CA 1
ATOM 3464 C C . ASN B 1 173 ? 10.422 18.094 17.609 1 97.31 173 ASN B C 1
ATOM 3466 O O . ASN B 1 173 ? 10.82 19.109 18.172 1 97.31 173 ASN B O 1
ATOM 3470 N N . THR B 1 174 ? 9.547 18.125 16.562 1 96.44 174 THR B N 1
ATOM 3471 C CA . THR B 1 174 ? 9.023 19.391 16.078 1 96.44 174 THR B CA 1
ATOM 3472 C C . THR B 1 174 ? 7.5 19.344 15.984 1 96.44 174 THR B C 1
ATOM 3474 O O . THR B 1 174 ? 6.809 19.891 16.844 1 96.44 174 THR B O 1
ATOM 3477 N N . SER B 1 175 ? 6.965 18.5 15.109 1 97.31 175 SER B N 1
ATOM 3478 C CA . SER B 1 175 ? 5.523 18.438 14.898 1 97.31 175 SER B CA 1
ATOM 3479 C C . SER B 1 175 ? 5.059 17.016 14.602 1 97.31 175 SER B C 1
ATOM 3481 O O . SER B 1 175 ? 5.867 16.156 14.258 1 97.31 175 SER B O 1
ATOM 3483 N N . LEU B 1 176 ? 3.824 16.797 14.852 1 98.12 176 LEU B N 1
ATOM 3484 C CA . LEU B 1 176 ? 3.096 15.562 14.586 1 98.12 176 LEU B CA 1
ATOM 3485 C C . LEU B 1 176 ? 1.862 15.836 13.727 1 98.12 176 LEU B C 1
ATOM 3487 O O . LEU B 1 176 ? 0.732 15.641 14.18 1 98.12 176 LEU B O 1
ATOM 3491 N N . ASN B 1 177 ? 2.078 16.359 12.523 1 98.75 177 ASN B N 1
ATOM 3492 C CA . ASN B 1 177 ? 1.013 16.5 11.539 1 98.75 177 ASN B CA 1
ATOM 3493 C C . ASN B 1 177 ? 0.802 15.203 10.758 1 98.75 177 ASN B C 1
ATOM 3495 O O . ASN B 1 177 ? 1.66 14.797 9.969 1 98.75 177 ASN B O 1
ATOM 3499 N N . VAL B 1 178 ? -0.321 14.602 11.016 1 98.75 178 VAL B N 1
ATOM 3500 C CA . VAL B 1 178 ? -0.514 13.242 10.531 1 98.75 178 VAL B CA 1
ATOM 3501 C C . VAL B 1 178 ? -1.821 13.148 9.742 1 98.75 178 VAL B C 1
ATOM 3503 O O . VAL B 1 178 ? -2.807 13.805 10.094 1 98.75 178 VAL B O 1
ATOM 3506 N N . GLY B 1 179 ? -1.787 12.477 8.625 1 98.88 179 GLY B N 1
ATOM 3507 C CA . GLY B 1 179 ? -2.963 11.922 7.977 1 98.88 179 GLY B CA 1
ATOM 3508 C C . GLY B 1 179 ? -3.002 10.406 8 1 98.88 179 GLY B C 1
ATOM 3509 O O . GLY B 1 179 ? -1.983 9.75 7.773 1 98.88 179 GLY B O 1
ATOM 3510 N N . MET B 1 180 ? -4.184 9.859 8.312 1 98.88 180 MET B N 1
ATOM 3511 C CA . MET B 1 180 ? -4.371 8.414 8.312 1 98.88 180 MET B CA 1
ATOM 3512 C C . MET B 1 180 ? -5.664 8.031 7.602 1 98.88 180 MET B C 1
ATOM 3514 O O . MET B 1 180 ? -6.656 8.758 7.672 1 98.88 180 MET B O 1
ATOM 3518 N N . ILE B 1 181 ? -5.613 6.961 6.957 1 98.94 181 ILE B N 1
ATOM 3519 C CA . ILE B 1 181 ? -6.801 6.258 6.488 1 98.94 181 ILE B CA 1
ATOM 3520 C C . ILE B 1 181 ? -6.797 4.824 7.008 1 98.94 181 ILE B C 1
ATOM 3522 O O . ILE B 1 181 ? -5.824 4.09 6.812 1 98.94 181 ILE B O 1
ATOM 3526 N N . LEU B 1 182 ? -7.75 4.477 7.785 1 98.88 182 LEU B N 1
ATOM 3527 C CA . LEU B 1 182 ? -7.977 3.107 8.234 1 98.88 182 LEU B CA 1
ATOM 3528 C C . LEU B 1 182 ? -9.133 2.471 7.477 1 98.88 182 LEU B C 1
ATOM 3530 O O . LEU B 1 182 ? -10.289 2.867 7.652 1 98.88 182 LEU B O 1
ATOM 3534 N N . ALA B 1 183 ? -8.797 1.508 6.648 1 98.62 183 ALA B N 1
ATOM 3535 C CA . ALA B 1 183 ? -9.812 0.846 5.832 1 98.62 183 ALA B CA 1
ATOM 3536 C C . ALA B 1 183 ? -9.992 -0.611 6.254 1 98.62 183 ALA B C 1
ATOM 3538 O O . ALA B 1 183 ? -9.016 -1.362 6.336 1 98.62 183 ALA B O 1
ATOM 3539 N N . SER B 1 184 ? -11.109 -1.058 6.605 1 97.75 184 SER B N 1
ATOM 3540 C CA . SER B 1 184 ? -11.516 -2.439 6.844 1 97.75 184 SER B CA 1
ATOM 3541 C C . SER B 1 184 ? -12.75 -2.801 6.031 1 97.75 184 SER B C 1
ATOM 3543 O O . SER B 1 184 ? -13.344 -1.941 5.371 1 97.75 184 SER B O 1
ATOM 3545 N N . PRO B 1 185 ? -13.086 -4.082 5.91 1 96.25 185 PRO B N 1
ATOM 3546 C CA . PRO B 1 185 ? -14.305 -4.406 5.16 1 96.25 185 PRO B CA 1
ATOM 3547 C C . PRO B 1 185 ? -15.523 -3.627 5.641 1 96.25 185 PRO B C 1
ATOM 3549 O O . PRO B 1 185 ? -15.945 -3.781 6.789 1 96.25 185 PRO B O 1
ATOM 3552 N N . GLY B 1 186 ? -16 -2.777 4.805 1 94.56 186 GLY B N 1
ATOM 3553 C CA . GLY B 1 186 ? -17.234 -2.066 5.062 1 94.56 186 GLY B CA 1
ATOM 3554 C C . GLY B 1 186 ? -17.047 -0.802 5.879 1 94.56 186 GLY B C 1
ATOM 3555 O O . GLY B 1 186 ? -18 -0.092 6.176 1 94.56 186 GLY B O 1
ATOM 3556 N N . LYS B 1 187 ? -15.867 -0.521 6.312 1 96.94 187 LYS B N 1
ATOM 3557 C CA . LYS B 1 187 ? -15.633 0.644 7.164 1 96.94 187 LYS B CA 1
ATOM 3558 C C . LYS B 1 187 ? -14.438 1.453 6.672 1 96.94 187 LYS B C 1
ATOM 3560 O O . LYS B 1 187 ? -13.406 0.885 6.309 1 96.94 187 LYS B O 1
ATOM 3565 N N . LEU B 1 188 ? -14.625 2.771 6.602 1 98.62 188 LEU B N 1
ATOM 3566 C CA . LEU B 1 188 ? -13.562 3.688 6.203 1 98.62 188 LEU B CA 1
ATOM 3567 C C . LEU B 1 188 ? -13.477 4.871 7.16 1 98.62 188 LEU B C 1
ATOM 3569 O O . LEU B 1 188 ? -14.43 5.645 7.285 1 98.62 188 LEU B O 1
ATOM 3573 N N . LYS B 1 189 ? -12.367 4.926 7.863 1 98.88 189 LYS B N 1
ATOM 3574 C CA . LYS B 1 189 ? -12.078 5.996 8.812 1 98.88 189 LYS B CA 1
ATOM 3575 C C . LYS B 1 189 ? -10.922 6.863 8.328 1 98.88 189 LYS B C 1
ATOM 3577 O O . LYS B 1 189 ? -9.891 6.348 7.902 1 98.88 189 LYS B O 1
ATOM 3582 N N . VAL B 1 190 ? -11.148 8.156 8.281 1 98.94 190 VAL B N 1
ATOM 3583 C CA . VAL B 1 190 ? -10.109 9.109 7.922 1 98.94 190 VAL B CA 1
ATOM 3584 C C . VAL B 1 190 ? -9.773 9.984 9.125 1 98.94 190 VAL B C 1
ATOM 3586 O O . VAL B 1 190 ? -10.672 10.414 9.852 1 98.94 190 VAL B O 1
ATOM 3589 N N . VAL B 1 191 ? -8.477 10.219 9.398 1 98.94 191 VAL B N 1
ATOM 3590 C CA . VAL B 1 191 ? -8.055 10.953 10.578 1 98.94 191 VAL B CA 1
ATOM 3591 C C . VAL B 1 191 ? -7.016 12.008 10.188 1 98.94 191 VAL B C 1
ATOM 3593 O O . VAL B 1 191 ? -6.094 11.727 9.422 1 98.94 191 VAL B O 1
ATOM 3596 N N . GLY B 1 192 ? -7.156 13.211 10.594 1 98.88 192 GLY B N 1
ATOM 3597 C CA . GLY B 1 192 ? -6.18 14.281 10.508 1 98.88 192 GLY B CA 1
ATOM 3598 C C . GLY B 1 192 ? -5.723 14.781 11.867 1 98.88 192 GLY B C 1
ATOM 3599 O O . GLY B 1 192 ? -6.527 14.93 12.789 1 98.88 192 GLY B O 1
ATOM 3600 N N . VAL B 1 193 ? -4.438 15 12.016 1 98.94 193 VAL B N 1
ATOM 3601 C CA . VAL B 1 193 ? -3.875 15.43 13.297 1 98.94 193 VAL B CA 1
ATOM 3602 C C . VAL B 1 193 ? -3.004 16.656 13.094 1 98.94 193 VAL B C 1
ATOM 3604 O O . VAL B 1 193 ? -2.156 16.688 12.195 1 98.94 193 VAL B O 1
ATOM 3607 N N . ALA B 1 194 ? -3.219 17.641 13.914 1 98.75 194 ALA B N 1
ATOM 3608 C CA . ALA B 1 194 ? -2.363 18.828 13.977 1 98.75 194 ALA B CA 1
ATOM 3609 C C . ALA B 1 194 ? -1.72 18.969 15.352 1 98.75 194 ALA B C 1
ATOM 3611 O O . ALA B 1 194 ? -2.416 19.141 16.359 1 98.75 194 ALA B O 1
ATOM 3612 N N . TYR B 1 195 ? -0.406 18.859 15.344 1 98.56 195 TYR B N 1
ATOM 3613 C CA . TYR B 1 195 ? 0.31 19.078 16.594 1 98.56 195 TYR B CA 1
ATOM 3614 C C . TYR B 1 195 ? 1.721 19.594 16.328 1 98.56 195 TYR B C 1
ATOM 3616 O O . TYR B 1 195 ? 2.391 19.141 15.398 1 98.56 195 TYR B O 1
ATOM 3624 N N . MET B 1 196 ? 2.186 20.531 17 1 97.56 196 MET B N 1
ATOM 3625 C CA . MET B 1 196 ? 3.57 21 17.062 1 97.56 196 MET B CA 1
ATOM 3626 C C . MET B 1 196 ? 3.977 21.312 18.5 1 97.56 196 MET B C 1
ATOM 3628 O O . MET B 1 196 ? 3.139 21.719 19.297 1 97.56 196 MET B O 1
ATOM 3632 N N . ARG B 1 197 ? 5.18 21.141 18.797 1 97 197 ARG B N 1
ATOM 3633 C CA . ARG B 1 197 ? 5.672 21.453 20.125 1 97 197 ARG B CA 1
ATOM 3634 C C . ARG B 1 197 ? 5.516 22.938 20.438 1 97 197 ARG B C 1
ATOM 3636 O O . ARG B 1 197 ? 5.672 23.781 19.547 1 97 197 ARG B O 1
ATOM 3643 N N . GLU B 1 198 ? 5.406 23.234 21.672 1 93.88 198 GLU B N 1
ATOM 3644 C CA . GLU B 1 198 ? 5.105 24.578 22.125 1 93.88 198 GLU B CA 1
ATOM 3645 C C . GLU B 1 198 ? 6.23 25.547 21.766 1 93.88 198 GLU B C 1
ATOM 3647 O O . GLU B 1 198 ? 5.977 26.719 21.469 1 93.88 198 GLU B O 1
ATOM 3652 N N . GLU B 1 199 ? 7.383 25.094 21.844 1 93.88 199 GLU B N 1
ATOM 3653 C CA . GLU B 1 199 ? 8.531 25.953 21.562 1 93.88 199 GLU B CA 1
ATOM 3654 C C . GLU B 1 199 ? 8.484 26.484 20.141 1 93.88 199 GLU B C 1
ATOM 3656 O O . GLU B 1 199 ? 8.969 27.578 19.859 1 93.88 199 GLU B O 1
ATOM 3661 N N . PHE B 1 200 ? 7.867 25.719 19.25 1 93 200 PHE B N 1
ATOM 3662 C CA . PHE B 1 200 ? 7.797 26.125 17.859 1 93 200 PHE B CA 1
ATOM 3663 C C . PHE B 1 200 ? 6.574 27 17.609 1 93 200 PHE B C 1
ATOM 3665 O O . PHE B 1 200 ? 6.535 27.766 16.641 1 93 200 PHE B O 1
ATOM 3672 N N . LEU B 1 201 ? 5.641 26.859 18.422 1 91.62 201 LEU B N 1
ATOM 3673 C CA . LEU B 1 201 ? 4.43 27.672 18.328 1 91.62 201 LEU B CA 1
ATOM 3674 C C . LEU B 1 201 ? 4.734 29.141 18.578 1 91.62 201 LEU B C 1
ATOM 3676 O O . LEU B 1 201 ? 4.043 30.031 18.062 1 91.62 201 LEU B O 1
ATOM 3680 N N . GLU B 1 202 ? 5.75 29.406 19.328 1 90.5 202 GLU B N 1
ATOM 3681 C CA . GLU B 1 202 ? 6.094 30.766 19.75 1 90.5 202 GLU B CA 1
ATOM 3682 C C . GLU B 1 202 ? 6.945 31.469 18.688 1 90.5 202 GLU B C 1
ATOM 3684 O O . GLU B 1 202 ? 7.086 32.688 18.719 1 90.5 202 GLU B O 1
ATOM 3689 N N . ARG B 1 203 ? 7.523 30.672 17.906 1 92.12 203 ARG B N 1
ATOM 3690 C CA . ARG B 1 203 ? 8.359 31.219 16.844 1 92.12 203 ARG B CA 1
ATOM 3691 C C . ARG B 1 203 ? 7.555 31.406 15.562 1 92.12 203 ARG B C 1
ATOM 3693 O O . ARG B 1 203 ? 7.301 30.453 14.836 1 92.12 203 ARG B O 1
ATOM 3700 N N . LYS B 1 204 ? 7.32 32.594 15.195 1 90.5 204 LYS B N 1
ATOM 3701 C CA . LYS B 1 204 ? 6.383 32.938 14.125 1 90.5 204 LYS B CA 1
ATOM 3702 C C . LYS B 1 204 ? 6.723 32.188 12.836 1 90.5 204 LYS B C 1
ATOM 3704 O O . LYS B 1 204 ? 5.848 31.578 12.211 1 90.5 204 LYS B O 1
ATOM 3709 N N . ALA B 1 205 ? 7.949 32.219 12.422 1 90.62 205 ALA B N 1
ATOM 3710 C CA . ALA B 1 205 ? 8.359 31.578 11.164 1 90.62 205 ALA B CA 1
ATOM 3711 C C . ALA B 1 205 ? 8.094 30.078 11.188 1 90.62 205 ALA B C 1
ATOM 3713 O O . ALA B 1 205 ? 7.664 29.5 10.188 1 90.62 205 ALA B O 1
ATOM 3714 N N . GLU B 1 206 ? 8.383 29.453 12.297 1 92.5 206 GLU B N 1
ATOM 3715 C CA . GLU B 1 206 ? 8.156 28.016 12.461 1 92.5 206 GLU B CA 1
ATOM 3716 C C . GLU B 1 206 ? 6.66 27.688 12.477 1 92.5 206 GLU B C 1
ATOM 3718 O O . GLU B 1 206 ? 6.215 26.75 11.828 1 92.5 206 GLU B O 1
ATOM 3723 N N . ARG B 1 207 ? 5.961 28.484 13.195 1 93.44 207 ARG B N 1
ATOM 3724 C CA . ARG B 1 207 ? 4.516 28.312 13.289 1 93.44 207 ARG B CA 1
ATOM 3725 C C . ARG B 1 207 ? 3.854 28.453 11.922 1 93.44 207 ARG B C 1
ATOM 3727 O O . ARG B 1 207 ? 3.021 27.625 11.547 1 93.44 207 ARG B O 1
ATOM 3734 N N . ASP B 1 208 ? 4.238 29.5 11.242 1 92.94 208 ASP B N 1
ATOM 3735 C CA . ASP B 1 208 ? 3.65 29.75 9.93 1 92.94 208 ASP B CA 1
ATOM 3736 C C . ASP B 1 208 ? 3.906 28.578 8.984 1 92.94 208 ASP B C 1
ATOM 3738 O O . ASP B 1 208 ? 3.059 28.25 8.148 1 92.94 208 ASP B O 1
ATOM 3742 N N . TYR B 1 209 ? 4.98 27.969 9.156 1 94.12 209 TYR B N 1
ATOM 3743 C CA . TYR B 1 209 ? 5.387 26.891 8.258 1 94.12 209 TYR B CA 1
ATOM 3744 C C . TYR B 1 209 ? 4.746 25.562 8.664 1 94.12 209 TYR B C 1
ATOM 3746 O O . TYR B 1 209 ? 4.332 24.781 7.805 1 94.12 209 TYR B O 1
ATOM 3754 N N . MET B 1 210 ? 4.602 25.344 9.93 1 96.06 210 MET B N 1
ATOM 3755 C CA . MET B 1 210 ? 4.273 24 10.391 1 96.06 210 MET B CA 1
ATOM 3756 C C . MET B 1 210 ? 2.781 23.859 10.672 1 96.06 210 MET B C 1
ATOM 3758 O O . MET B 1 210 ? 2.254 22.75 10.75 1 96.06 210 MET B O 1
ATOM 3762 N N . ARG B 1 211 ? 2.117 24.969 10.82 1 96.5 211 ARG B N 1
ATOM 3763 C CA . ARG B 1 211 ? 0.705 24.875 11.172 1 96.5 211 ARG B CA 1
ATOM 3764 C C . ARG B 1 211 ? -0.108 24.266 10.039 1 96.5 211 ARG B C 1
ATOM 3766 O O . ARG B 1 211 ? 0.32 24.297 8.883 1 96.5 211 ARG B O 1
ATOM 3773 N N . LEU B 1 212 ? -1.243 23.703 10.391 1 98.56 212 LEU B N 1
ATOM 3774 C CA . LEU B 1 212 ? -2.182 23.172 9.406 1 98.56 212 LEU B CA 1
ATOM 3775 C C . LEU B 1 212 ? -3.395 24.078 9.266 1 98.56 212 LEU B C 1
ATOM 3777 O O . LEU B 1 212 ? -3.746 24.812 10.203 1 98.56 212 LEU B O 1
ATOM 3781 N N . ILE B 1 213 ? -3.943 24.062 8.062 1 98.75 213 ILE B N 1
ATOM 3782 C CA . ILE B 1 213 ? -5.191 24.766 7.781 1 98.75 213 ILE B CA 1
ATOM 3783 C C . ILE B 1 213 ? -6.285 23.75 7.441 1 98.75 213 ILE B C 1
ATOM 3785 O O . ILE B 1 213 ? -5.988 22.609 7.07 1 98.75 213 ILE B O 1
ATOM 3789 N N . SER B 1 214 ? -7.504 24.094 7.645 1 98.62 214 SER B N 1
ATOM 3790 C CA . SER B 1 214 ? -8.625 23.234 7.309 1 98.62 214 SER B CA 1
ATOM 3791 C C . SER B 1 214 ? -9.711 24 6.559 1 98.62 214 SER B C 1
ATOM 3793 O O . SER B 1 214 ? -9.773 25.219 6.629 1 98.62 214 SER B O 1
ATOM 3795 N N . PHE B 1 215 ? -10.406 23.344 5.75 1 97.56 215 PHE B N 1
ATOM 3796 C CA . PHE B 1 215 ? -11.625 23.781 5.074 1 97.56 215 PHE B CA 1
ATOM 3797 C C . PHE B 1 215 ? -12.766 22.812 5.32 1 97.56 215 PHE B C 1
ATOM 3799 O O . PHE B 1 215 ? -12.938 21.844 4.578 1 97.56 215 PHE B O 1
ATOM 3806 N N . PRO B 1 216 ? -13.578 23.109 6.355 1 91.62 216 PRO B N 1
ATOM 3807 C CA . PRO B 1 216 ? -14.742 22.281 6.641 1 91.62 216 PRO B CA 1
ATOM 3808 C C . PRO B 1 216 ? -16.016 22.781 5.941 1 91.62 216 PRO B C 1
ATOM 3810 O O . PRO B 1 216 ? -16.375 23.953 6.07 1 91.62 216 PRO B O 1
ATOM 3813 N N . ASP B 1 217 ? -16.5 21.953 5.168 1 93 217 ASP B N 1
ATOM 3814 C CA . ASP B 1 217 ? -17.781 22.188 4.5 1 93 217 ASP B CA 1
ATOM 3815 C C . ASP B 1 217 ? -18.641 20.922 4.52 1 93 217 ASP B C 1
ATOM 3817 O O . ASP B 1 217 ? -18.219 19.875 4.996 1 93 217 ASP B O 1
ATOM 3821 N N . SER B 1 218 ? -19.953 21.078 4.129 1 92.12 218 SER B N 1
ATOM 3822 C CA . SER B 1 218 ? -20.891 19.953 4.148 1 92.12 218 SER B CA 1
ATOM 3823 C C . SER B 1 218 ? -20.5 18.891 3.133 1 92.12 218 SER B C 1
ATOM 3825 O O . SER B 1 218 ? -20.719 17.703 3.363 1 92.12 218 SER B O 1
ATOM 3827 N N . ASP B 1 219 ? -19.828 19.281 2.074 1 94.81 219 ASP B N 1
ATOM 3828 C CA . ASP B 1 219 ? -19.578 18.312 1.015 1 94.81 219 ASP B CA 1
ATOM 3829 C C . ASP B 1 219 ? -18.078 18.078 0.813 1 94.81 219 ASP B C 1
ATOM 3831 O O . ASP B 1 219 ? -17.672 17.312 -0.055 1 94.81 219 ASP B O 1
ATOM 3835 N N . LEU B 1 220 ? -17.312 18.797 1.566 1 97.94 220 LEU B N 1
ATOM 3836 C CA . LEU B 1 220 ? -15.859 18.672 1.408 1 97.94 220 LEU B CA 1
ATOM 3837 C C . LEU B 1 220 ? -15.141 19.031 2.707 1 97.94 220 LEU B C 1
ATOM 3839 O O . LEU B 1 220 ? -15.406 20.078 3.303 1 97.94 220 LEU B O 1
ATOM 3843 N N . PHE B 1 221 ? -14.344 18.172 3.176 1 98.69 221 PHE B N 1
ATOM 3844 C CA . PHE B 1 221 ? -13.414 18.422 4.27 1 98.69 221 PHE B CA 1
ATOM 3845 C C . PHE B 1 221 ? -11.977 18.406 3.766 1 98.69 221 PHE B C 1
ATOM 3847 O O . PHE B 1 221 ? -11.57 17.484 3.055 1 98.69 221 PHE B O 1
ATOM 3854 N N . VAL B 1 222 ? -11.203 19.438 4.129 1 98.81 222 VAL B N 1
ATOM 3855 C CA . VAL B 1 222 ? -9.797 19.484 3.758 1 98.81 222 VAL B CA 1
ATOM 3856 C C . VAL B 1 222 ? -8.945 19.797 4.984 1 98.81 222 VAL B C 1
ATOM 3858 O O . VAL B 1 222 ? -9.32 20.656 5.801 1 98.81 222 VAL B O 1
ATOM 3861 N N . LEU B 1 223 ? -7.93 19.125 5.191 1 98.88 223 LEU B N 1
ATOM 3862 C CA . LEU B 1 223 ? -6.824 19.438 6.09 1 98.88 223 LEU B CA 1
ATOM 3863 C C . LEU B 1 223 ? -5.508 19.516 5.32 1 98.88 223 LEU B C 1
ATOM 3865 O O . LEU B 1 223 ? -5.152 18.578 4.602 1 98.88 223 LEU B O 1
ATOM 3869 N N . ALA B 1 224 ? -4.754 20.609 5.434 1 98.88 224 ALA B N 1
ATOM 3870 C CA . ALA B 1 224 ? -3.582 20.781 4.574 1 98.88 224 ALA B CA 1
ATOM 3871 C C . ALA B 1 224 ? -2.502 21.609 5.277 1 98.88 224 ALA B C 1
ATOM 3873 O O . ALA B 1 224 ? -2.775 22.281 6.262 1 98.88 224 ALA B O 1
ATOM 3874 N N . SER B 1 225 ? -1.293 21.469 4.781 1 98.62 225 SER B N 1
ATOM 3875 C CA . SER B 1 225 ? -0.198 22.328 5.223 1 98.62 225 SER B CA 1
ATOM 3876 C C . SER B 1 225 ? -0.499 23.797 4.945 1 98.62 225 SER B C 1
ATOM 3878 O O . SER B 1 225 ? -1.116 24.125 3.93 1 98.62 225 SER B O 1
ATOM 3880 N N . SER B 1 226 ? 0.037 24.625 5.699 1 97.62 226 SER B N 1
ATOM 3881 C CA . SER B 1 226 ? -0.276 26.047 5.734 1 97.62 226 SER B CA 1
ATOM 3882 C C . SER B 1 226 ? 0.011 26.719 4.391 1 97.62 226 SER B C 1
ATOM 3884 O O . SER B 1 226 ? -0.737 27.594 3.955 1 97.62 226 SER B O 1
ATOM 3886 N N . THR B 1 227 ? 1.04 26.328 3.703 1 97.5 227 THR B N 1
ATOM 3887 C CA . THR B 1 227 ? 1.463 27.016 2.484 1 97.5 227 THR B CA 1
ATOM 3888 C C . THR B 1 227 ? 0.378 26.938 1.415 1 97.5 227 THR B C 1
ATOM 3890 O O . THR B 1 227 ? 0.318 27.766 0.517 1 97.5 227 THR B O 1
ATOM 3893 N N . LEU B 1 228 ? -0.449 25.906 1.509 1 98.5 228 LEU B N 1
ATOM 3894 C CA . LEU B 1 228 ? -1.492 25.75 0.501 1 98.5 228 LEU B CA 1
ATOM 3895 C C . LEU B 1 228 ? -2.459 26.922 0.527 1 98.5 228 LEU B C 1
ATOM 3897 O O . LEU B 1 228 ? -3.154 27.188 -0.458 1 98.5 228 LEU B O 1
ATOM 3901 N N . GLU B 1 229 ? -2.52 27.641 1.625 1 98 229 GLU B N 1
ATOM 3902 C CA . GLU B 1 229 ? -3.418 28.797 1.746 1 98 229 GLU B CA 1
ATOM 3903 C C . GLU B 1 229 ? -3.074 29.875 0.726 1 98 229 GLU B C 1
ATOM 3905 O O . GLU B 1 229 ? -3.941 30.641 0.319 1 98 229 GLU B O 1
ATOM 3910 N N . LEU B 1 230 ? -1.861 29.891 0.293 1 97.88 230 LEU B N 1
ATOM 3911 C CA . LEU B 1 230 ? -1.383 30.906 -0.642 1 97.88 230 LEU B CA 1
ATOM 3912 C C . LEU B 1 230 ? -1.817 30.578 -2.066 1 97.88 230 LEU B C 1
ATOM 3914 O O . LEU B 1 230 ? -1.745 31.438 -2.953 1 97.88 230 LEU B O 1
ATOM 3918 N N . TYR B 1 231 ? -2.277 29.359 -2.279 1 98.38 231 TYR B N 1
ATOM 3919 C CA . TYR B 1 231 ? -2.52 28.922 -3.646 1 98.38 231 TYR B CA 1
ATOM 3920 C C . TYR B 1 231 ? -3.947 28.406 -3.809 1 98.38 231 TYR B C 1
ATOM 3922 O O . TYR B 1 231 ? -4.273 27.766 -4.809 1 98.38 231 TYR B O 1
ATOM 3930 N N . THR B 1 232 ? -4.754 28.547 -2.826 1 97.94 232 THR B N 1
ATOM 3931 C CA . THR B 1 232 ? -6.156 28.156 -2.912 1 97.94 232 THR B CA 1
ATOM 3932 C C . THR B 1 232 ? -7.07 29.375 -2.838 1 97.94 232 THR B C 1
ATOM 3934 O O . THR B 1 232 ? -6.703 30.391 -2.25 1 97.94 232 THR B O 1
ATOM 3937 N N . TYR B 1 233 ? -8.242 29.297 -3.49 1 97 233 TYR B N 1
ATOM 3938 C CA . TYR B 1 233 ? -9.211 30.375 -3.416 1 97 233 TYR B CA 1
ATOM 3939 C C . TYR B 1 233 ? -10.266 30.094 -2.354 1 97 233 TYR B C 1
ATOM 3941 O O . TYR B 1 233 ? -11.133 30.922 -2.088 1 97 233 TYR B O 1
ATOM 3949 N N . PHE B 1 234 ? -10.227 28.859 -1.737 1 97.06 234 PHE B N 1
ATOM 3950 C CA . PHE B 1 234 ? -11.172 28.516 -0.681 1 97.06 234 PHE B CA 1
ATOM 3951 C C . PHE B 1 234 ? -10.836 29.25 0.609 1 97.06 234 PHE B C 1
ATOM 3953 O O . PHE B 1 234 ? -9.664 29.438 0.939 1 97.06 234 PHE B O 1
ATOM 3960 N N . PRO B 1 235 ? -11.875 29.703 1.316 1 96.94 235 PRO B N 1
ATOM 3961 C CA . PRO B 1 235 ? -11.594 30.203 2.666 1 96.94 235 PRO B CA 1
ATOM 3962 C C . PRO B 1 235 ? -11.102 29.094 3.605 1 96.94 235 PRO B C 1
ATOM 3964 O O . PRO B 1 235 ? -11.617 27.984 3.58 1 96.94 235 PRO B O 1
ATOM 3967 N N . VAL B 1 236 ? -10.023 29.328 4.363 1 97.88 236 VAL B N 1
ATOM 3968 C CA . VAL B 1 236 ? -9.461 28.297 5.238 1 97.88 236 VAL B CA 1
ATOM 3969 C C . VAL B 1 236 ? -9.367 28.828 6.668 1 97.88 236 VAL B C 1
ATOM 3971 O O . VAL B 1 236 ? -9.328 30.047 6.883 1 97.88 236 VAL B O 1
ATOM 3974 N N . ASP B 1 237 ? -9.398 27.953 7.613 1 97.31 237 ASP B N 1
ATOM 3975 C CA . ASP B 1 237 ? -9.195 28.25 9.031 1 97.31 237 ASP B CA 1
ATOM 3976 C C . ASP B 1 237 ? -7.898 27.625 9.539 1 97.31 237 ASP B C 1
ATOM 3978 O O . ASP B 1 237 ? -7.523 26.531 9.117 1 97.31 237 ASP B O 1
ATOM 3982 N N . ASP B 1 238 ? -7.301 28.328 10.453 1 97.5 238 ASP B N 1
ATOM 3983 C CA . ASP B 1 238 ? -6.203 27.703 11.172 1 97.5 238 ASP B CA 1
ATOM 3984 C C . ASP B 1 238 ? -6.711 26.547 12.047 1 97.5 238 ASP B C 1
ATOM 3986 O O . ASP B 1 238 ? -7.758 26.672 12.688 1 97.5 238 ASP B O 1
ATOM 3990 N N . VAL B 1 239 ? -6.004 25.516 12.039 1 98.44 239 VAL B N 1
ATOM 3991 C CA . VAL B 1 239 ? -6.332 24.422 12.945 1 98.44 239 VAL B CA 1
ATOM 3992 C C . VAL B 1 239 ? -5.66 24.641 14.297 1 98.44 239 VAL B C 1
ATOM 3994 O O . VAL B 1 239 ? -4.441 24.812 14.367 1 98.44 239 VAL B O 1
ATOM 3997 N N . PRO B 1 240 ? -6.414 24.672 15.398 1 97.56 240 PRO B N 1
ATOM 3998 C CA . PRO B 1 240 ? -5.77 24.781 16.703 1 97.56 240 PRO B CA 1
ATOM 3999 C C . PRO B 1 240 ? -4.77 23.656 16.969 1 97.56 240 PRO B C 1
ATOM 4001 O O . PRO B 1 240 ? -4.996 22.516 16.562 1 97.56 240 PRO B O 1
ATOM 4004 N N . ASN B 1 241 ? -3.65 23.969 17.641 1 97.81 241 ASN B N 1
ATOM 4005 C CA . ASN B 1 241 ? -2.662 22.953 17.984 1 97.81 241 ASN B CA 1
ATOM 4006 C C . ASN B 1 241 ? -3.279 21.828 18.828 1 97.81 241 ASN B C 1
ATOM 4008 O O . ASN B 1 241 ? -4.223 22.062 19.578 1 97.81 241 ASN B O 1
ATOM 4012 N N . ALA B 1 242 ? -2.779 20.594 18.625 1 98.12 242 ALA B N 1
ATOM 4013 C CA . ALA B 1 242 ? -3.227 19.391 19.328 1 98.12 242 ALA B CA 1
ATOM 4014 C C . ALA B 1 242 ? -4.68 19.062 18.984 1 98.12 242 ALA B C 1
ATOM 4016 O O . ALA B 1 242 ? -5.492 18.812 19.891 1 98.12 242 ALA B O 1
ATOM 4017 N N . THR B 1 243 ? -5.012 19.172 17.797 1 98.62 243 THR B N 1
ATOM 4018 C CA . THR B 1 243 ? -6.344 18.844 17.281 1 98.62 243 THR B CA 1
ATOM 4019 C C . THR B 1 243 ? -6.312 17.562 16.469 1 98.62 243 THR B C 1
ATOM 4021 O O . THR B 1 243 ? -5.391 17.344 15.688 1 98.62 243 THR B O 1
ATOM 4024 N N . LEU B 1 244 ? -7.234 16.672 16.719 1 98.88 244 LEU B N 1
ATOM 4025 C CA . LEU B 1 244 ? -7.453 15.461 15.93 1 98.88 244 LEU B CA 1
ATOM 4026 C C . LEU B 1 244 ? -8.852 15.461 15.32 1 98.88 244 LEU B C 1
ATOM 4028 O O . LEU B 1 244 ? -9.844 15.617 16.031 1 98.88 244 LEU B O 1
ATOM 4032 N N . PHE B 1 245 ? -8.914 15.406 13.984 1 98.88 245 PHE B N 1
ATOM 4033 C CA . PHE B 1 245 ? -10.172 15.203 13.273 1 98.88 245 PHE B CA 1
ATOM 4034 C C . PHE B 1 245 ? -10.391 13.734 12.961 1 98.88 245 PHE B C 1
ATOM 4036 O O . PHE B 1 245 ? -9.484 13.055 12.484 1 98.88 245 PHE B O 1
ATOM 4043 N N . ALA B 1 246 ? -11.508 13.227 13.281 1 98.81 246 ALA B N 1
ATOM 4044 C CA . ALA B 1 246 ? -11.914 11.875 12.914 1 98.81 246 ALA B CA 1
ATOM 4045 C C . ALA B 1 246 ? -13.133 11.891 12 1 98.81 246 ALA B C 1
ATOM 4047 O O . ALA B 1 246 ? -14.156 12.492 12.336 1 98.81 246 ALA B O 1
ATOM 4048 N N . LEU B 1 247 ? -13.023 11.273 10.867 1 98.81 247 LEU B N 1
ATOM 4049 C CA . LEU B 1 247 ? -14.125 11.242 9.906 1 98.81 247 LEU B CA 1
ATOM 4050 C C . LEU B 1 247 ? -14.578 9.805 9.656 1 98.81 247 LEU B C 1
ATOM 4052 O O . LEU B 1 247 ? -13.781 8.961 9.258 1 98.81 247 LEU B O 1
ATOM 4056 N N . ASP B 1 248 ? -15.82 9.492 9.93 1 98.75 248 ASP B N 1
ATOM 4057 C CA . ASP B 1 248 ? -16.438 8.297 9.359 1 98.75 248 ASP B CA 1
ATOM 4058 C C . ASP B 1 248 ? -16.906 8.555 7.93 1 98.75 248 ASP B C 1
ATOM 4060 O O . ASP B 1 248 ? -17.703 9.469 7.684 1 98.75 248 ASP B O 1
ATOM 4064 N N . VAL B 1 249 ? -16.453 7.77 6.996 1 98.69 249 VAL B N 1
ATOM 4065 C CA . VAL B 1 249 ? -16.734 8.016 5.59 1 98.69 249 VAL B CA 1
ATOM 4066 C C . VAL B 1 249 ? -17.594 6.887 5.027 1 98.69 249 VAL B C 1
ATOM 4068 O O . VAL B 1 249 ? -17.281 5.707 5.227 1 98.69 249 VAL B O 1
ATOM 4071 N N . ASN B 1 250 ? -18.688 7.211 4.406 1 97.94 250 ASN B N 1
ATOM 4072 C CA . ASN B 1 250 ? -19.516 6.277 3.656 1 97.94 250 ASN B CA 1
ATOM 4073 C C . ASN B 1 250 ? -19.438 6.535 2.154 1 97.94 250 ASN B C 1
ATOM 4075 O O . ASN B 1 250 ? -20.125 7.422 1.634 1 97.94 250 ASN B O 1
ATOM 4079 N N . LEU B 1 251 ? -18.672 5.742 1.508 1 96.75 251 LEU B N 1
ATOM 4080 C CA . LEU B 1 251 ? -18.406 5.953 0.088 1 96.75 251 LEU B CA 1
ATOM 4081 C C . LEU B 1 251 ? -19.672 5.738 -0.734 1 96.75 251 LEU B C 1
ATOM 4083 O O . LEU B 1 251 ? -19.906 6.43 -1.728 1 96.75 251 LEU B O 1
ATOM 4087 N N . LYS B 1 252 ? -20.484 4.809 -0.394 1 94.88 252 LYS B N 1
ATOM 4088 C CA . LYS B 1 252 ? -21.703 4.488 -1.13 1 94.88 252 LYS B CA 1
ATOM 4089 C C . LYS B 1 252 ? -22.719 5.633 -1.044 1 94.88 252 LYS B C 1
ATOM 4091 O O . LYS B 1 252 ? -23.297 6.023 -2.055 1 94.88 252 LYS B O 1
ATOM 4096 N N . GLU B 1 253 ? -22.875 6.16 0.186 1 96.5 253 GLU B N 1
ATOM 4097 C CA . GLU B 1 253 ? -23.844 7.23 0.404 1 96.5 253 GLU B CA 1
ATOM 4098 C C . GLU B 1 253 ? -23.219 8.594 0.116 1 96.5 253 GLU B C 1
ATOM 4100 O O . GLU B 1 253 ? -23.922 9.617 0.149 1 96.5 253 GLU B O 1
ATOM 4105 N N . LYS B 1 254 ? -21.969 8.625 -0.14 1 96.38 254 LYS B N 1
ATOM 4106 C CA . LYS B 1 254 ? -21.25 9.852 -0.472 1 96.38 254 LYS B CA 1
ATOM 4107 C C . LYS B 1 254 ? -21.391 10.891 0.637 1 96.38 254 LYS B C 1
ATOM 4109 O O . LYS B 1 254 ? -21.75 12.039 0.375 1 96.38 254 LYS B O 1
ATOM 4114 N N . GLU B 1 255 ? -21.109 10.398 1.826 1 97.31 255 GLU B N 1
ATOM 4115 C CA . GLU B 1 255 ? -21.219 11.273 2.992 1 97.31 255 GLU B CA 1
ATOM 4116 C C . GLU B 1 255 ? -20.094 11.008 3.986 1 97.31 255 GLU B C 1
ATOM 4118 O O . GLU B 1 255 ? -19.406 9.977 3.904 1 97.31 255 GLU B O 1
ATOM 4123 N N . PHE B 1 256 ? -19.875 11.945 4.801 1 98.38 256 PHE B N 1
ATOM 4124 C CA . PHE B 1 256 ? -18.922 11.781 5.895 1 98.38 256 PHE B CA 1
ATOM 4125 C C . PHE B 1 256 ? -19.375 12.57 7.125 1 98.38 256 PHE B C 1
ATOM 4127 O O . PHE B 1 256 ? -20.125 13.539 7.008 1 98.38 256 PHE B O 1
ATOM 4134 N N . GLU B 1 257 ? -19.016 12.094 8.305 1 98.06 257 GLU B N 1
ATOM 4135 C CA . GLU B 1 257 ? -19.219 12.766 9.586 1 98.06 257 GLU B CA 1
ATOM 4136 C C . GLU B 1 257 ? -17.891 13.125 10.242 1 98.06 257 GLU B C 1
ATOM 4138 O O . GLU B 1 257 ? -17.016 12.273 10.391 1 98.06 257 GLU B O 1
ATOM 4143 N N . VAL B 1 258 ? -17.781 14.336 10.633 1 98.12 258 VAL B N 1
ATOM 4144 C CA . VAL B 1 258 ? -16.531 14.82 11.203 1 98.12 258 VAL B CA 1
ATOM 4145 C C . VAL B 1 258 ? -16.703 15.055 12.695 1 98.12 258 VAL B C 1
ATOM 4147 O O . VAL B 1 258 ? -17.672 15.664 13.125 1 98.12 258 VAL B O 1
ATOM 4150 N N . ARG B 1 259 ? -15.82 14.539 13.461 1 98.44 259 ARG B N 1
ATOM 4151 C CA . ARG B 1 259 ? -15.68 14.828 14.883 1 98.44 259 ARG B CA 1
ATOM 4152 C C . ARG B 1 259 ? -14.297 15.398 15.195 1 98.44 259 ARG B C 1
ATOM 4154 O O . ARG B 1 259 ? -13.312 15.047 14.531 1 98.44 259 ARG B O 1
ATOM 4161 N N . LYS B 1 260 ? -14.297 16.266 16.125 1 97.94 260 LYS B N 1
ATOM 4162 C CA . LYS B 1 260 ? -13.07 16.953 16.5 1 97.94 260 LYS B CA 1
ATOM 4163 C C . LYS B 1 260 ? -12.719 16.688 17.953 1 97.94 260 LYS B C 1
ATOM 4165 O O . LYS B 1 260 ? -13.594 16.719 18.828 1 97.94 260 LYS B O 1
ATOM 4170 N N . TYR B 1 261 ? -11.422 16.344 18.203 1 98.5 261 TYR B N 1
ATOM 4171 C CA . TYR B 1 261 ? -10.914 16.094 19.547 1 98.5 261 TYR B CA 1
ATOM 4172 C C . TYR B 1 261 ? -9.688 16.953 19.844 1 98.5 261 TYR B C 1
ATOM 4174 O O . TYR B 1 261 ? -8.93 17.281 18.922 1 98.5 261 TYR B O 1
ATOM 4182 N N . SER B 1 262 ? -9.516 17.328 21.094 1 97 262 SER B N 1
ATOM 4183 C CA . SER B 1 262 ? -8.281 17.922 21.594 1 97 262 SER B CA 1
ATOM 4184 C C . SER B 1 262 ? -7.484 16.906 22.422 1 97 262 SER B C 1
ATOM 4186 O O . SER B 1 262 ? -8.055 16.156 23.203 1 97 262 SER B O 1
ATOM 4188 N N . PHE B 1 263 ? -6.238 16.891 22.156 1 93.38 263 PHE B N 1
ATOM 4189 C CA . PHE B 1 263 ? -5.457 15.914 22.906 1 93.38 263 PHE B CA 1
ATOM 4190 C C . PHE B 1 263 ? -4.129 16.516 23.359 1 93.38 263 PHE B C 1
ATOM 4192 O O . PHE B 1 263 ? -3.678 17.516 22.812 1 93.38 263 PHE B O 1
#

Nearest PDB structures (foldseek):
  4zfj-assembly3_I  TM=7.357E-01  e=1.109E-11  Mycolicibacterium smegmatis MC2 155
  1ecf-assembly1_B  TM=6.974E-01  e=7.379E-10  Escherichia coli
  6svq-assembly1_A  TM=6.057E-01  e=9.815E-09  Homo sapiens
  6svp-assembly1_A  TM=5.764E-01  e=1.468E-08  Homo sapiens
  6rre-assembly1_A  TM=2.195E-01  e=2.875E+00  Legionella pneumophila

Solvent-accessible surface area (backbone atoms only — not comparable to full-atom values): 26186 Å² total; per-residue (Å²): 108,44,44,45,40,37,36,41,29,40,19,77,71,44,43,56,53,51,51,10,48,36,50,29,32,55,55,20,68,55,45,37,75,70,71,68,50,40,54,28,60,40,2,11,21,29,38,40,39,45,76,54,35,38,40,38,37,24,19,36,49,23,54,74,77,38,72,61,56,59,53,52,60,68,62,54,43,67,46,30,36,38,40,36,28,34,28,30,76,85,59,40,52,84,35,42,77,63,19,28,48,42,52,26,52,24,87,55,47,31,40,32,37,31,36,66,36,60,38,53,42,43,69,60,52,31,57,74,67,72,41,69,63,84,56,38,70,58,46,27,40,57,58,55,50,40,52,48,46,38,68,55,34,66,49,93,46,65,68,42,41,51,52,45,56,52,61,49,57,80,38,48,72,44,22,54,29,33,42,38,36,43,39,33,80,94,44,38,38,39,37,41,33,35,31,58,44,69,78,42,62,74,35,62,69,51,29,59,47,67,37,38,28,30,35,85,52,96,58,35,37,37,42,29,33,32,58,30,64,80,52,43,90,69,80,68,41,78,51,61,74,31,29,36,39,42,29,50,46,38,60,87,78,62,46,70,49,82,46,79,45,77,100,109,43,43,44,41,38,37,41,29,40,19,77,70,44,44,58,54,54,51,10,46,35,49,28,32,55,54,21,67,55,44,36,75,71,71,68,49,42,54,29,59,40,2,12,22,30,37,40,37,45,76,54,33,40,42,37,37,25,20,34,49,23,54,73,76,39,70,61,53,59,53,50,60,68,64,54,41,67,46,29,38,37,39,35,29,34,27,29,76,86,59,39,52,84,37,42,76,62,18,28,47,43,52,25,52,24,88,57,48,31,39,33,37,32,37,67,37,62,37,54,42,42,69,60,51,30,59,75,69,71,40,68,63,83,56,40,71,56,45,26,40,57,58,54,50,40,51,48,47,37,68,54,33,66,50,93,47,66,69,42,42,51,54,45,56,52,60,50,57,81,38,48,71,45,22,55,29,33,43,38,37,44,39,34,78,95,44,39,39,39,37,42,34,33,32,57,43,68,78,42,61,74,36,62,68,52,29,60,48,68,36,38,29,31,34,84,52,98,57,34,38,37,42,29,34,32,58,30,64,81,53,43,90,69,79,68,41,79,51,61,74,30,27,35,39,41,28,50,47,39,61,88,77,60,46,71,47,81,43,79,46,76,101